Protein AF-A0A9P7NEP1-F1 (afdb_monomer_lite)

Radius of gyration: 42.49 Å; chains: 1; bounding box: 131×147×117 Å

Foldseek 3Di:
DDDDDDDDDDDDDPDDDPQQEPVNCVVDDLVRVLVQQVVQQDPVRDGDRSYDPPVVDDPVSVVVSVVSNVVSVVVNVVVPPDDPVVVVVVVPPPPPPDDDDPVVVVVVVVVVVVVPPPPPDDDDDDPPPPPPPPPDPDDLLLVQLLVLLVLCVVVLHDDLDDNVCLVVCLVPVPVVCVSLLLVDFPAPPPDPPVPRGDDSSCSSVSSSVLVVLLVLQVCLQQVNDCVVVCDPVVLVVVLVVQVVVCCSPPVPPPPVVSVVCSVVCPDVVHPVNVVVVVSVVCSVPVHDPPRPHDVSRQVSLCVLCVVVVNDDDDDDDSDNVPDDSLNSLSSVLSSLSSLLVVLVVVLVVLVVVLVVLVVVCVVVVLDDPPDDSVNCPDPVNVVVLVVVLVVLVVVLVVLVVVLVVLVVVCVPDVPPPPDDPVVSVVVNVVSVVVNVVSVVVSVVSVCSVVVSCVSNVVNVVSVSSNSSSVSNSVSSVVVSVVVVVVVVVVVVVVVVVVVVVVVVVVVVVPDPDDDDDDDDDDDDDDDDDDDDDDDDDDDDDDDDDDDDDDDDDDPDPPVVVVVVVVVVVVVVVVVVVVVVVVVVVVVVVVVVPPDDDDDDDDDDDDDDDDDDDDDDDDDDDDDDDDDDDDDDDDDDDDDDDDDDDDDDDDDDDDDDDDDDDDDDDDDDDDDDDDDDDDDDDDDDDDDDDDDD

Structure (mmCIF, N/CA/C/O backbone):
data_AF-A0A9P7NEP1-F1
#
_entry.id   AF-A0A9P7NEP1-F1
#
loop_
_atom_site.group_PDB
_atom_site.id
_atom_site.type_symbol
_atom_site.label_atom_id
_atom_site.label_alt_id
_atom_site.label_comp_id
_atom_site.label_asym_id
_atom_site.label_entity_id
_atom_site.label_seq_id
_atom_site.pdbx_PDB_ins_code
_atom_site.Cartn_x
_atom_site.Cartn_y
_atom_site.Cartn_z
_atom_site.occupancy
_atom_site.B_iso_or_equiv
_atom_site.auth_seq_id
_atom_site.auth_comp_id
_atom_site.auth_asym_id
_atom_site.auth_atom_id
_atom_site.pdbx_PDB_model_num
ATOM 1 N N . MET A 1 1 ? -4.111 89.332 -1.529 1.00 35.62 1 MET A N 1
ATOM 2 C CA . MET A 1 1 ? -3.044 88.317 -1.418 1.00 35.62 1 MET A CA 1
ATOM 3 C C . MET A 1 1 ? -3.540 87.228 -0.488 1.00 35.62 1 MET A C 1
ATOM 5 O O . MET A 1 1 ? -4.214 87.539 0.483 1.00 35.62 1 MET A O 1
ATOM 9 N N . SER A 1 2 ? -3.351 85.992 -0.923 1.00 34.00 2 SER A N 1
ATOM 10 C CA . SER A 1 2 ? -4.256 84.855 -0.761 1.00 34.00 2 SER A CA 1
ATOM 11 C C . SER A 1 2 ? -4.373 84.267 0.646 1.00 34.00 2 SER A C 1
ATOM 13 O O . SER A 1 2 ? -3.400 84.194 1.386 1.00 34.00 2 SER A O 1
ATOM 15 N N . GLN A 1 3 ? -5.588 83.801 0.953 1.00 33.31 3 GLN A N 1
ATOM 16 C CA . GLN A 1 3 ? -5.924 82.909 2.061 1.00 33.31 3 GLN A CA 1
ATOM 17 C C . GLN A 1 3 ? -5.356 81.508 1.790 1.00 33.31 3 GLN A C 1
ATOM 19 O O . GLN A 1 3 ? -5.555 80.963 0.704 1.00 33.31 3 GLN A O 1
ATOM 24 N N . THR A 1 4 ? -4.682 80.918 2.776 1.00 44.75 4 THR A N 1
ATOM 25 C CA . THR A 1 4 ? -4.254 79.514 2.772 1.00 44.75 4 THR A CA 1
ATOM 26 C C . THR A 1 4 ? -5.005 78.748 3.854 1.00 44.75 4 THR A C 1
ATOM 28 O O . THR A 1 4 ? -4.869 79.036 5.041 1.00 44.75 4 THR A O 1
ATOM 31 N N . ASN A 1 5 ? -5.793 77.771 3.403 1.00 42.12 5 ASN A N 1
ATOM 32 C CA . ASN A 1 5 ? -6.391 76.707 4.199 1.00 42.12 5 ASN A CA 1
ATOM 33 C C . ASN A 1 5 ? -5.301 75.745 4.694 1.00 42.12 5 ASN A C 1
ATOM 35 O O . ASN A 1 5 ? -4.547 75.221 3.875 1.00 42.12 5 ASN A O 1
ATOM 39 N N . HIS A 1 6 ? -5.288 75.434 5.991 1.00 40.69 6 HIS A N 1
ATOM 40 C CA . HIS A 1 6 ? -4.668 74.213 6.506 1.00 40.69 6 HIS A CA 1
ATOM 41 C C . HIS A 1 6 ? -5.676 73.433 7.353 1.00 40.69 6 HIS A C 1
ATOM 43 O O . HIS A 1 6 ? -6.251 73.946 8.310 1.00 40.69 6 HIS A O 1
ATOM 49 N N . SER A 1 7 ? -5.897 72.195 6.915 1.00 36.62 7 SER A N 1
ATOM 50 C CA . SER A 1 7 ? -6.691 71.145 7.550 1.00 36.62 7 SER A CA 1
ATOM 51 C C . SER A 1 7 ? -5.866 70.487 8.668 1.00 36.62 7 SER A C 1
ATOM 53 O O . SER A 1 7 ? -4.656 70.355 8.485 1.00 36.62 7 SER A O 1
ATOM 55 N N . PRO A 1 8 ? -6.461 70.062 9.798 1.00 51.44 8 PRO A N 1
ATOM 56 C CA . PRO A 1 8 ? -5.727 69.371 10.851 1.00 51.44 8 PRO A CA 1
ATOM 57 C C . PRO A 1 8 ? -5.618 67.863 10.574 1.00 51.44 8 PRO A C 1
ATOM 59 O O . PRO A 1 8 ? -6.599 67.210 10.215 1.00 51.44 8 PRO A O 1
ATOM 62 N N . ASP A 1 9 ? -4.410 67.338 10.773 1.00 44.22 9 ASP A N 1
ATOM 63 C CA . ASP A 1 9 ? -4.062 65.918 10.749 1.00 44.22 9 ASP A CA 1
ATOM 64 C C . ASP A 1 9 ? -4.784 65.123 11.849 1.00 44.22 9 ASP A C 1
ATOM 66 O O . ASP A 1 9 ? -4.856 65.538 13.008 1.00 44.22 9 ASP A O 1
ATOM 70 N N . SER A 1 10 ? -5.283 63.938 11.481 1.00 37.41 10 SER A N 1
ATOM 71 C CA . SER A 1 10 ? -5.735 62.902 12.416 1.00 37.41 10 SER A CA 1
ATOM 72 C C . SER A 1 10 ? -4.543 62.047 12.867 1.00 37.41 10 SER A C 1
ATOM 74 O O . SER A 1 10 ? -3.832 61.520 12.011 1.00 37.41 10 SER A O 1
ATOM 76 N N . PRO A 1 11 ? -4.319 61.843 14.177 1.00 47.12 11 PRO A N 1
ATOM 77 C CA . PRO A 1 11 ? -3.291 60.928 14.653 1.00 47.12 11 PRO A CA 1
ATOM 78 C C . PRO A 1 11 ? -3.758 59.476 14.480 1.00 47.12 11 PRO A C 1
ATOM 80 O O . PRO A 1 11 ? -4.768 59.058 15.047 1.00 47.12 11 PRO A O 1
ATOM 83 N N . GLY A 1 12 ? -3.008 58.702 13.694 1.00 41.34 12 GLY A N 1
ATOM 84 C CA . GLY A 1 12 ? -3.196 57.261 13.565 1.00 41.34 12 GLY A CA 1
ATOM 85 C C . GLY A 1 12 ? -2.944 56.551 14.897 1.00 41.34 12 GLY A C 1
ATOM 86 O O . GLY A 1 12 ? -1.846 56.615 15.448 1.00 41.34 12 GLY A O 1
ATOM 87 N N . GLN A 1 13 ? -3.963 55.858 15.406 1.00 38.50 13 GLN A N 1
ATOM 88 C CA . GLN A 1 13 ? -3.816 54.876 16.477 1.00 38.50 13 GLN A CA 1
ATOM 89 C C . GLN A 1 13 ? -2.998 53.688 15.955 1.00 38.50 13 GLN A C 1
ATOM 91 O O . GLN A 1 13 ? -3.503 52.852 15.209 1.00 38.50 13 GLN A O 1
ATOM 96 N N . ILE A 1 14 ? -1.734 53.599 16.369 1.00 41.50 14 ILE A N 1
ATOM 97 C CA . ILE A 1 14 ? -0.977 52.346 16.343 1.00 41.50 14 ILE A CA 1
ATOM 98 C C . ILE A 1 14 ? -1.533 51.504 17.492 1.00 41.50 14 ILE A C 1
ATOM 100 O O . ILE A 1 14 ? -1.242 51.768 18.657 1.00 41.50 14 ILE A O 1
ATOM 104 N N . VAL A 1 15 ? -2.387 50.532 17.175 1.00 45.09 15 VAL A N 1
ATOM 105 C CA . VAL A 1 15 ? -2.784 49.502 18.140 1.00 45.09 15 VAL A CA 1
ATOM 106 C C . VAL A 1 15 ? -1.572 48.581 18.323 1.00 45.09 15 VAL A C 1
ATOM 108 O O . VAL A 1 15 ? -1.117 48.009 17.330 1.00 45.09 15 VAL A O 1
ATOM 111 N N . PRO A 1 16 ? -1.004 48.451 19.535 1.00 47.78 16 PRO A N 1
ATOM 112 C CA . PRO A 1 16 ? 0.072 47.501 19.775 1.00 47.78 16 PRO A CA 1
ATOM 113 C C . PRO A 1 16 ? -0.471 46.088 19.546 1.00 47.78 16 PRO A C 1
ATOM 115 O O . PRO A 1 16 ? -1.433 45.671 20.188 1.00 47.78 16 PRO A O 1
ATOM 118 N N . SER A 1 17 ? 0.116 45.370 18.589 1.00 63.75 17 SER A N 1
ATOM 119 C CA . SER A 1 17 ? -0.083 43.929 18.464 1.00 63.75 17 SER A CA 1
ATOM 120 C C . SER A 1 17 ? 0.494 43.296 19.726 1.00 63.75 17 SER A C 1
ATOM 122 O O . SER A 1 17 ? 1.691 43.424 19.961 1.00 63.75 17 SER A O 1
ATOM 124 N N . GLU A 1 18 ? -0.343 42.676 20.559 1.00 77.75 18 GLU A N 1
ATOM 125 C CA . GLU A 1 18 ? 0.139 41.863 21.677 1.00 77.75 18 GLU A CA 1
ATOM 126 C C . GLU A 1 18 ? 0.998 40.728 21.106 1.00 77.75 18 GLU A C 1
ATOM 128 O O . GLU A 1 18 ? 0.512 39.891 20.340 1.00 77.75 18 GLU A O 1
ATOM 133 N N . ASP A 1 19 ? 2.292 40.753 21.420 1.00 88.06 19 ASP A N 1
ATOM 134 C CA . ASP A 1 19 ? 3.229 39.696 21.055 1.00 88.06 19 ASP A CA 1
ATOM 135 C C . ASP A 1 19 ? 2.861 38.424 21.828 1.00 88.06 19 ASP A C 1
ATOM 137 O O . ASP A 1 19 ? 2.804 38.427 23.058 1.00 88.06 19 ASP A O 1
ATOM 141 N N . VAL A 1 20 ? 2.598 37.334 21.105 1.00 93.94 20 VAL A N 1
ATOM 142 C CA . VAL A 1 20 ? 2.248 36.039 21.700 1.00 93.94 20 VAL A CA 1
ATOM 143 C C . VAL A 1 20 ? 3.538 35.298 22.022 1.00 93.94 20 VAL A C 1
ATOM 145 O O . VAL A 1 20 ? 4.363 35.077 21.135 1.00 93.94 20 VAL A O 1
ATOM 148 N N . THR A 1 21 ? 3.723 34.896 23.276 1.00 94.88 21 THR A N 1
ATOM 149 C CA . THR A 1 21 ? 4.917 34.148 23.688 1.00 94.88 21 THR A CA 1
ATOM 150 C C . THR A 1 21 ? 4.775 32.659 23.378 1.00 94.88 21 THR A C 1
ATOM 152 O O . THR A 1 21 ? 3.672 32.124 23.207 1.00 94.88 21 THR A O 1
ATOM 155 N N . VAL A 1 22 ? 5.890 31.933 23.346 1.00 93.69 22 VAL A N 1
ATOM 156 C CA . VAL A 1 22 ? 5.873 30.471 23.227 1.00 93.69 22 VAL A CA 1
ATOM 157 C C . VAL A 1 22 ? 5.093 29.835 24.384 1.00 93.69 22 VAL A C 1
ATOM 159 O O . VAL A 1 22 ? 4.341 28.882 24.167 1.00 93.69 22 VAL A O 1
ATOM 162 N N . ALA A 1 23 ? 5.227 30.368 25.603 1.00 92.62 23 ALA A N 1
ATOM 163 C CA . ALA A 1 23 ? 4.498 29.881 26.773 1.00 92.62 23 ALA A CA 1
ATOM 164 C C . ALA A 1 23 ? 2.975 29.987 26.582 1.00 92.62 23 ALA A C 1
ATOM 166 O O . ALA A 1 23 ? 2.247 29.049 26.924 1.00 92.62 23 ALA A O 1
ATOM 167 N N . ASP A 1 24 ? 2.505 31.066 25.950 1.00 94.94 24 ASP A N 1
ATOM 168 C CA . ASP A 1 24 ? 1.091 31.240 25.620 1.00 94.94 24 ASP A CA 1
ATOM 169 C C . ASP A 1 24 ? 0.621 30.135 24.672 1.00 94.94 24 ASP A C 1
ATOM 171 O O . ASP A 1 24 ? -0.389 29.487 24.942 1.00 94.94 24 ASP A O 1
ATOM 175 N N . ILE A 1 25 ? 1.394 29.824 23.628 1.00 95.12 25 ILE A N 1
ATOM 176 C CA . ILE A 1 25 ? 1.076 28.734 22.690 1.00 95.12 25 ILE A CA 1
ATOM 177 C C . ILE A 1 25 ? 1.042 27.371 23.387 1.00 95.12 25 ILE A C 1
ATOM 179 O O . ILE A 1 25 ? 0.168 26.551 23.101 1.00 95.12 25 ILE A O 1
ATOM 183 N N . PHE A 1 26 ? 1.957 27.108 24.321 1.00 92.38 26 PHE A N 1
ATOM 184 C CA . PHE A 1 26 ? 1.923 25.875 25.108 1.00 92.38 26 PHE A CA 1
ATOM 185 C C . PHE A 1 26 ? 0.689 25.792 26.006 1.00 92.38 26 PHE A C 1
ATOM 187 O O . PHE A 1 26 ? 0.118 24.708 26.152 1.00 92.38 26 PHE A O 1
ATOM 194 N N . SER A 1 27 ? 0.266 26.922 26.569 1.00 95.06 27 SER A N 1
ATOM 195 C CA . SER A 1 27 ? -0.904 27.010 27.443 1.00 95.06 27 SER A CA 1
ATOM 196 C C . SER A 1 27 ? -2.239 26.903 26.696 1.00 95.06 27 SER A C 1
ATOM 198 O O . SER A 1 27 ? -3.236 26.489 27.291 1.00 95.06 27 SER A O 1
ATOM 200 N N . MET A 1 28 ? -2.271 27.217 25.393 1.00 97.44 28 MET A N 1
ATOM 201 C CA . MET A 1 28 ? -3.465 27.053 24.563 1.00 97.44 28 MET A CA 1
ATOM 202 C C . MET A 1 28 ? -3.903 25.591 24.563 1.00 97.44 28 MET A C 1
ATOM 204 O O . MET A 1 28 ? -3.094 24.689 24.372 1.00 97.44 28 MET A O 1
ATOM 208 N N . SER A 1 29 ? -5.199 25.338 24.714 1.00 95.25 29 SER A N 1
ATOM 209 C CA . SER A 1 29 ? -5.792 24.050 24.345 1.00 95.25 29 SER A CA 1
ATOM 210 C C . SER A 1 29 ? -5.683 23.819 22.834 1.00 95.25 29 SER A C 1
ATOM 212 O O . SER A 1 29 ? -5.532 24.766 22.062 1.00 95.25 29 SER A O 1
ATOM 214 N N . ASP A 1 30 ? -5.818 22.573 22.377 1.00 91.75 30 ASP A N 1
ATOM 215 C CA . ASP A 1 30 ? -5.730 22.272 20.940 1.00 91.75 30 ASP A CA 1
ATOM 216 C C . ASP A 1 30 ? -6.799 23.024 20.124 1.00 91.75 30 ASP A C 1
ATOM 218 O O . ASP A 1 30 ? -6.529 23.461 19.009 1.00 91.75 30 ASP A O 1
ATOM 222 N N . GLY A 1 31 ? -7.983 23.266 20.701 1.00 90.44 31 GLY A N 1
ATOM 223 C CA . GLY A 1 31 ? -9.022 24.098 20.086 1.00 90.44 31 GLY A CA 1
ATOM 224 C C . GLY A 1 31 ? -8.628 25.575 19.964 1.00 90.44 31 GLY A C 1
ATOM 225 O O . GLY A 1 31 ? -8.865 26.190 18.928 1.00 90.44 31 GLY A O 1
ATOM 226 N N . GLN A 1 32 ? -7.975 26.139 20.983 1.00 95.25 32 GLN A N 1
ATOM 227 C CA . GLN A 1 32 ? -7.457 27.512 20.927 1.00 95.25 32 GLN A CA 1
ATOM 228 C C . GLN A 1 32 ? -6.305 27.636 19.926 1.00 95.25 32 GLN A C 1
ATOM 230 O O . GLN A 1 32 ? -6.256 28.607 19.177 1.00 95.25 32 GLN A O 1
ATOM 235 N N . LEU A 1 33 ? -5.430 26.631 19.857 1.00 95.12 33 LEU A N 1
ATOM 236 C CA . LEU A 1 33 ? -4.322 26.588 18.906 1.00 95.12 33 LEU A CA 1
ATOM 237 C C . LEU A 1 33 ? -4.815 26.463 17.454 1.00 95.12 33 LEU A C 1
ATOM 239 O O . LEU A 1 33 ? -4.262 27.103 16.565 1.00 95.12 33 LEU A O 1
ATOM 243 N N . ILE A 1 34 ? -5.893 25.706 17.214 1.00 91.44 34 ILE A N 1
ATOM 244 C CA . ILE A 1 34 ? -6.601 25.641 15.922 1.00 91.44 34 ILE A CA 1
ATOM 245 C C . ILE A 1 34 ? -7.075 27.034 15.491 1.00 91.44 34 ILE A C 1
ATOM 247 O O . ILE A 1 34 ? -6.766 27.474 14.384 1.00 91.44 34 ILE A O 1
ATOM 251 N N . GLU A 1 35 ? -7.811 27.742 16.350 1.00 94.62 35 GLU A N 1
ATOM 252 C CA . GLU A 1 35 ? -8.335 29.076 16.024 1.00 94.62 35 GLU A CA 1
ATOM 253 C C . GLU A 1 35 ? -7.212 30.107 15.859 1.00 94.62 35 GLU A C 1
ATOM 255 O O . GLU A 1 35 ? -7.249 30.933 14.944 1.00 94.62 35 GLU A O 1
ATOM 260 N N . PHE A 1 36 ? -6.160 30.002 16.673 1.00 95.06 36 PHE A N 1
ATOM 261 C CA . PHE A 1 36 ? -4.952 30.805 16.530 1.00 95.06 36 PHE A CA 1
ATOM 262 C C . PHE A 1 36 ? -4.282 30.577 15.167 1.00 95.06 36 PHE A C 1
ATOM 264 O O . PHE A 1 36 ? -4.030 31.529 14.430 1.00 95.06 36 PHE A O 1
ATOM 271 N N . MET A 1 37 ? -4.072 29.321 14.764 1.00 93.56 37 MET A N 1
ATOM 272 C CA . MET A 1 37 ? -3.471 28.991 13.468 1.00 93.56 37 MET A CA 1
ATOM 273 C C . MET A 1 37 ? -4.342 29.421 12.283 1.00 93.56 37 MET A C 1
ATOM 275 O O . MET A 1 37 ? -3.792 29.882 11.288 1.00 93.56 37 MET A O 1
ATOM 279 N N . LYS A 1 38 ? -5.678 29.345 12.387 1.00 91.50 38 LYS A N 1
ATOM 280 C CA . LYS A 1 38 ? -6.594 29.891 11.365 1.00 91.50 38 LYS A CA 1
ATOM 281 C C . LYS A 1 38 ? -6.433 31.400 11.208 1.00 91.50 38 LYS A C 1
ATOM 283 O O . LYS A 1 38 ? -6.358 31.887 10.086 1.00 91.50 38 LYS A O 1
ATOM 288 N N . LYS A 1 39 ? -6.363 32.136 12.322 1.00 94.50 39 LYS A N 1
ATOM 289 C CA . LYS A 1 39 ? -6.214 33.600 12.321 1.00 94.50 39 LYS A CA 1
ATOM 290 C C . LYS A 1 39 ? -4.899 34.051 11.678 1.00 94.50 39 LYS A C 1
ATOM 292 O O . LYS A 1 39 ? -4.853 35.109 11.060 1.00 94.50 39 LYS A O 1
ATOM 297 N N . HIS A 1 40 ? -3.849 33.244 11.815 1.00 92.62 40 HIS A N 1
ATOM 298 C CA . HIS A 1 40 ? -2.511 33.518 11.283 1.00 92.62 40 HIS A CA 1
ATOM 299 C C . HIS A 1 40 ? -2.209 32.805 9.955 1.00 92.62 40 HIS A C 1
ATOM 301 O O . HIS A 1 40 ? -1.059 32.800 9.499 1.00 92.62 40 HIS A O 1
ATOM 307 N N . TRP A 1 41 ? -3.235 32.225 9.328 1.00 90.00 41 TRP A N 1
ATOM 308 C CA . TRP A 1 41 ? -3.144 31.602 8.016 1.00 90.00 41 TRP A CA 1
ATOM 309 C C . TRP A 1 41 ? -3.151 32.673 6.924 1.00 90.00 41 TRP A C 1
ATOM 311 O O . TRP A 1 41 ? -4.063 33.498 6.848 1.00 90.00 41 TRP A O 1
ATOM 321 N N . LYS A 1 42 ? -2.130 32.674 6.068 1.00 89.00 42 LYS A N 1
ATOM 322 C CA . LYS A 1 42 ? -2.013 33.600 4.939 1.00 89.00 42 LYS A CA 1
ATOM 323 C C . LYS A 1 42 ? -2.631 32.999 3.676 1.00 89.00 42 LYS A C 1
ATOM 325 O O . LYS A 1 42 ? -2.780 31.786 3.542 1.00 89.00 42 LYS A O 1
ATOM 330 N N . SER A 1 43 ? -2.980 33.855 2.720 1.00 78.44 43 SER A N 1
ATOM 331 C CA . SER A 1 43 ? -3.574 33.452 1.436 1.00 78.44 43 SER A CA 1
ATOM 332 C C . SER A 1 43 ? -2.656 32.589 0.558 1.00 78.44 43 SER A C 1
ATOM 334 O O . SER A 1 43 ? -3.138 31.951 -0.372 1.00 78.44 43 SER A O 1
ATOM 336 N N . ASP A 1 44 ? -1.357 32.540 0.853 1.00 77.12 44 ASP A N 1
ATOM 337 C CA . ASP A 1 44 ? -0.352 31.706 0.183 1.00 77.12 44 ASP A CA 1
ATOM 338 C C . ASP A 1 44 ? -0.186 30.310 0.822 1.00 77.12 44 ASP A C 1
ATOM 340 O O . ASP A 1 44 ? 0.768 29.599 0.515 1.00 77.12 44 ASP A O 1
ATOM 344 N N . ASN A 1 45 ? -1.099 29.914 1.719 1.00 75.12 45 ASN A N 1
ATOM 345 C CA . ASN A 1 45 ? -1.035 28.694 2.532 1.00 75.12 45 ASN A CA 1
ATOM 346 C C . ASN A 1 45 ? 0.146 28.611 3.513 1.00 75.12 45 ASN A C 1
ATOM 348 O O . ASN A 1 45 ? 0.380 27.552 4.099 1.00 75.12 45 ASN A O 1
ATOM 352 N N . SER A 1 46 ? 0.867 29.707 3.750 1.00 77.69 46 SER A N 1
ATOM 353 C CA . SER A 1 46 ? 1.833 29.783 4.844 1.00 77.69 46 SER A CA 1
ATOM 354 C C . SER A 1 46 ? 1.158 30.212 6.152 1.00 77.69 46 SER A C 1
ATOM 356 O O . SER A 1 46 ? 0.147 30.916 6.163 1.00 77.69 46 SER A O 1
ATOM 358 N N . ILE A 1 47 ? 1.723 29.792 7.287 1.00 87.00 47 ILE A N 1
ATOM 359 C CA . ILE A 1 47 ? 1.282 30.225 8.620 1.00 87.00 47 ILE A CA 1
ATOM 360 C C . ILE A 1 47 ? 2.404 31.049 9.233 1.00 87.00 47 ILE A C 1
ATOM 362 O O . ILE A 1 47 ? 3.537 30.583 9.346 1.00 87.00 47 ILE A O 1
ATOM 366 N N . SER A 1 48 ? 2.089 32.277 9.635 1.00 88.62 48 SER A N 1
ATOM 367 C CA . SER A 1 48 ? 3.052 33.197 10.242 1.00 88.62 48 SER A CA 1
ATOM 368 C C . SER A 1 48 ? 2.657 33.452 11.684 1.00 88.62 48 SER A C 1
ATOM 370 O O . SER A 1 48 ? 1.819 34.309 11.955 1.00 88.62 48 SER A O 1
ATOM 372 N N . LEU A 1 49 ? 3.252 32.694 12.602 1.00 91.38 49 LEU A N 1
ATOM 373 C CA . LEU A 1 49 ? 2.996 32.843 14.031 1.00 91.38 49 LEU A CA 1
ATOM 374 C C . LEU A 1 49 ? 3.792 34.052 14.565 1.00 91.38 49 LEU A C 1
ATOM 376 O O . LEU A 1 49 ? 5.011 34.076 14.382 1.00 91.38 49 LEU A O 1
ATOM 380 N N . PRO A 1 50 ? 3.148 35.057 15.186 1.00 91.62 50 PRO A N 1
ATOM 381 C CA . PRO A 1 50 ? 3.817 36.236 15.740 1.00 91.62 50 PRO A CA 1
ATOM 382 C C . PRO A 1 50 ? 4.444 35.904 17.100 1.00 91.62 50 PRO A C 1
ATOM 384 O O . PRO A 1 50 ? 3.939 36.311 18.142 1.00 91.62 50 PRO A O 1
ATOM 387 N N . VAL A 1 51 ? 5.500 35.094 17.081 1.00 92.56 51 VAL A N 1
ATOM 388 C CA . VAL A 1 51 ? 6.145 34.563 18.287 1.00 92.56 51 VAL A CA 1
ATOM 389 C C . VAL A 1 51 ? 7.617 34.933 18.256 1.00 92.56 51 VAL A C 1
ATOM 391 O O . VAL A 1 51 ? 8.355 34.510 17.364 1.00 92.56 51 VAL A O 1
ATOM 394 N N . ASN A 1 52 ? 8.037 35.738 19.228 1.00 85.69 52 ASN A N 1
ATOM 395 C CA . ASN A 1 52 ? 9.354 36.378 19.222 1.00 85.69 52 ASN A CA 1
ATOM 396 C C . ASN A 1 52 ? 10.414 35.595 20.021 1.00 85.69 52 ASN A C 1
ATOM 398 O O . ASN A 1 52 ? 11.603 35.891 19.924 1.00 85.69 52 ASN A O 1
ATOM 402 N N . ASP A 1 53 ? 10.014 34.574 20.779 1.00 90.06 53 ASP A N 1
ATOM 403 C CA . ASP A 1 53 ? 10.834 33.874 21.772 1.00 90.06 53 ASP A CA 1
ATOM 404 C C . ASP A 1 53 ? 11.087 32.388 21.453 1.00 90.06 53 ASP A C 1
ATOM 406 O O . ASP A 1 53 ? 11.486 31.626 22.330 1.00 90.06 53 ASP A O 1
ATOM 410 N N . PHE A 1 54 ? 10.967 31.960 20.186 1.00 87.38 54 PHE A N 1
ATOM 411 C CA . PHE A 1 54 ? 11.314 30.582 19.780 1.00 87.38 54 PHE A CA 1
ATOM 412 C C . PHE A 1 54 ? 12.740 30.163 20.173 1.00 87.38 54 PHE A C 1
ATOM 414 O O . PHE A 1 54 ? 12.983 28.985 20.421 1.00 87.38 54 PHE A O 1
ATOM 421 N N . GLY A 1 55 ? 13.678 31.114 20.242 1.00 86.75 55 GLY A N 1
ATOM 422 C CA . GLY A 1 55 ? 15.066 30.854 20.633 1.00 86.75 55 GLY A CA 1
ATOM 423 C C . GLY A 1 55 ? 15.266 30.534 22.118 1.00 86.75 55 GLY A C 1
ATOM 424 O O . GLY A 1 55 ? 16.352 30.101 22.489 1.00 86.75 55 GLY A O 1
ATOM 425 N N . ALA A 1 56 ? 14.250 30.742 22.963 1.00 88.31 56 ALA A N 1
ATOM 426 C CA . ALA A 1 56 ? 14.301 30.407 24.386 1.00 88.31 56 ALA A CA 1
ATOM 427 C C . ALA A 1 56 ? 13.925 28.942 24.675 1.00 88.31 56 ALA A C 1
ATOM 429 O O . ALA A 1 56 ? 14.074 28.495 25.811 1.00 88.31 56 ALA A O 1
ATOM 430 N N . LEU A 1 57 ? 13.444 28.199 23.671 1.00 89.50 57 LEU A N 1
ATOM 431 C CA . LEU A 1 57 ? 13.051 26.804 23.831 1.00 89.50 57 LEU A CA 1
ATOM 432 C C . LEU A 1 57 ? 14.253 25.869 23.900 1.00 89.50 57 LEU A C 1
ATOM 434 O O . LEU A 1 57 ? 15.164 25.939 23.073 1.00 89.50 57 LEU A O 1
ATOM 438 N N . SER A 1 58 ? 14.196 24.916 24.827 1.00 92.62 58 SER A N 1
ATOM 439 C CA . SER A 1 58 ? 15.037 23.726 24.744 1.00 92.62 58 SER A CA 1
ATOM 440 C C . SER A 1 58 ? 14.654 22.864 23.534 1.00 92.62 58 SER A C 1
ATOM 442 O O . SER A 1 58 ? 13.541 22.939 23.007 1.00 92.62 58 SER A O 1
ATOM 444 N N . GLU A 1 59 ? 15.573 22.006 23.098 1.00 81.38 59 GLU A N 1
ATOM 445 C CA . GLU A 1 59 ? 15.353 21.097 21.967 1.00 81.38 59 GLU A CA 1
ATOM 446 C C . GLU A 1 59 ? 14.154 20.155 22.195 1.00 81.38 59 GLU A C 1
ATOM 448 O O . GLU A 1 59 ? 13.329 19.954 21.300 1.00 81.38 59 GLU A O 1
ATOM 453 N N . ASP A 1 60 ? 13.985 19.666 23.428 1.00 80.19 60 ASP A N 1
ATOM 454 C CA . ASP A 1 60 ? 12.850 18.829 23.827 1.00 80.19 60 ASP A CA 1
ATOM 455 C C . ASP A 1 60 ? 11.509 19.575 23.727 1.00 80.19 60 ASP A C 1
ATOM 457 O O . ASP A 1 60 ? 10.501 19.019 23.273 1.00 80.19 60 ASP A O 1
ATOM 461 N N . GLU A 1 61 ? 11.472 20.843 24.140 1.00 86.31 61 GLU A N 1
ATOM 462 C CA . GLU A 1 61 ? 10.275 21.681 24.049 1.00 86.31 61 GLU A CA 1
ATOM 463 C C . GLU A 1 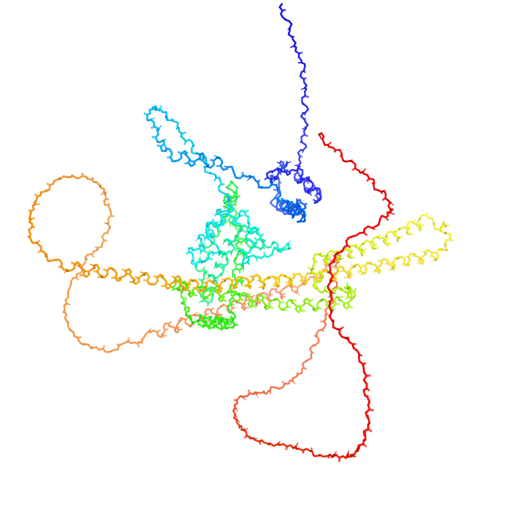61 ? 9.949 22.020 22.595 1.00 86.31 61 GLU A C 1
ATOM 465 O O . GLU A 1 61 ? 8.793 21.901 22.182 1.00 86.31 61 GLU A O 1
ATOM 470 N N . LEU A 1 62 ? 10.957 22.345 21.784 1.00 85.25 62 LEU A N 1
ATOM 471 C CA . LEU A 1 62 ? 10.784 22.584 20.354 1.00 85.25 62 LEU A CA 1
ATOM 472 C C . LEU A 1 62 ? 10.223 21.343 19.640 1.00 85.25 62 LEU A C 1
ATOM 474 O O . LEU A 1 62 ? 9.308 21.458 18.818 1.00 85.25 62 LEU A O 1
ATOM 478 N N . GLY A 1 63 ? 10.703 20.149 20.002 1.00 75.38 63 GLY A N 1
ATOM 479 C CA . GLY A 1 63 ? 10.188 18.876 19.501 1.00 75.38 63 GLY A CA 1
ATOM 480 C C . GLY A 1 63 ? 8.718 18.644 19.865 1.00 75.38 63 GLY A C 1
ATOM 481 O O . GLY A 1 63 ? 7.909 18.288 19.000 1.00 75.38 63 GLY A O 1
ATOM 482 N N . ARG A 1 64 ? 8.334 18.900 21.123 1.00 81.94 64 ARG A N 1
ATOM 483 C CA . ARG A 1 64 ? 6.934 18.802 21.580 1.00 81.94 64 ARG A CA 1
ATOM 484 C C . ARG A 1 64 ? 6.029 19.804 20.869 1.00 81.94 64 ARG A C 1
ATOM 486 O O . ARG A 1 64 ? 4.938 19.430 20.436 1.00 81.94 64 ARG A O 1
ATOM 493 N N . LEU A 1 65 ? 6.481 21.048 20.710 1.00 89.06 65 LEU A N 1
ATOM 494 C CA . LEU A 1 65 ? 5.730 22.091 20.017 1.00 89.06 65 LEU A CA 1
ATOM 495 C C . LEU A 1 65 ? 5.526 21.743 18.539 1.00 89.06 65 LEU A C 1
ATOM 497 O O . LEU A 1 65 ? 4.404 21.828 18.046 1.00 89.06 65 LEU A O 1
ATOM 501 N N . SER A 1 66 ? 6.573 21.270 17.854 1.00 81.06 66 SER A N 1
ATOM 502 C CA . SER A 1 66 ? 6.488 20.818 16.458 1.00 81.06 66 SER A CA 1
ATOM 503 C C . SER A 1 66 ? 5.465 19.702 16.265 1.00 81.06 66 SER A C 1
ATOM 505 O O . SER A 1 66 ? 4.637 19.782 15.359 1.00 81.06 66 SER A O 1
ATOM 507 N N . GLN A 1 67 ? 5.472 18.672 17.118 1.00 75.31 67 GLN A N 1
ATOM 508 C CA . GLN A 1 67 ? 4.498 17.576 17.021 1.00 75.31 67 GLN A CA 1
ATOM 509 C C . GLN A 1 67 ? 3.063 18.068 17.210 1.00 75.31 67 GLN A C 1
ATOM 511 O O . GLN A 1 67 ? 2.151 17.630 16.507 1.00 75.31 67 GLN A O 1
ATOM 516 N N . ARG A 1 68 ? 2.868 19.003 18.141 1.00 91.38 68 ARG A N 1
ATOM 517 C CA . ARG A 1 68 ? 1.556 19.557 18.459 1.00 91.38 68 ARG A CA 1
ATOM 518 C C . ARG A 1 68 ? 1.028 20.466 17.347 1.00 91.38 68 ARG A C 1
ATOM 520 O O . ARG A 1 68 ? -0.117 20.307 16.930 1.00 91.38 68 ARG A O 1
ATOM 527 N N . LEU A 1 69 ? 1.874 21.340 16.799 1.00 85.56 69 LEU A N 1
ATOM 528 C CA . LEU A 1 69 ? 1.550 22.161 15.627 1.00 85.56 69 LEU A CA 1
ATOM 529 C C . LEU A 1 69 ? 1.265 21.297 14.395 1.00 85.56 69 LEU A C 1
ATOM 531 O O . LEU A 1 69 ? 0.308 21.569 13.677 1.00 85.56 69 LEU A O 1
ATOM 535 N N . LEU A 1 70 ? 2.030 20.223 14.173 1.00 71.06 70 LEU A N 1
ATOM 536 C CA . LEU A 1 70 ? 1.783 19.276 13.083 1.00 71.06 70 LEU A CA 1
ATOM 537 C C . LEU A 1 70 ? 0.419 18.587 13.234 1.00 71.06 70 LEU A C 1
ATOM 539 O O . LEU A 1 70 ? -0.329 18.476 12.265 1.00 71.06 70 LEU A O 1
ATOM 543 N N . PHE A 1 71 ? 0.064 18.156 14.447 1.00 78.56 71 PHE A N 1
ATOM 544 C CA . PHE A 1 71 ? -1.240 17.554 14.730 1.00 78.56 71 PHE A CA 1
ATOM 545 C C . PHE A 1 71 ? -2.399 18.529 14.471 1.00 78.56 71 PHE A C 1
ATOM 547 O O . PHE A 1 71 ? -3.390 18.172 13.822 1.00 78.56 71 PHE A O 1
ATOM 554 N N . VAL A 1 72 ? -2.262 19.778 14.925 1.00 84.56 72 VAL A N 1
ATOM 555 C CA . VAL A 1 72 ? -3.252 20.835 14.684 1.00 84.56 72 VAL A CA 1
ATOM 556 C C . VAL A 1 72 ? -3.345 21.181 13.200 1.00 84.56 72 VAL A C 1
ATOM 558 O O . VAL A 1 72 ? -4.451 21.285 12.678 1.00 84.56 72 VAL A O 1
ATOM 561 N N . PHE A 1 73 ? -2.221 21.283 12.493 1.00 78.38 73 PHE A N 1
ATOM 562 C CA . PHE A 1 73 ? -2.176 21.536 11.053 1.00 78.38 73 PHE A CA 1
ATOM 563 C C . PHE A 1 73 ? -2.910 20.453 10.251 1.00 78.38 73 PHE A C 1
ATOM 565 O O . PHE A 1 73 ? -3.711 20.765 9.365 1.00 78.38 73 PHE A O 1
ATOM 572 N N . ILE A 1 74 ? -2.692 19.178 10.590 1.00 65.12 74 ILE A N 1
ATOM 573 C CA . ILE A 1 74 ? -3.415 18.047 9.989 1.00 65.12 74 ILE A CA 1
ATOM 574 C C . ILE A 1 74 ? -4.918 18.181 10.265 1.00 65.12 74 ILE A C 1
ATOM 576 O O . ILE A 1 74 ? -5.729 18.040 9.350 1.00 65.12 74 ILE A O 1
ATOM 580 N N . SER A 1 75 ? -5.294 18.514 11.500 1.00 72.25 75 SER A N 1
ATOM 581 C CA . SER A 1 75 ? -6.696 18.704 11.894 1.00 72.25 75 SER A CA 1
ATOM 582 C C . SER A 1 75 ? -7.360 19.876 11.152 1.00 72.25 75 SER A C 1
ATOM 584 O O . SER A 1 75 ? -8.492 19.746 10.684 1.00 72.25 75 SER A O 1
ATOM 586 N N . LEU A 1 76 ? -6.645 20.994 10.968 1.00 78.31 76 LEU A N 1
ATOM 587 C CA . LEU A 1 76 ? -7.092 22.155 10.190 1.00 78.31 76 LEU A CA 1
ATOM 588 C C . LEU A 1 76 ? -7.313 21.794 8.722 1.00 78.31 76 LEU A C 1
ATOM 590 O O . LEU A 1 76 ? -8.353 22.120 8.160 1.00 78.31 76 LEU A O 1
ATOM 594 N N . SER A 1 77 ? -6.352 21.092 8.120 1.00 67.44 77 SER A N 1
ATOM 595 C CA . SER A 1 77 ? -6.389 20.700 6.706 1.00 67.44 77 SER A CA 1
ATOM 596 C C . SER A 1 77 ? -7.583 19.791 6.399 1.00 67.44 77 SER A C 1
ATOM 598 O O . SER A 1 77 ? -8.217 19.907 5.347 1.00 67.44 77 SER A O 1
ATOM 600 N N . LEU A 1 78 ? -7.940 18.923 7.351 1.00 66.69 78 LEU A N 1
ATOM 601 C CA . LEU A 1 78 ? -9.125 18.068 7.274 1.00 66.69 78 LEU A CA 1
ATOM 602 C C . LEU A 1 78 ? -10.437 18.847 7.466 1.00 66.69 78 LEU A C 1
ATOM 604 O O . LEU A 1 78 ? -11.451 18.459 6.893 1.00 66.69 78 LEU A O 1
ATOM 608 N N . SER A 1 79 ? -10.427 19.933 8.248 1.00 67.75 79 SER A N 1
ATOM 609 C CA . SER A 1 79 ? -11.608 20.767 8.516 1.00 67.75 79 SER A CA 1
ATOM 610 C C . SER A 1 79 ? -11.861 21.853 7.464 1.00 67.75 79 SER A C 1
ATOM 612 O O . SER A 1 79 ? -13.006 22.276 7.318 1.00 67.75 79 SER A O 1
ATOM 614 N N . LEU A 1 80 ? -10.819 22.351 6.794 1.00 59.69 80 LEU A N 1
ATOM 615 C CA . LEU A 1 80 ? -10.895 23.440 5.810 1.00 59.69 80 LEU A CA 1
ATOM 616 C C . LEU A 1 80 ? -11.061 22.934 4.371 1.00 59.69 80 LEU A C 1
ATOM 618 O O . LEU A 1 80 ? -11.414 23.712 3.488 1.00 59.69 80 LEU A O 1
ATOM 622 N N . SER A 1 81 ? -10.860 21.636 4.127 1.00 47.41 81 SER A N 1
ATOM 623 C CA . SER A 1 81 ? -11.258 21.027 2.857 1.00 47.41 81 SER A CA 1
ATOM 624 C C . SER A 1 81 ? -12.789 21.013 2.748 1.00 47.41 81 SER A C 1
ATOM 626 O O . SER A 1 81 ? -13.449 20.482 3.647 1.00 47.41 81 SER A O 1
ATOM 628 N N . PRO A 1 82 ? -13.387 21.543 1.661 1.00 39.31 82 PRO A N 1
ATOM 629 C CA . PRO A 1 82 ? -14.820 21.413 1.435 1.00 39.31 82 PRO A CA 1
ATOM 630 C C . PRO A 1 82 ? -15.212 19.928 1.455 1.00 39.31 82 PRO A C 1
ATOM 632 O O . PRO A 1 82 ? -14.475 19.101 0.906 1.00 39.31 82 PRO A O 1
ATOM 635 N N . PRO A 1 83 ? -16.364 19.549 2.039 1.00 42.62 83 PRO A N 1
ATOM 636 C CA . PRO A 1 83 ? -16.849 18.182 1.921 1.00 42.62 83 PRO A CA 1
ATOM 637 C C . PRO A 1 83 ? -16.935 17.805 0.435 1.00 42.62 83 PRO A C 1
ATOM 639 O O . PRO A 1 83 ? -17.434 18.590 -0.366 1.00 42.62 83 PRO A O 1
ATOM 642 N N . LEU A 1 84 ? -16.454 16.608 0.072 1.00 42.16 84 LEU A N 1
ATOM 643 C CA . LEU A 1 84 ? -16.382 16.079 -1.308 1.00 42.16 84 LEU A CA 1
ATOM 644 C C . LEU A 1 84 ? -17.656 16.299 -2.153 1.00 42.16 84 LEU A C 1
ATOM 646 O O . LEU A 1 84 ? -17.579 16.389 -3.373 1.00 42.16 84 LEU A O 1
ATOM 650 N N . SER A 1 85 ? -18.824 16.420 -1.517 1.00 39.12 85 SER A N 1
ATOM 651 C CA . SER A 1 85 ? -20.099 16.736 -2.168 1.00 39.12 85 SER A CA 1
ATOM 652 C C . SER A 1 85 ? -20.171 18.148 -2.765 1.00 39.12 85 SER A C 1
ATOM 654 O O . SER A 1 85 ? -20.856 18.344 -3.760 1.00 39.12 85 SER A O 1
ATOM 656 N N . VAL A 1 86 ? -19.469 19.130 -2.191 1.00 40.94 86 VAL A N 1
ATOM 657 C CA . VAL A 1 86 ? -19.424 20.518 -2.685 1.00 40.94 86 VAL A CA 1
ATOM 658 C C . VAL A 1 86 ? -18.451 20.644 -3.857 1.00 40.94 86 VAL A C 1
ATOM 660 O O . VAL A 1 86 ? -18.756 21.335 -4.820 1.00 40.94 86 VAL A O 1
ATOM 663 N N . GLN A 1 87 ? -17.331 19.913 -3.834 1.00 42.00 87 GLN A N 1
ATOM 664 C CA . GLN A 1 87 ? -16.407 19.864 -4.976 1.00 42.00 87 GLN A CA 1
ATOM 665 C C . GLN A 1 87 ? -17.051 19.200 -6.200 1.00 42.00 87 GLN A C 1
ATOM 667 O O . GLN A 1 87 ? -16.886 19.691 -7.311 1.00 42.00 87 GLN A O 1
ATOM 672 N N . HIS A 1 88 ? -17.855 18.150 -5.999 1.00 42.22 88 HIS A N 1
ATOM 673 C CA . HIS A 1 88 ? -18.644 17.551 -7.079 1.00 42.22 88 HIS A CA 1
ATOM 674 C C . HIS A 1 88 ? -19.730 18.497 -7.617 1.00 42.22 88 HIS A C 1
ATOM 676 O O . HIS A 1 88 ? -19.870 18.622 -8.827 1.00 42.22 88 HIS A O 1
ATOM 682 N N . ALA A 1 89 ? -20.448 19.218 -6.747 1.00 42.03 89 ALA A N 1
ATOM 683 C CA . ALA A 1 89 ? -21.498 20.149 -7.172 1.00 42.03 89 ALA A CA 1
ATOM 684 C C . ALA A 1 89 ? -20.967 21.374 -7.944 1.00 42.03 89 ALA A C 1
ATOM 686 O O . ALA A 1 89 ? -21.688 21.935 -8.762 1.00 42.03 89 ALA A O 1
ATOM 687 N N . MET A 1 90 ? -19.711 21.782 -7.721 1.00 38.94 90 MET A N 1
ATOM 688 C CA . MET A 1 90 ? -19.070 22.868 -8.480 1.00 38.94 90 MET A CA 1
ATOM 689 C C . MET A 1 90 ? -18.523 22.423 -9.848 1.00 38.94 90 MET A C 1
ATOM 691 O O . MET A 1 90 ? -18.246 23.272 -10.689 1.00 38.94 90 MET A O 1
ATOM 695 N N . LEU A 1 91 ? -18.378 21.114 -10.084 1.00 48.66 91 LEU A N 1
ATOM 696 C CA . LEU A 1 91 ? -17.914 20.540 -11.355 1.00 48.66 91 LEU A CA 1
ATOM 697 C C . LEU A 1 91 ? -19.062 20.150 -12.307 1.00 48.66 91 LEU A C 1
ATOM 699 O O . LEU A 1 91 ? -18.802 19.846 -13.467 1.00 48.66 91 LEU A O 1
ATOM 703 N N . GLU A 1 92 ? -20.319 20.190 -11.851 1.00 40.94 92 GLU A N 1
ATOM 704 C CA . GLU A 1 92 ? -21.505 19.832 -12.648 1.00 40.94 92 GLU A CA 1
ATOM 705 C C . GLU A 1 92 ? -22.228 21.032 -13.300 1.00 40.94 92 GLU A C 1
ATOM 707 O O . GLU A 1 92 ? -23.343 20.866 -13.791 1.00 40.94 92 GLU A O 1
ATOM 712 N N . ASP A 1 93 ? -21.612 22.222 -13.379 1.00 43.66 93 ASP A N 1
ATOM 713 C CA . ASP A 1 93 ? -22.102 23.315 -14.240 1.00 43.66 93 ASP A CA 1
ATOM 714 C C . ASP A 1 93 ? -21.332 23.353 -15.580 1.00 43.66 93 ASP A C 1
ATOM 716 O O . ASP A 1 93 ? -20.303 24.028 -15.701 1.00 43.66 93 ASP A O 1
ATOM 720 N N . PRO A 1 94 ? -21.796 22.636 -16.623 1.00 45.53 94 PRO A N 1
ATOM 721 C CA . PRO A 1 94 ? -21.155 22.625 -17.936 1.00 45.53 94 PRO A CA 1
ATOM 722 C C . PRO A 1 94 ? -21.285 23.952 -18.706 1.00 45.53 94 PRO A C 1
ATOM 724 O O . PRO A 1 94 ? -20.775 24.042 -19.823 1.00 45.53 94 PRO A O 1
ATOM 727 N N . SER A 1 95 ? -21.943 24.988 -18.163 1.00 44.34 95 SER A N 1
ATOM 728 C CA . SER A 1 95 ? -22.201 26.241 -18.889 1.00 44.34 95 SER A CA 1
ATOM 729 C C . SER A 1 95 ? -21.129 27.329 -18.724 1.00 44.34 95 SER A C 1
ATOM 731 O O . SER A 1 95 ? -21.112 28.284 -19.501 1.00 44.34 95 SER A O 1
ATOM 733 N N . ALA A 1 96 ? -20.192 27.191 -17.778 1.00 44.16 96 ALA A N 1
ATOM 734 C CA . ALA A 1 96 ? -19.287 28.290 -17.416 1.00 44.16 96 ALA A CA 1
ATOM 735 C C . ALA A 1 96 ? -17.925 28.327 -18.148 1.00 44.16 96 ALA A C 1
ATOM 737 O O . ALA A 1 96 ? -17.242 29.347 -18.077 1.00 44.16 96 ALA A O 1
ATOM 738 N N . ASN A 1 97 ? -17.514 27.273 -18.873 1.00 40.34 97 ASN A N 1
ATOM 739 C CA . ASN A 1 97 ? -16.129 27.156 -19.380 1.00 40.34 97 ASN A CA 1
ATOM 740 C C . ASN A 1 97 ? -15.941 27.085 -20.906 1.00 40.34 97 ASN A C 1
ATOM 742 O O . ASN A 1 97 ? -14.810 26.953 -21.372 1.00 40.34 97 ASN A O 1
ATOM 746 N N . SER A 1 98 ? -16.981 27.250 -21.722 1.00 36.09 98 SER A N 1
ATOM 747 C CA . SER A 1 98 ? -16.797 27.372 -23.174 1.00 36.09 98 SER A CA 1
ATOM 748 C C . SER A 1 98 ? -16.659 28.840 -23.588 1.00 36.09 98 SER A C 1
ATOM 750 O O . SER A 1 98 ? -17.636 29.478 -23.978 1.00 36.09 98 SER A O 1
ATOM 752 N N . ARG A 1 99 ? -15.436 29.391 -23.539 1.00 47.09 99 ARG A N 1
ATOM 753 C CA . ARG A 1 99 ? -15.117 30.581 -24.348 1.00 47.09 99 ARG A CA 1
ATOM 754 C C . ARG A 1 99 ? -15.090 30.154 -25.822 1.00 47.09 99 ARG A C 1
ATOM 756 O O . ARG A 1 99 ? -14.320 29.250 -26.149 1.00 47.09 99 ARG A O 1
ATOM 763 N N . PRO A 1 100 ? -15.898 30.762 -26.709 1.00 46.09 100 PRO A N 1
ATOM 764 C CA . PRO A 1 100 ? -15.886 30.420 -28.125 1.00 46.09 100 PRO A CA 1
ATOM 765 C C . PRO A 1 100 ? -14.505 30.712 -28.707 1.00 46.09 100 PRO A C 1
ATOM 767 O O . PRO A 1 100 ? -13.933 31.774 -28.454 1.00 46.09 100 PRO A O 1
ATOM 770 N N . LEU A 1 101 ? -13.969 29.761 -29.467 1.00 53.28 101 LEU A N 1
ATOM 771 C CA . LEU A 1 101 ? -12.720 29.934 -30.195 1.00 53.28 101 LEU A CA 1
ATOM 772 C C . LEU A 1 101 ? -12.893 31.114 -31.167 1.00 53.28 101 LEU A C 1
ATOM 774 O O . LEU A 1 101 ? -13.741 31.062 -32.057 1.00 53.28 101 LEU A O 1
ATOM 778 N N . ASP A 1 102 ? -12.132 32.191 -30.971 1.00 69.44 102 ASP A N 1
ATOM 779 C CA . ASP A 1 102 ? -12.202 33.379 -31.822 1.00 69.44 102 ASP A CA 1
ATOM 780 C C . ASP A 1 102 ? -11.489 33.106 -33.151 1.00 69.44 102 ASP A C 1
ATOM 782 O O . ASP A 1 102 ? -10.284 33.324 -33.314 1.00 69.44 102 ASP A O 1
ATOM 786 N N . LEU A 1 103 ? -12.263 32.577 -34.097 1.00 75.56 103 LEU A N 1
ATOM 787 C CA . LEU A 1 103 ? -11.800 32.206 -35.430 1.00 75.56 103 LEU A CA 1
ATOM 788 C C . LEU A 1 103 ? -11.268 33.413 -36.210 1.00 75.56 103 LEU A C 1
ATOM 790 O O . LEU A 1 103 ? -10.380 33.233 -37.033 1.00 75.56 103 LEU A O 1
ATOM 794 N N . SER A 1 104 ? -11.707 34.638 -35.902 1.00 71.44 104 SER A N 1
ATOM 795 C CA . SER A 1 104 ? -11.203 35.847 -36.566 1.00 71.44 104 SER A CA 1
ATOM 796 C C . SER A 1 104 ? -9.752 36.160 -36.188 1.00 71.44 104 SER A C 1
ATOM 798 O O . SER A 1 104 ? -8.959 36.624 -37.013 1.00 71.44 104 SER A O 1
ATOM 800 N N . LYS A 1 105 ? -9.362 35.821 -34.954 1.00 71.69 105 LYS A N 1
ATOM 801 C CA . LYS A 1 105 ? -7.992 35.975 -34.460 1.00 71.69 105 LYS A CA 1
ATOM 802 C C . LYS A 1 105 ? -7.051 34.921 -35.040 1.00 71.69 105 LYS A C 1
ATOM 804 O O . LYS A 1 105 ? -5.892 35.228 -35.319 1.00 71.69 105 LYS A O 1
ATOM 809 N N . LEU A 1 106 ? -7.549 33.702 -35.245 1.00 74.44 106 LEU A N 1
ATOM 810 C CA . LEU A 1 106 ? -6.794 32.637 -35.906 1.00 74.44 106 LEU A CA 1
ATOM 811 C C . LEU A 1 106 ? -6.574 32.952 -37.392 1.00 74.44 106 LEU A C 1
ATOM 813 O O . LEU A 1 106 ? -5.458 32.806 -37.887 1.00 74.44 106 LEU A O 1
ATOM 817 N N . ASP A 1 107 ? -7.603 33.463 -38.068 1.00 76.50 107 ASP A N 1
ATOM 818 C CA . ASP A 1 107 ? -7.535 33.846 -39.482 1.00 76.50 107 ASP A CA 1
ATOM 819 C C . ASP A 1 107 ? -6.580 35.032 -39.705 1.00 76.50 107 ASP A C 1
ATOM 821 O O . ASP A 1 107 ? -5.775 35.039 -40.637 1.00 76.50 107 ASP A O 1
ATOM 825 N N . SER A 1 108 ? -6.565 35.991 -38.773 1.00 75.00 108 SER A N 1
ATOM 826 C CA . SER A 1 108 ? -5.621 37.119 -38.791 1.00 75.00 108 SER A CA 1
ATOM 827 C C . SER A 1 108 ? -4.160 36.671 -38.638 1.00 75.00 108 SER A C 1
ATOM 829 O O . SER A 1 108 ? -3.270 37.224 -39.283 1.00 75.00 108 SER A O 1
ATOM 831 N N . LEU A 1 109 ? -3.897 35.652 -37.810 1.00 72.00 109 LEU A N 1
ATOM 832 C CA . LEU A 1 109 ? -2.550 35.101 -37.620 1.00 72.00 109 LEU A CA 1
ATOM 833 C C . LEU A 1 109 ? -2.087 34.280 -38.828 1.00 72.00 109 LEU A C 1
ATOM 835 O O . LEU A 1 109 ? -0.928 34.378 -39.225 1.00 72.00 109 LEU A O 1
ATOM 839 N N . LEU A 1 110 ? -2.989 33.518 -39.447 1.00 78.00 110 LEU A N 1
ATOM 840 C CA . LEU A 1 110 ? -2.695 32.777 -40.674 1.00 78.00 110 LEU A CA 1
ATOM 841 C C . LEU A 1 110 ? -2.416 33.715 -41.851 1.00 78.00 110 LEU A C 1
ATOM 843 O O . LEU A 1 110 ? -1.467 33.482 -42.602 1.00 78.00 110 LEU A O 1
ATOM 847 N N . HIS A 1 111 ? -3.163 34.814 -41.970 1.00 77.12 111 HIS A N 1
ATOM 848 C CA . HIS A 1 111 ? -2.895 35.823 -42.991 1.00 77.12 111 HIS A CA 1
ATOM 849 C C . HIS A 1 111 ? -1.576 36.568 -42.767 1.00 77.12 111 HIS A C 1
ATOM 851 O O . HIS A 1 111 ? -0.870 36.812 -43.742 1.00 77.12 111 HIS A O 1
ATOM 857 N N . ALA A 1 112 ? -1.198 36.852 -41.517 1.00 67.38 112 ALA A N 1
ATOM 858 C CA . ALA A 1 112 ? 0.080 37.492 -41.195 1.00 67.38 112 ALA A CA 1
ATOM 859 C C . ALA A 1 112 ? 1.298 36.612 -41.538 1.00 67.38 112 ALA A C 1
ATOM 861 O O . ALA A 1 112 ? 2.333 37.124 -41.963 1.00 67.38 112 ALA A O 1
ATOM 862 N N . VAL A 1 113 ? 1.170 35.288 -41.397 1.00 69.75 113 VAL A N 1
ATOM 863 C CA . VAL A 1 113 ? 2.223 34.328 -41.774 1.00 69.75 113 VAL A CA 1
ATOM 864 C C . VAL A 1 113 ? 2.274 34.128 -43.292 1.00 69.75 113 VAL A C 1
ATOM 866 O O . VAL A 1 113 ? 3.355 34.015 -43.865 1.00 69.75 113 VAL A O 1
ATOM 869 N N . ALA A 1 114 ? 1.122 34.133 -43.966 1.00 73.56 114 ALA A N 1
ATOM 870 C CA . ALA A 1 114 ? 1.044 33.969 -45.416 1.00 73.56 114 ALA A CA 1
ATOM 871 C C . ALA A 1 114 ? 1.474 35.221 -46.204 1.00 73.56 114 ALA A C 1
ATOM 873 O O . ALA A 1 114 ? 1.915 35.097 -47.345 1.00 73.56 114 ALA A O 1
ATOM 874 N N . SER A 1 115 ? 1.371 36.423 -45.624 1.00 64.12 115 SER A N 1
ATOM 875 C CA . SER A 1 115 ? 1.698 37.676 -46.318 1.00 64.12 115 SER A CA 1
ATOM 876 C C . SER A 1 115 ? 3.195 37.971 -46.450 1.00 64.12 115 SER A C 1
ATOM 878 O O . SER A 1 115 ? 3.539 38.976 -47.067 1.00 64.12 115 SER A O 1
ATOM 880 N N . GLY A 1 116 ? 4.084 37.130 -45.905 1.00 50.97 116 GLY A N 1
ATOM 881 C CA . GLY A 1 116 ? 5.524 37.172 -46.197 1.00 50.97 116 GLY A CA 1
ATOM 882 C C . GLY A 1 116 ? 6.188 38.542 -46.012 1.00 50.97 116 GLY A C 1
ATOM 883 O O . GLY A 1 116 ? 7.131 38.866 -46.732 1.00 50.97 116 GLY A O 1
ATOM 884 N N . GLN A 1 117 ? 5.692 39.373 -45.088 1.00 48.91 117 GLN A N 1
ATOM 885 C CA . GLN A 1 117 ? 6.299 40.667 -44.777 1.00 48.91 117 GLN A CA 1
ATOM 886 C C . GLN A 1 117 ? 7.485 40.479 -43.824 1.00 48.91 117 GLN A C 1
ATOM 888 O O . GLN A 1 117 ? 7.462 40.904 -42.672 1.00 48.91 117 GLN A O 1
ATOM 893 N N . ASP A 1 118 ? 8.555 39.884 -44.348 1.00 50.44 118 ASP A N 1
ATOM 894 C CA . ASP A 1 118 ? 9.909 40.048 -43.820 1.00 50.44 118 ASP A CA 1
ATOM 895 C C . ASP A 1 118 ? 10.444 41.418 -44.258 1.00 50.44 118 ASP A C 1
ATOM 897 O O . ASP A 1 118 ? 11.275 41.548 -45.155 1.00 50.44 118 ASP A O 1
ATOM 901 N N . SER A 1 119 ? 9.939 42.470 -43.617 1.00 51.34 119 SER A N 1
ATOM 902 C CA . SER A 1 119 ? 10.440 43.836 -43.789 1.00 51.34 119 SER A CA 1
ATOM 903 C C . SER A 1 119 ? 10.918 44.395 -42.456 1.00 51.34 119 SER A C 1
ATOM 905 O O . SER A 1 119 ? 10.435 45.425 -41.994 1.00 51.34 119 SER A O 1
ATOM 907 N N . PHE A 1 120 ? 11.906 43.743 -41.840 1.00 47.50 120 PHE A N 1
ATOM 908 C CA . PHE A 1 120 ? 12.771 44.425 -40.879 1.00 47.50 120 PHE A CA 1
ATOM 909 C C . PHE A 1 120 ? 13.941 45.045 -41.634 1.00 47.50 120 PHE A C 1
ATOM 911 O O . PHE A 1 120 ? 15.000 44.445 -41.821 1.00 47.50 120 PHE A O 1
ATOM 918 N N . ALA A 1 121 ? 13.713 46.278 -42.086 1.00 45.56 121 ALA A N 1
ATOM 919 C CA . ALA A 1 121 ? 14.782 47.172 -42.474 1.00 45.56 121 ALA A CA 1
ATOM 920 C C . ALA A 1 121 ? 15.731 47.348 -41.280 1.00 45.56 121 ALA A C 1
ATOM 922 O O . ALA A 1 121 ? 15.358 47.816 -40.206 1.00 45.56 121 ALA A O 1
ATOM 923 N N . ARG A 1 122 ? 16.967 46.916 -41.507 1.00 55.59 122 ARG A N 1
ATOM 924 C CA . ARG A 1 122 ? 18.158 47.211 -40.721 1.00 55.59 122 ARG A CA 1
ATOM 925 C C . ARG A 1 122 ? 18.360 48.728 -40.718 1.00 55.59 122 ARG A C 1
ATOM 927 O O . ARG A 1 122 ? 18.811 49.258 -41.726 1.00 55.59 122 ARG A O 1
ATOM 934 N N . ASP A 1 123 ? 18.067 49.402 -39.613 1.00 45.06 123 ASP A N 1
ATOM 935 C CA . ASP A 1 123 ? 18.831 50.586 -39.218 1.00 45.06 123 ASP A CA 1
ATOM 936 C C . ASP A 1 123 ? 18.610 50.933 -37.741 1.00 45.06 123 ASP A C 1
ATOM 938 O O . ASP A 1 123 ? 17.507 50.787 -37.220 1.00 45.06 123 ASP A O 1
ATOM 942 N N . GLY A 1 124 ? 19.662 51.412 -37.078 1.00 40.84 124 GLY A N 1
ATOM 943 C CA . GLY A 1 124 ? 19.572 52.001 -35.739 1.00 40.84 124 GLY A CA 1
ATOM 944 C C . GLY A 1 124 ? 20.059 51.120 -34.588 1.00 40.84 124 GLY A C 1
ATOM 945 O O . GLY A 1 124 ? 19.293 50.433 -33.921 1.00 40.84 124 GLY A O 1
ATOM 946 N N . SER A 1 125 ? 21.357 51.229 -34.308 1.00 53.53 125 SER A N 1
ATOM 947 C CA . SER A 1 125 ? 22.012 50.840 -33.057 1.00 53.53 125 SER A CA 1
ATOM 948 C C . SER A 1 125 ? 21.218 51.271 -31.813 1.00 53.53 125 SER A C 1
ATOM 950 O O . SER A 1 125 ? 21.216 52.445 -31.447 1.00 53.53 125 SER A O 1
ATOM 952 N N . CYS A 1 126 ? 20.643 50.305 -31.101 1.00 39.31 126 CYS A N 1
ATOM 953 C CA . CYS A 1 126 ? 20.376 50.419 -29.674 1.00 39.31 126 CYS A CA 1
ATOM 954 C C . CYS A 1 126 ? 20.618 49.048 -29.041 1.00 39.31 126 CYS A C 1
ATOM 956 O O . CYS A 1 126 ? 19.847 48.109 -29.235 1.00 39.31 126 CYS A O 1
ATOM 958 N N . THR A 1 127 ? 21.726 48.916 -28.316 1.00 48.88 127 THR A N 1
ATOM 959 C CA . THR A 1 127 ? 21.981 47.825 -27.373 1.00 48.88 127 THR A CA 1
ATOM 960 C C . THR A 1 127 ? 20.986 47.940 -26.219 1.00 48.88 127 THR A C 1
ATOM 962 O O . THR A 1 127 ? 21.325 48.393 -25.132 1.00 48.88 127 THR A O 1
ATOM 965 N N . SER A 1 128 ? 19.730 47.588 -26.485 1.00 48.78 128 SER A N 1
ATOM 966 C CA . SER A 1 128 ? 18.776 47.214 -25.454 1.00 48.78 128 SER A CA 1
ATOM 967 C C . SER A 1 128 ? 19.021 45.738 -25.186 1.00 48.78 128 SER A C 1
ATOM 969 O O . SER A 1 128 ? 18.765 44.879 -26.031 1.00 48.78 128 SER A O 1
ATOM 971 N N . GLU A 1 129 ? 19.631 45.477 -24.036 1.00 53.25 129 GLU A N 1
ATOM 972 C CA . GLU A 1 129 ? 19.706 44.166 -23.409 1.00 53.25 129 GLU A CA 1
ATOM 973 C C . GLU A 1 129 ? 18.286 43.590 -23.407 1.00 53.25 129 GLU A C 1
ATOM 975 O O . GLU A 1 129 ? 17.402 44.057 -22.691 1.00 53.25 129 GLU A O 1
ATOM 980 N N . ARG A 1 130 ? 18.025 42.653 -24.322 1.00 51.94 130 ARG A N 1
ATOM 981 C CA . ARG A 1 130 ? 16.748 41.956 -24.407 1.00 51.94 130 ARG A CA 1
ATOM 982 C C . ARG A 1 130 ? 16.670 41.092 -23.159 1.00 51.94 130 ARG A C 1
ATOM 984 O O . ARG A 1 130 ? 17.185 39.975 -23.166 1.00 51.94 130 ARG A O 1
ATOM 991 N N . GLU A 1 131 ? 16.085 41.638 -22.095 1.00 53.62 131 GLU A N 1
ATOM 992 C CA . GLU A 1 131 ? 15.709 40.891 -20.901 1.00 53.62 131 GLU A CA 1
ATOM 993 C C . GLU A 1 131 ? 14.906 39.684 -21.377 1.00 53.62 131 GLU A C 1
ATOM 995 O O . GLU A 1 131 ? 13.764 39.786 -21.832 1.00 53.62 131 GLU A O 1
ATOM 1000 N N . THR A 1 132 ? 15.569 38.530 -21.396 1.00 66.31 132 THR A N 1
ATOM 1001 C CA . THR A 1 132 ? 14.909 37.264 -21.676 1.00 66.31 132 THR A CA 1
ATOM 1002 C C . THR A 1 132 ? 13.939 37.090 -20.517 1.00 66.31 132 THR A C 1
ATOM 1004 O O . THR A 1 132 ? 14.411 37.105 -19.377 1.00 66.31 132 THR A O 1
ATOM 1007 N N . PRO A 1 133 ? 12.615 36.996 -20.764 1.00 69.12 133 PRO A N 1
ATOM 1008 C CA . PRO A 1 133 ? 11.657 36.791 -19.693 1.00 69.12 133 PRO A CA 1
ATOM 1009 C C . PRO A 1 133 ? 12.175 35.640 -18.831 1.00 69.12 133 PRO A C 1
ATOM 1011 O O . PRO A 1 133 ? 12.547 34.608 -19.409 1.00 69.12 133 PRO A O 1
ATOM 1014 N N . PRO A 1 134 ? 12.293 35.818 -17.502 1.00 74.25 134 PRO A N 1
ATOM 1015 C CA . PRO A 1 134 ? 12.821 34.776 -16.642 1.00 74.25 134 PRO A CA 1
ATOM 1016 C C . PRO A 1 134 ? 12.075 33.475 -16.958 1.00 74.25 134 PRO A C 1
ATOM 1018 O O . PRO A 1 134 ? 10.845 33.520 -17.087 1.00 74.25 134 PRO A O 1
ATOM 1021 N N . PRO A 1 135 ? 12.791 32.350 -17.167 1.00 76.50 135 PRO A N 1
ATOM 1022 C CA . PRO A 1 135 ? 12.167 31.078 -17.495 1.00 76.50 135 PRO A CA 1
ATOM 1023 C C . PRO A 1 135 ? 11.012 30.846 -16.533 1.00 76.50 135 PRO A C 1
ATOM 1025 O O . PRO A 1 135 ? 11.213 30.913 -15.318 1.00 76.50 135 PRO A O 1
ATOM 1028 N N . LEU A 1 136 ? 9.803 30.650 -17.072 1.00 80.12 136 LEU A N 1
ATOM 1029 C CA . LEU A 1 136 ? 8.634 30.369 -16.247 1.00 80.12 136 LEU A CA 1
ATOM 1030 C C . LEU A 1 136 ? 9.010 29.239 -15.291 1.00 80.12 136 LEU A C 1
ATOM 1032 O O . LEU A 1 136 ? 9.493 28.195 -15.736 1.00 80.12 136 LEU A O 1
ATOM 1036 N N . ALA A 1 137 ? 8.858 29.490 -13.991 1.00 84.31 137 ALA A N 1
ATOM 1037 C CA . ALA A 1 137 ? 9.210 28.525 -12.966 1.00 84.31 137 ALA A CA 1
ATOM 1038 C C . ALA A 1 137 ? 8.425 27.236 -13.236 1.00 84.31 137 ALA A C 1
ATOM 1040 O O . ALA A 1 137 ? 7.200 27.207 -13.115 1.00 84.31 137 ALA A O 1
ATOM 1041 N N . VAL A 1 138 ? 9.131 26.194 -13.679 1.00 84.81 138 VAL A N 1
ATOM 1042 C CA . VAL A 1 138 ? 8.535 24.880 -13.917 1.00 84.81 138 VAL A CA 1
ATOM 1043 C C . VAL A 1 138 ? 8.040 24.355 -12.578 1.00 84.81 138 VAL A C 1
ATOM 1045 O O . VAL A 1 138 ? 8.772 24.405 -11.587 1.00 84.81 138 VAL A O 1
ATOM 1048 N N . ASP A 1 139 ? 6.807 23.852 -12.560 1.00 87.94 139 ASP A N 1
ATOM 1049 C CA . ASP A 1 139 ? 6.207 23.249 -11.373 1.00 87.94 139 ASP A CA 1
ATOM 1050 C C . ASP A 1 139 ? 7.165 22.185 -10.780 1.00 87.94 139 ASP A C 1
ATOM 1052 O O . ASP A 1 139 ? 7.595 21.268 -11.499 1.00 87.94 139 ASP A O 1
ATOM 1056 N N . PRO A 1 140 ? 7.542 22.289 -9.490 1.00 85.25 140 PRO A N 1
ATOM 1057 C CA . PRO A 1 140 ? 8.478 21.361 -8.859 1.00 85.25 140 PRO A CA 1
ATOM 1058 C C . PRO A 1 140 ? 8.006 19.898 -8.901 1.00 85.25 140 PRO A C 1
ATOM 1060 O O . PRO A 1 140 ? 8.851 18.995 -8.960 1.00 85.25 140 PRO A O 1
ATOM 1063 N N . ASN A 1 141 ? 6.693 19.647 -8.939 1.00 85.56 141 ASN A N 1
ATOM 1064 C CA . ASN A 1 141 ? 6.135 18.302 -9.078 1.00 85.56 141 ASN A CA 1
ATOM 1065 C C . ASN A 1 141 ? 6.415 17.737 -10.474 1.00 85.56 141 ASN A C 1
ATOM 1067 O O . ASN A 1 141 ? 6.914 16.619 -10.594 1.00 85.56 141 ASN A O 1
ATOM 1071 N N . VAL A 1 142 ? 6.202 18.536 -11.527 1.00 91.19 142 VAL A N 1
ATOM 1072 C CA . VAL A 1 142 ? 6.489 18.140 -12.920 1.00 91.19 142 VAL A CA 1
ATOM 1073 C C . VAL A 1 142 ? 7.970 17.811 -13.091 1.00 91.19 142 VAL A C 1
ATOM 1075 O O . VAL A 1 142 ? 8.316 16.814 -13.729 1.00 91.19 142 VAL A O 1
ATOM 1078 N N . ARG A 1 143 ? 8.864 18.596 -12.478 1.00 89.62 143 ARG A N 1
ATOM 1079 C CA . ARG A 1 143 ? 10.309 18.324 -12.503 1.00 89.62 143 ARG A CA 1
ATOM 1080 C C . ARG A 1 143 ? 10.652 16.988 -11.835 1.00 89.62 143 ARG A C 1
ATOM 1082 O O . ARG A 1 143 ? 11.417 16.209 -12.403 1.00 89.62 143 ARG A O 1
ATOM 1089 N N . SER A 1 144 ? 10.090 16.722 -10.657 1.00 87.44 144 SER A N 1
ATOM 1090 C CA . SER A 1 144 ? 10.352 15.494 -9.887 1.00 87.44 144 SER A CA 1
ATOM 1091 C C . SER A 1 144 ? 9.822 14.248 -10.602 1.00 87.44 144 SER A C 1
ATOM 1093 O O . SER A 1 144 ? 10.526 13.243 -10.723 1.00 87.44 144 SER A O 1
ATOM 1095 N N . GLU A 1 145 ? 8.620 14.337 -11.168 1.00 93.06 145 GLU A N 1
ATOM 1096 C CA . GLU A 1 145 ? 8.030 13.290 -12.001 1.00 93.06 145 GLU A CA 1
ATOM 1097 C C . GLU A 1 145 ? 8.841 13.036 -13.274 1.00 93.06 145 GLU A C 1
ATOM 1099 O O . GLU A 1 145 ? 9.110 11.884 -13.611 1.00 93.06 145 GLU A O 1
ATOM 1104 N N . THR A 1 146 ? 9.300 14.092 -13.951 1.00 94.88 146 THR A N 1
ATOM 1105 C CA . THR A 1 146 ? 10.148 13.976 -15.150 1.00 94.88 146 THR A CA 1
ATOM 1106 C C . THR A 1 146 ? 11.472 13.283 -14.828 1.00 94.88 146 THR A C 1
ATOM 1108 O O . THR A 1 146 ? 11.923 12.413 -15.576 1.00 94.88 146 THR A O 1
ATOM 1111 N N . ALA A 1 147 ? 12.095 13.613 -13.694 1.00 91.94 147 ALA A N 1
ATOM 1112 C CA . ALA A 1 147 ? 13.307 12.937 -13.242 1.00 91.94 147 ALA A CA 1
ATOM 1113 C C . ALA A 1 147 ? 13.048 11.445 -12.981 1.00 91.94 147 ALA A C 1
ATOM 1115 O O . ALA A 1 147 ? 13.774 10.594 -13.497 1.00 91.94 147 ALA A O 1
ATOM 1116 N N . ALA A 1 148 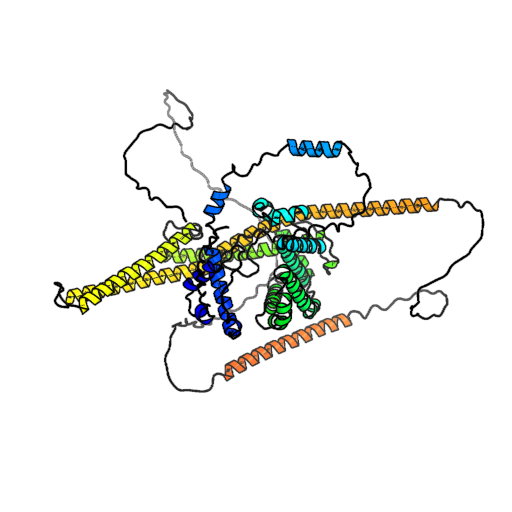? 11.981 11.108 -12.251 1.00 92.88 148 ALA A N 1
ATOM 1117 C CA . ALA A 1 148 ? 11.609 9.721 -11.982 1.00 92.88 148 ALA A CA 1
ATOM 1118 C C . ALA A 1 148 ? 11.288 8.933 -13.262 1.00 92.88 148 ALA A C 1
ATOM 1120 O O . ALA A 1 148 ? 11.717 7.786 -13.396 1.00 92.88 148 ALA A O 1
ATOM 1121 N N . TYR A 1 149 ? 10.598 9.556 -14.219 1.00 97.06 149 TYR A N 1
ATOM 1122 C CA . TYR A 1 149 ? 10.343 8.999 -15.544 1.00 97.06 149 TYR A CA 1
ATOM 1123 C C . TYR A 1 149 ? 11.654 8.644 -16.250 1.00 97.06 149 TYR A C 1
ATOM 1125 O O . TYR A 1 149 ? 11.843 7.507 -16.686 1.00 97.06 149 TYR A O 1
ATOM 1133 N N . ASN A 1 150 ? 12.590 9.592 -16.313 1.00 97.00 150 ASN A N 1
ATOM 1134 C CA . ASN A 1 150 ? 13.879 9.389 -16.969 1.00 97.00 150 ASN A CA 1
ATOM 1135 C C . ASN A 1 150 ? 14.701 8.302 -16.268 1.00 97.00 150 ASN A C 1
ATOM 1137 O O . ASN A 1 150 ? 15.275 7.447 -16.936 1.00 97.00 150 ASN A O 1
ATOM 1141 N N . HIS A 1 151 ? 14.716 8.271 -14.933 1.00 94.69 151 HIS A N 1
ATOM 1142 C CA . HIS A 1 151 ? 15.371 7.202 -14.177 1.00 94.69 151 HIS A CA 1
ATOM 1143 C C . HIS A 1 151 ? 14.763 5.827 -14.465 1.00 94.69 151 HIS A C 1
ATOM 1145 O O . HIS A 1 151 ? 15.505 4.866 -14.668 1.00 94.69 151 HIS A O 1
ATOM 1151 N N . LEU A 1 152 ? 13.432 5.736 -14.537 1.00 97.00 152 LEU A N 1
ATOM 1152 C CA . LEU A 1 152 ? 12.736 4.500 -14.874 1.00 97.00 152 LEU A CA 1
ATOM 1153 C C . LEU A 1 152 ? 13.117 4.006 -16.274 1.00 97.00 152 LEU A C 1
ATOM 1155 O O . LEU A 1 152 ? 13.458 2.834 -16.419 1.00 97.00 152 LEU A O 1
ATOM 1159 N N . VAL A 1 153 ? 13.091 4.882 -17.282 1.00 97.25 153 VAL A N 1
ATOM 1160 C CA . VAL A 1 153 ? 13.470 4.540 -18.665 1.00 97.25 153 VAL A CA 1
ATOM 1161 C C . VAL A 1 153 ? 14.936 4.116 -18.745 1.00 97.25 153 VAL A C 1
ATOM 1163 O O . VAL A 1 153 ? 15.246 3.081 -19.334 1.00 97.25 153 VAL A O 1
ATOM 1166 N N . ASN A 1 154 ? 15.832 4.874 -18.111 1.00 96.44 154 ASN A N 1
ATOM 1167 C CA . ASN A 1 154 ? 17.271 4.612 -18.137 1.00 96.44 154 ASN A CA 1
ATOM 1168 C C . ASN A 1 154 ? 17.644 3.277 -17.474 1.00 96.44 154 ASN A C 1
ATOM 1170 O O . ASN A 1 154 ? 18.603 2.638 -17.899 1.00 96.44 154 ASN A O 1
ATOM 1174 N N . ASP A 1 155 ? 16.882 2.817 -16.476 1.00 95.56 155 ASP A N 1
ATOM 1175 C CA . ASP A 1 155 ? 17.075 1.499 -15.850 1.00 95.56 155 ASP A CA 1
ATOM 1176 C C . ASP A 1 155 ? 16.311 0.358 -16.561 1.00 95.56 155 ASP A C 1
ATOM 1178 O O . ASP A 1 155 ? 16.159 -0.742 -16.021 1.00 95.56 155 ASP A O 1
ATOM 1182 N N . GLY A 1 156 ? 15.810 0.596 -17.778 1.00 95.75 156 GLY A N 1
ATOM 1183 C CA . GLY A 1 156 ? 15.123 -0.405 -18.603 1.00 95.75 156 GLY A CA 1
ATOM 1184 C C . GLY A 1 156 ? 13.657 -0.656 -18.226 1.00 95.75 156 GLY A C 1
ATOM 1185 O O . GLY A 1 156 ? 13.033 -1.594 -18.740 1.00 95.75 156 GLY A O 1
ATOM 1186 N N . GLY A 1 157 ? 13.099 0.173 -17.345 1.00 96.75 157 GLY A N 1
ATOM 1187 C CA . GLY A 1 157 ? 11.674 0.221 -17.057 1.00 96.75 157 GLY A CA 1
ATOM 1188 C C . GLY A 1 157 ? 10.874 0.863 -18.195 1.00 96.75 157 GLY A C 1
ATOM 1189 O O . GLY A 1 157 ? 11.411 1.459 -19.127 1.00 96.75 157 GLY A O 1
ATOM 1190 N N . ARG A 1 158 ? 9.550 0.725 -18.127 1.00 97.12 158 ARG A N 1
ATOM 1191 C CA . ARG A 1 158 ? 8.598 1.205 -19.134 1.00 97.12 158 ARG A CA 1
ATOM 1192 C C . ARG A 1 158 ? 7.561 2.047 -18.400 1.00 97.12 158 ARG A C 1
ATOM 1194 O O . ARG A 1 158 ? 6.806 1.491 -17.598 1.00 97.12 158 ARG A O 1
ATOM 1201 N N . PRO A 1 159 ? 7.551 3.366 -18.616 1.00 97.31 159 PRO A N 1
ATOM 1202 C CA . PRO A 1 159 ? 6.549 4.248 -18.040 1.00 97.31 159 PRO A CA 1
ATOM 1203 C C . PRO A 1 159 ? 5.133 3.878 -18.487 1.00 97.31 159 PRO A C 1
ATOM 1205 O O . PRO A 1 159 ? 4.928 3.234 -19.518 1.00 97.31 159 PRO A O 1
ATOM 1208 N N . LEU A 1 160 ? 4.143 4.268 -17.686 1.00 97.00 160 LEU A N 1
ATOM 1209 C CA . LEU A 1 160 ? 2.727 4.002 -17.952 1.00 97.00 160 LEU A CA 1
ATOM 1210 C C . LEU A 1 160 ? 2.206 4.758 -19.187 1.00 97.00 160 LEU A C 1
ATOM 1212 O O . LEU A 1 160 ? 1.316 4.261 -19.877 1.00 97.00 160 LEU A O 1
ATOM 1216 N N . TYR A 1 161 ? 2.772 5.932 -19.462 1.00 97.00 161 TYR A N 1
ATOM 1217 C CA . TYR A 1 161 ? 2.415 6.855 -20.542 1.00 97.00 161 TYR A CA 1
ATOM 1218 C C . TYR A 1 161 ? 3.667 7.539 -21.116 1.00 97.00 161 TYR A C 1
ATOM 1220 O O . TYR A 1 161 ? 4.736 7.409 -20.530 1.00 97.00 161 TYR A O 1
ATOM 1228 N N . SER A 1 162 ? 3.555 8.229 -22.262 1.00 97.19 162 SER A N 1
ATOM 1229 C CA . SER A 1 162 ? 4.667 9.004 -22.856 1.00 97.19 162 SER A CA 1
ATOM 1230 C C . SER A 1 162 ? 5.021 10.221 -21.999 1.00 97.19 162 SER A C 1
ATOM 1232 O O . SER A 1 162 ? 4.144 10.787 -21.347 1.00 97.19 162 SER A O 1
ATOM 1234 N N . ILE A 1 163 ? 6.274 10.675 -22.072 1.00 97.31 163 ILE A N 1
ATOM 1235 C CA . ILE A 1 163 ? 6.743 11.892 -21.395 1.00 97.31 163 ILE A CA 1
ATOM 1236 C C . ILE A 1 163 ? 5.918 13.132 -21.776 1.00 97.31 163 ILE A C 1
ATOM 1238 O O . ILE A 1 163 ? 5.696 13.992 -20.933 1.00 97.31 163 ILE A O 1
ATOM 1242 N N . ASP A 1 164 ? 5.371 13.180 -22.994 1.00 97.44 164 ASP A N 1
ATOM 1243 C CA . ASP A 1 164 ? 4.561 14.309 -23.483 1.00 97.44 164 ASP A CA 1
ATOM 1244 C C . ASP A 1 164 ? 3.237 14.475 -22.718 1.00 97.44 164 ASP A C 1
ATOM 1246 O O . ASP A 1 164 ? 2.664 15.559 -22.674 1.00 97.44 164 ASP A O 1
ATOM 1250 N N . VAL A 1 165 ? 2.744 13.393 -22.108 1.00 97.12 165 VAL A N 1
ATOM 1251 C CA . VAL A 1 165 ? 1.486 13.359 -21.342 1.00 97.12 165 VAL A CA 1
ATOM 1252 C C . VAL A 1 165 ? 1.750 13.553 -19.842 1.00 97.12 165 VAL A C 1
ATOM 1254 O O . VAL A 1 165 ? 0.821 13.716 -19.054 1.00 97.12 165 VAL A O 1
ATOM 1257 N N . LEU A 1 166 ? 3.019 13.548 -19.419 1.00 96.25 166 LEU A N 1
ATOM 1258 C CA . LEU A 1 166 ? 3.397 13.635 -18.010 1.00 96.25 166 LEU A CA 1
ATOM 1259 C C . LEU A 1 166 ? 2.926 14.944 -17.388 1.00 96.25 166 LEU A C 1
ATOM 1261 O O . LEU A 1 166 ? 2.276 14.916 -16.351 1.00 96.25 166 LEU A O 1
ATOM 1265 N N . GLU A 1 167 ? 3.175 16.075 -18.045 1.00 95.69 167 GLU A N 1
ATOM 1266 C CA . GLU A 1 167 ? 2.792 17.381 -17.508 1.00 95.69 167 GLU A CA 1
ATOM 1267 C C . GLU A 1 167 ? 1.268 17.517 -17.346 1.00 95.69 167 GLU A C 1
ATOM 1269 O O . GLU A 1 167 ? 0.799 18.034 -16.332 1.00 95.69 167 GLU A O 1
ATOM 1274 N N . THR A 1 168 ? 0.478 17.015 -18.302 1.00 96.12 168 THR A N 1
ATOM 1275 C CA . THR A 1 168 ? -0.992 17.071 -18.230 1.00 96.12 168 THR A CA 1
ATOM 1276 C C . THR A 1 168 ? -1.546 16.144 -17.154 1.00 96.12 168 THR A C 1
ATOM 1278 O O . THR A 1 168 ? -2.484 16.518 -16.454 1.00 96.12 168 THR A O 1
ATOM 1281 N N . VAL A 1 169 ? -0.952 14.959 -16.984 1.00 94.94 169 VAL A N 1
ATOM 1282 C CA . VAL A 1 169 ? -1.318 14.002 -15.929 1.00 94.94 169 VAL A CA 1
ATOM 1283 C C . VAL A 1 169 ? -0.952 14.534 -14.547 1.00 94.94 169 VAL A C 1
ATOM 1285 O O . VAL A 1 169 ? -1.748 14.397 -13.626 1.00 94.94 169 VAL A O 1
ATOM 1288 N N . THR A 1 170 ? 0.215 15.162 -14.388 1.00 92.75 170 THR A N 1
ATOM 1289 C CA . THR A 1 170 ? 0.632 15.760 -13.111 1.00 92.75 170 THR A CA 1
ATOM 1290 C C . THR A 1 170 ? -0.259 16.945 -12.732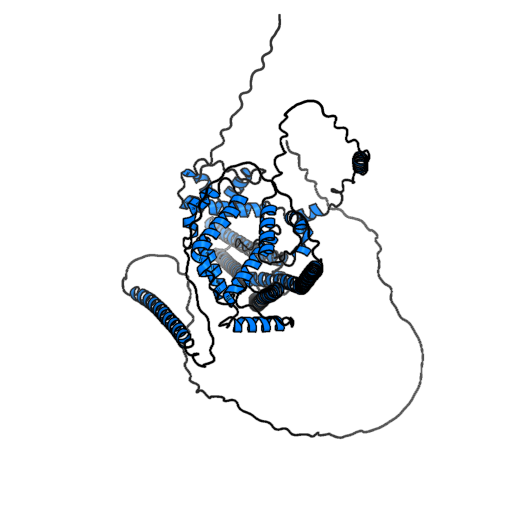 1.00 92.75 170 THR A C 1
ATOM 1292 O O . THR A 1 170 ? -0.588 17.096 -11.558 1.00 92.75 170 THR A O 1
ATOM 1295 N N . LYS A 1 171 ? -0.692 17.756 -13.710 1.00 92.75 171 LYS A N 1
ATOM 1296 C CA . LYS A 1 171 ? -1.594 18.901 -13.486 1.00 92.75 171 LYS A CA 1
ATOM 1297 C C . LYS A 1 171 ? -3.027 18.487 -13.148 1.00 92.75 171 LYS A C 1
ATOM 1299 O O . LYS A 1 171 ? -3.630 19.086 -12.263 1.00 92.75 171 LYS A O 1
ATOM 1304 N N . ASP A 1 172 ? -3.571 17.492 -13.847 1.00 93.56 172 ASP A N 1
ATOM 1305 C CA . ASP A 1 172 ? -4.917 16.967 -13.597 1.00 93.56 172 ASP A CA 1
ATOM 1306 C C . ASP A 1 172 ? -4.933 15.431 -13.646 1.00 93.56 172 ASP A C 1
ATOM 1308 O O . ASP A 1 172 ? -5.320 14.816 -14.650 1.00 93.56 172 ASP A O 1
ATOM 1312 N N . PRO A 1 173 ? -4.535 14.768 -12.552 1.00 92.12 173 PRO A N 1
ATOM 1313 C CA . PRO A 1 173 ? -4.545 13.315 -12.510 1.00 92.12 173 PRO A CA 1
ATOM 1314 C C . PRO A 1 173 ? -5.960 12.724 -12.532 1.00 92.12 173 PRO A C 1
ATOM 1316 O O . PRO A 1 173 ? -6.141 11.567 -12.925 1.00 92.12 173 PRO A O 1
ATOM 1319 N N . TYR A 1 174 ? -6.976 13.491 -12.120 1.00 90.25 174 TYR A N 1
ATOM 1320 C CA . TYR A 1 174 ? -8.351 13.008 -12.047 1.00 90.25 174 TYR A CA 1
ATOM 1321 C C . TYR A 1 174 ? -8.969 12.848 -13.437 1.00 90.25 174 TYR A C 1
ATOM 1323 O O . TYR A 1 174 ? -9.692 11.871 -13.650 1.00 90.25 174 TYR A O 1
ATOM 1331 N N . ALA A 1 175 ? -8.625 13.713 -14.395 1.00 95.06 175 ALA A N 1
ATOM 1332 C CA . ALA A 1 175 ? -8.988 13.532 -15.803 1.00 95.06 175 ALA A CA 1
ATOM 1333 C C . ALA A 1 175 ? -8.364 12.271 -16.433 1.00 95.06 175 ALA A C 1
ATOM 1335 O O . ALA A 1 175 ? -8.872 11.753 -17.427 1.00 95.06 175 ALA A O 1
ATOM 1336 N N . HIS A 1 176 ? -7.296 11.733 -15.836 1.00 95.06 176 HIS A N 1
ATOM 1337 C CA . HIS A 1 176 ? -6.531 10.602 -16.364 1.00 95.06 176 HIS A CA 1
ATOM 1338 C C . HIS A 1 176 ? -6.684 9.316 -15.526 1.00 95.06 176 HIS A C 1
ATOM 1340 O O . HIS A 1 176 ? -5.880 8.393 -15.653 1.00 95.06 176 HIS A O 1
ATOM 1346 N N . GLN A 1 177 ? -7.720 9.193 -14.688 1.00 92.81 177 GLN A N 1
ATOM 1347 C CA . GLN A 1 177 ? -7.888 8.061 -13.755 1.00 92.81 177 GLN A CA 1
ATOM 1348 C C . GLN A 1 177 ? -7.796 6.672 -14.402 1.00 92.81 177 GLN A C 1
ATOM 1350 O O . GLN A 1 177 ? -7.154 5.779 -13.847 1.00 92.81 177 GLN A O 1
ATOM 1355 N N . GLU A 1 178 ? -8.407 6.471 -15.574 1.00 93.81 178 GLU A N 1
ATOM 1356 C CA . GLU A 1 178 ? -8.357 5.168 -16.255 1.00 93.81 178 GLU A CA 1
ATOM 1357 C C . GLU A 1 178 ? -6.943 4.819 -16.734 1.00 93.81 178 GLU A C 1
ATOM 1359 O O . GLU A 1 178 ? -6.538 3.658 -16.645 1.00 93.81 178 GLU A O 1
ATOM 1364 N N . LEU A 1 179 ? -6.165 5.818 -17.165 1.00 95.75 179 LEU A N 1
ATOM 1365 C CA . LEU A 1 179 ? -4.752 5.645 -17.501 1.00 95.75 179 LEU A CA 1
ATOM 1366 C C . LEU A 1 179 ? -3.945 5.267 -16.253 1.00 95.75 179 LEU A C 1
ATOM 1368 O O . LEU A 1 179 ? -3.129 4.352 -16.311 1.00 95.75 179 LEU A O 1
ATOM 1372 N N . LEU A 1 180 ? -4.215 5.922 -15.118 1.00 94.81 180 LEU A N 1
ATOM 1373 C CA . LEU A 1 180 ? -3.494 5.742 -13.852 1.00 94.81 180 LEU A CA 1
ATOM 1374 C C . LEU A 1 180 ? -3.874 4.472 -13.081 1.00 94.81 180 LEU A C 1
ATOM 1376 O O . LEU A 1 180 ? -3.161 4.059 -12.165 1.00 94.81 180 LEU A O 1
ATOM 1380 N N . LYS A 1 181 ? -4.969 3.813 -13.460 1.00 93.56 181 LYS A N 1
ATOM 1381 C CA . LYS A 1 181 ? -5.555 2.643 -12.790 1.00 93.56 181 LYS A CA 1
ATOM 1382 C C . LYS A 1 181 ? -4.583 1.514 -12.406 1.00 93.56 181 LYS A C 1
ATOM 1384 O O . LYS A 1 181 ? -4.797 0.923 -11.344 1.00 93.56 181 LYS A O 1
ATOM 1389 N N . PRO A 1 182 ? -3.529 1.183 -13.185 1.00 95.25 182 PRO A N 1
ATOM 1390 C CA . PRO A 1 182 ? -2.551 0.168 -12.782 1.00 95.25 182 PRO A CA 1
ATOM 1391 C C . PRO A 1 182 ? -1.759 0.532 -11.520 1.00 95.25 182 PRO A C 1
ATOM 1393 O O . PRO A 1 182 ? -1.361 -0.358 -10.775 1.00 95.25 182 PRO A O 1
ATOM 1396 N N . TYR A 1 183 ? -1.555 1.825 -11.259 1.00 91.56 183 TYR A N 1
ATOM 1397 C CA . TYR A 1 183 ? -0.811 2.332 -10.101 1.00 91.56 183 TYR A CA 1
ATOM 1398 C C . TYR A 1 183 ? -1.689 3.085 -9.096 1.00 91.56 183 TYR A C 1
ATOM 1400 O O . TYR A 1 183 ? -1.250 3.340 -7.974 1.00 91.56 183 TYR A O 1
ATOM 1408 N N . ALA A 1 184 ? -2.950 3.352 -9.443 1.00 85.50 184 ALA A N 1
ATOM 1409 C CA . ALA A 1 184 ? -3.947 3.907 -8.546 1.00 85.50 184 ALA A CA 1
ATOM 1410 C C . ALA A 1 184 ? -4.155 2.979 -7.339 1.00 85.50 184 ALA A C 1
ATOM 1412 O O . ALA A 1 184 ? -4.756 1.902 -7.440 1.00 85.50 184 ALA A O 1
ATOM 1413 N N . ARG A 1 185 ? -3.683 3.404 -6.163 1.00 79.69 185 ARG A N 1
ATOM 1414 C CA . ARG A 1 185 ? -4.166 2.857 -4.892 1.00 79.69 185 ARG A CA 1
ATOM 1415 C C . ARG A 1 185 ? -5.178 3.837 -4.307 1.00 79.69 185 ARG A C 1
ATOM 1417 O O . ARG A 1 185 ? -4.903 5.023 -4.236 1.00 79.69 185 ARG A O 1
ATOM 1424 N N . PRO A 1 186 ? -6.361 3.390 -3.879 1.00 65.56 186 PRO A N 1
ATOM 1425 C CA . PRO A 1 186 ? -7.271 4.274 -3.172 1.00 65.56 186 PRO A CA 1
ATOM 1426 C C . PRO A 1 186 ? -6.609 4.792 -1.893 1.00 65.56 186 PRO A C 1
ATOM 1428 O O . PRO A 1 186 ? -6.017 4.003 -1.149 1.00 65.56 186 PRO A O 1
ATOM 1431 N N . PHE A 1 187 ? -6.746 6.094 -1.635 1.00 61.41 187 PHE A N 1
ATOM 1432 C CA . PHE A 1 187 ? -6.285 6.731 -0.406 1.00 61.41 187 PHE A CA 1
ATOM 1433 C C . PHE A 1 187 ? -6.833 5.984 0.818 1.00 61.41 187 PHE A C 1
ATOM 1435 O O . PHE A 1 187 ? -8.041 5.776 0.962 1.00 61.41 187 PHE A O 1
ATOM 1442 N N . LEU A 1 188 ? -5.937 5.554 1.705 1.00 54.97 188 LEU A N 1
ATOM 1443 C CA . LEU A 1 188 ? -6.311 5.032 3.013 1.00 54.97 188 LEU A CA 1
ATOM 1444 C C . LEU A 1 188 ? -6.071 6.149 4.015 1.00 54.97 188 LEU A C 1
ATOM 1446 O O . LEU A 1 188 ? -4.973 6.286 4.544 1.00 54.97 188 LEU A O 1
ATOM 1450 N N . SER A 1 189 ? -7.122 6.920 4.277 1.00 48.56 189 SER A N 1
ATOM 1451 C CA . SER A 1 189 ? -7.118 8.123 5.117 1.00 48.56 189 SER A CA 1
ATOM 1452 C C . SER A 1 189 ? -6.638 7.944 6.556 1.00 48.56 189 SER A C 1
ATOM 1454 O O . SER A 1 189 ? -6.595 8.916 7.297 1.00 48.56 189 SER A O 1
ATOM 1456 N N . TYR A 1 190 ? -6.285 6.728 6.974 1.00 42.31 190 TYR A N 1
ATOM 1457 C CA . TYR A 1 190 ? -6.066 6.412 8.380 1.00 42.31 190 TYR A CA 1
ATOM 1458 C C . TYR A 1 190 ? -4.649 5.952 8.733 1.00 42.31 190 TYR A C 1
ATOM 1460 O O . TYR A 1 190 ? -4.317 5.856 9.907 1.00 42.31 190 TYR A O 1
ATOM 1468 N N . VAL A 1 191 ? -3.780 5.671 7.756 1.00 43.16 191 VAL A N 1
ATOM 1469 C CA . VAL A 1 191 ? -2.385 5.318 8.062 1.00 43.16 191 VAL A CA 1
ATOM 1470 C C . VAL A 1 191 ? -1.466 6.034 7.089 1.00 43.16 191 VAL A C 1
ATOM 1472 O O . VAL A 1 191 ? -1.019 5.466 6.095 1.00 43.16 191 VAL A O 1
ATOM 1475 N N . SER A 1 192 ? -1.179 7.291 7.424 1.00 39.19 192 SER A N 1
ATOM 1476 C CA . SER A 1 192 ? -0.046 8.050 6.898 1.00 39.19 192 SER A CA 1
ATOM 1477 C C . SER A 1 192 ? 1.263 7.405 7.375 1.00 39.19 192 SER A C 1
ATOM 1479 O O . SER A 1 192 ? 1.995 7.930 8.209 1.00 39.19 192 SER A O 1
ATOM 1481 N N . SER A 1 193 ? 1.578 6.203 6.888 1.00 46.66 193 SER A N 1
ATOM 1482 C CA . SER A 1 193 ? 2.990 5.927 6.662 1.00 46.66 193 SER A CA 1
ATOM 1483 C C . SER A 1 193 ? 3.357 6.797 5.472 1.00 46.66 193 SER A C 1
ATOM 1485 O O . SER A 1 193 ? 2.735 6.624 4.427 1.00 46.66 193 SER A O 1
ATOM 1487 N N . TYR A 1 194 ? 4.313 7.707 5.661 1.00 43.97 194 TYR A N 1
ATOM 1488 C CA . TYR A 1 194 ? 4.862 8.733 4.750 1.00 43.97 194 TYR A CA 1
ATOM 1489 C C . TYR A 1 194 ? 5.105 8.337 3.269 1.00 43.97 194 TYR A C 1
ATOM 1491 O O . TYR A 1 194 ? 5.601 9.139 2.493 1.00 43.97 194 TYR A O 1
ATOM 1499 N N . VAL A 1 195 ? 4.782 7.108 2.864 1.00 44.72 195 VAL A N 1
ATOM 1500 C CA . VAL A 1 195 ? 5.003 6.520 1.538 1.00 44.72 195 VAL A CA 1
ATOM 1501 C C . VAL A 1 195 ? 3.702 6.004 0.885 1.00 44.72 195 VAL A C 1
ATOM 1503 O O . VAL A 1 195 ? 3.717 5.627 -0.280 1.00 44.72 195 VAL A O 1
ATOM 1506 N N . ASP A 1 196 ? 2.578 5.957 1.614 1.00 44.16 196 ASP A N 1
ATOM 1507 C CA . ASP A 1 196 ? 1.315 5.341 1.153 1.00 44.16 196 ASP A CA 1
ATOM 1508 C C . ASP A 1 196 ? 0.167 6.361 0.945 1.00 44.16 196 ASP A C 1
ATOM 1510 O O . ASP A 1 196 ? -0.933 5.973 0.539 1.00 44.16 196 ASP A O 1
ATOM 1514 N N . GLY A 1 197 ? 0.398 7.652 1.214 1.00 47.50 197 GLY A N 1
ATOM 1515 C CA . GLY A 1 197 ? -0.527 8.723 0.841 1.00 47.50 197 GLY A CA 1
ATOM 1516 C C . GLY A 1 197 ? -0.485 8.926 -0.671 1.00 47.50 197 GLY A C 1
ATOM 1517 O O . GLY A 1 197 ? 0.567 9.230 -1.221 1.00 47.50 197 GLY A O 1
ATOM 1518 N N . ILE A 1 198 ? -1.610 8.698 -1.346 1.00 55.56 198 ILE A N 1
ATOM 1519 C CA . ILE A 1 198 ? -1.709 8.871 -2.796 1.00 55.56 198 ILE A CA 1
ATOM 1520 C C . ILE A 1 198 ? -1.861 10.349 -3.079 1.00 55.56 198 ILE A C 1
ATOM 1522 O O . ILE A 1 198 ? -2.927 10.919 -2.859 1.00 55.56 198 ILE A O 1
ATOM 1526 N N . ASP A 1 199 ? -0.792 10.926 -3.594 1.00 66.69 199 ASP A N 1
ATOM 1527 C CA . ASP A 1 199 ? -0.906 12.043 -4.499 1.00 66.69 199 ASP A CA 1
ATOM 1528 C C . ASP A 1 199 ? -0.771 11.469 -5.912 1.00 66.69 199 ASP A C 1
ATOM 1530 O O . ASP A 1 199 ? 0.286 10.953 -6.287 1.00 66.69 199 ASP A O 1
ATOM 1534 N N . TYR A 1 200 ? -1.871 11.471 -6.672 1.00 70.69 200 TYR A N 1
ATOM 1535 C CA . TYR A 1 200 ? -1.854 11.018 -8.064 1.00 70.69 200 TYR A CA 1
ATOM 1536 C C . TYR A 1 200 ? -0.928 11.880 -8.941 1.00 70.69 200 TYR A C 1
ATOM 1538 O O . TYR A 1 200 ? -0.660 11.499 -10.077 1.00 70.69 200 TYR A O 1
ATOM 1546 N N . SER A 1 201 ? -0.413 12.999 -8.425 1.00 75.19 201 SER A N 1
ATOM 1547 C CA . SER A 1 201 ? 0.648 13.768 -9.066 1.00 75.19 201 SER A CA 1
ATOM 1548 C C . SER A 1 201 ? 1.986 13.014 -9.146 1.00 75.19 201 SER A C 1
ATOM 1550 O O . SER A 1 201 ? 2.822 13.401 -9.951 1.00 75.19 201 SER A O 1
ATOM 1552 N N . ASN A 1 202 ? 2.185 11.928 -8.376 1.00 87.62 202 ASN A N 1
ATOM 1553 C CA . ASN A 1 202 ? 3.487 11.263 -8.200 1.00 87.62 202 ASN A CA 1
ATOM 1554 C C . ASN A 1 202 ? 3.595 9.864 -8.858 1.00 87.62 202 ASN A C 1
ATOM 1556 O O . ASN A 1 202 ? 4.194 8.932 -8.302 1.00 87.62 202 ASN A O 1
ATOM 1560 N N . ILE A 1 203 ? 2.955 9.651 -10.011 1.00 91.44 203 ILE A N 1
ATOM 1561 C CA . ILE A 1 203 ? 2.832 8.315 -10.619 1.00 91.44 203 ILE A CA 1
ATOM 1562 C C . ILE A 1 203 ? 4.174 7.789 -11.131 1.00 91.44 203 ILE A C 1
ATOM 1564 O O . ILE A 1 203 ? 4.519 6.644 -10.830 1.00 91.44 203 ILE A O 1
ATOM 1568 N N . ALA A 1 204 ? 4.956 8.585 -11.858 1.00 93.75 204 ALA A N 1
ATOM 1569 C CA . ALA A 1 204 ? 6.274 8.190 -12.346 1.00 93.75 204 ALA A CA 1
ATOM 1570 C C . ALA A 1 204 ? 7.218 7.869 -11.179 1.00 93.75 204 ALA A C 1
ATOM 1572 O O . ALA A 1 204 ? 7.927 6.860 -11.228 1.00 93.75 204 ALA A O 1
ATOM 1573 N N . GLN A 1 205 ? 7.167 8.635 -10.085 1.00 91.00 205 GLN A N 1
ATOM 1574 C CA . GLN A 1 205 ? 7.890 8.317 -8.848 1.00 91.00 205 GLN A CA 1
ATOM 1575 C C . GLN A 1 205 ? 7.456 6.978 -8.245 1.00 91.00 205 GLN A C 1
ATOM 1577 O O . GLN A 1 205 ? 8.306 6.165 -7.867 1.00 91.00 205 GLN A O 1
ATOM 1582 N N . MET A 1 206 ? 6.151 6.689 -8.197 1.00 91.19 206 MET A N 1
ATOM 1583 C CA . MET A 1 206 ? 5.649 5.390 -7.740 1.00 91.19 206 MET A CA 1
ATOM 1584 C C . MET A 1 206 ? 6.131 4.239 -8.633 1.00 91.19 206 MET A C 1
ATOM 1586 O O . MET A 1 206 ? 6.543 3.196 -8.110 1.00 91.19 206 MET A O 1
ATOM 1590 N N . GLN A 1 207 ? 6.107 4.410 -9.961 1.00 94.62 207 GLN A N 1
ATOM 1591 C CA . GLN A 1 207 ? 6.605 3.412 -10.911 1.00 94.62 207 GLN A CA 1
ATOM 1592 C C . GLN A 1 207 ? 8.104 3.171 -10.724 1.00 94.62 207 GLN A C 1
ATOM 1594 O O . GLN A 1 207 ? 8.526 2.020 -10.598 1.00 94.62 207 GLN A O 1
ATOM 1599 N N . TRP A 1 208 ? 8.892 4.244 -10.633 1.00 94.88 208 TRP A N 1
ATOM 1600 C CA . TRP A 1 208 ? 10.328 4.179 -10.388 1.00 94.88 208 TRP A CA 1
ATOM 1601 C C . TRP A 1 208 ? 10.639 3.459 -9.076 1.00 94.88 208 TRP A C 1
ATOM 1603 O O . TRP A 1 208 ? 11.397 2.490 -9.054 1.00 94.88 208 TRP A O 1
ATOM 1613 N N . HIS A 1 209 ? 9.977 3.836 -7.984 1.00 89.06 209 HIS A N 1
ATOM 1614 C CA . HIS A 1 209 ? 10.169 3.193 -6.689 1.00 89.06 209 HIS A CA 1
ATOM 1615 C C . HIS A 1 209 ? 9.782 1.705 -6.705 1.00 89.06 209 HIS A C 1
ATOM 1617 O O . HIS A 1 209 ? 10.435 0.863 -6.074 1.00 89.06 209 HIS A O 1
ATOM 1623 N N . ARG A 1 210 ? 8.719 1.344 -7.435 1.00 94.12 210 ARG A N 1
ATOM 1624 C CA . ARG A 1 210 ? 8.318 -0.055 -7.625 1.00 94.12 210 ARG A CA 1
ATOM 1625 C C . ARG A 1 210 ? 9.372 -0.834 -8.411 1.00 94.12 210 ARG A C 1
ATOM 1627 O O . ARG A 1 210 ? 9.722 -1.939 -7.996 1.00 94.12 210 ARG A O 1
ATOM 1634 N N . TRP A 1 211 ? 9.918 -0.244 -9.468 1.00 96.69 211 TRP A N 1
ATOM 1635 C CA . TRP A 1 211 ? 10.992 -0.829 -10.267 1.00 96.69 211 TRP A CA 1
ATOM 1636 C C . TRP A 1 211 ? 12.278 -1.020 -9.452 1.00 96.69 211 TRP A C 1
ATOM 1638 O O . TRP A 1 211 ? 12.858 -2.102 -9.449 1.00 96.69 211 TRP A O 1
ATOM 1648 N N . GLN A 1 212 ? 12.662 -0.046 -8.624 1.00 93.19 212 GLN A N 1
ATOM 1649 C CA . GLN A 1 212 ? 13.784 -0.190 -7.689 1.00 93.19 212 GLN A CA 1
ATOM 1650 C C . GLN A 1 212 ? 13.584 -1.347 -6.697 1.00 93.19 212 GLN A C 1
ATOM 1652 O O . GLN A 1 212 ? 14.533 -2.068 -6.375 1.00 93.19 212 GLN A O 1
ATOM 1657 N N . LYS A 1 213 ? 12.356 -1.546 -6.193 1.00 91.94 213 LYS A N 1
ATOM 1658 C CA . LYS A 1 213 ? 12.026 -2.707 -5.345 1.00 91.94 213 LYS A CA 1
ATOM 1659 C C . LYS A 1 213 ? 12.207 -4.018 -6.106 1.00 91.94 213 LYS A C 1
ATOM 1661 O O . LYS A 1 213 ? 12.747 -4.961 -5.533 1.00 91.94 213 LYS A O 1
ATOM 1666 N N . PHE A 1 214 ? 11.811 -4.062 -7.375 1.00 96.25 214 PHE A N 1
ATOM 1667 C CA . PHE A 1 214 ? 12.067 -5.204 -8.246 1.00 96.25 214 PHE A CA 1
ATOM 1668 C C . PHE A 1 214 ? 13.569 -5.459 -8.434 1.00 96.25 214 PHE A C 1
ATOM 1670 O O . PHE A 1 214 ? 14.012 -6.581 -8.211 1.00 96.25 214 PHE A O 1
ATOM 1677 N N . ARG A 1 215 ? 14.381 -4.440 -8.734 1.00 95.56 215 ARG A N 1
ATOM 1678 C CA . ARG A 1 215 ? 15.839 -4.601 -8.879 1.00 95.56 215 ARG A CA 1
ATOM 1679 C C . ARG A 1 215 ? 16.494 -5.170 -7.622 1.00 95.56 215 ARG A C 1
ATOM 1681 O O . ARG A 1 215 ? 17.275 -6.115 -7.692 1.00 95.56 215 ARG A O 1
ATOM 1688 N N . LYS A 1 216 ? 16.119 -4.657 -6.447 1.00 92.25 216 LYS A N 1
ATOM 1689 C CA . LYS A 1 216 ? 16.574 -5.193 -5.150 1.00 92.25 216 LYS A CA 1
ATOM 1690 C C . LYS A 1 216 ? 16.148 -6.648 -4.960 1.00 92.25 216 LYS A C 1
ATOM 1692 O O . LYS A 1 216 ? 16.933 -7.466 -4.487 1.00 92.25 216 LYS A O 1
ATOM 1697 N N . TRP A 1 217 ? 14.925 -6.977 -5.363 1.00 94.50 217 TRP A N 1
ATOM 1698 C CA . TRP A 1 217 ? 14.405 -8.337 -5.328 1.00 94.50 217 TRP A CA 1
ATOM 1699 C C . TRP A 1 217 ? 15.160 -9.282 -6.284 1.00 94.50 217 TRP A C 1
ATOM 1701 O O . TRP A 1 217 ? 15.479 -10.401 -5.885 1.00 94.50 217 TRP A O 1
ATOM 1711 N N . GLN A 1 218 ? 15.538 -8.840 -7.490 1.00 95.62 218 GLN A N 1
ATOM 1712 C CA . GLN A 1 218 ? 16.378 -9.620 -8.415 1.00 95.62 218 GLN A CA 1
ATOM 1713 C C . GLN A 1 218 ? 17.723 -10.002 -7.778 1.00 95.62 218 GLN A C 1
ATOM 1715 O O . GLN A 1 218 ? 18.144 -11.158 -7.875 1.00 95.62 218 GLN A O 1
ATOM 1720 N N . LEU A 1 219 ? 18.382 -9.043 -7.116 1.00 94.00 219 LEU A N 1
ATOM 1721 C CA . LEU A 1 219 ? 19.663 -9.255 -6.429 1.00 94.00 219 LEU A CA 1
ATOM 1722 C C . LEU A 1 219 ? 19.511 -10.212 -5.240 1.00 94.00 219 LEU A C 1
ATOM 1724 O O . LEU A 1 219 ? 20.281 -11.163 -5.094 1.00 94.00 219 LEU A O 1
ATOM 1728 N N . ASP A 1 220 ? 18.464 -10.012 -4.435 1.00 92.69 220 ASP A N 1
ATOM 1729 C CA . ASP A 1 220 ? 18.180 -10.829 -3.257 1.00 92.69 220 ASP A CA 1
ATOM 1730 C C . ASP A 1 220 ? 17.996 -12.311 -3.581 1.00 92.69 220 ASP A C 1
ATOM 1732 O O . ASP A 1 220 ? 18.528 -13.163 -2.864 1.00 92.69 220 ASP A O 1
ATOM 1736 N N . ASN A 1 221 ? 17.252 -12.625 -4.644 1.00 94.50 221 ASN A N 1
ATOM 1737 C CA . ASN A 1 221 ? 16.986 -14.010 -5.032 1.00 94.50 221 ASN A CA 1
ATOM 1738 C C . ASN A 1 221 ? 18.183 -14.684 -5.724 1.00 94.50 221 ASN A C 1
ATOM 1740 O O . ASN A 1 221 ? 18.288 -15.909 -5.714 1.00 94.50 221 ASN A O 1
ATOM 1744 N N . ARG A 1 222 ? 19.129 -13.900 -6.255 1.00 93.62 222 ARG A N 1
ATOM 1745 C CA . ARG A 1 222 ? 20.429 -14.392 -6.744 1.00 93.62 222 ARG A CA 1
ATOM 1746 C C . ARG A 1 222 ? 21.463 -14.561 -5.629 1.00 93.62 222 ARG A C 1
ATOM 1748 O O . ARG A 1 222 ? 22.531 -15.117 -5.861 1.00 93.62 222 ARG A O 1
ATOM 1755 N N . GLY A 1 223 ? 21.165 -14.091 -4.416 1.00 91.69 223 GLY A N 1
ATOM 1756 C CA . GLY A 1 223 ? 22.132 -14.064 -3.319 1.00 91.69 223 GLY A CA 1
ATOM 1757 C C . GLY A 1 223 ? 23.304 -13.114 -3.579 1.00 91.69 223 GLY A C 1
ATOM 1758 O O . GLY A 1 223 ? 24.359 -13.279 -2.968 1.00 91.69 223 GLY A O 1
ATOM 1759 N N . ILE A 1 224 ? 23.122 -12.142 -4.478 1.00 91.06 224 ILE A N 1
ATOM 1760 C CA . ILE A 1 224 ? 24.090 -11.076 -4.719 1.00 91.06 224 ILE A CA 1
ATOM 1761 C C . ILE A 1 224 ? 23.912 -10.075 -3.586 1.00 91.06 224 ILE A C 1
ATOM 1763 O O . ILE A 1 224 ? 22.842 -9.486 -3.423 1.00 91.06 224 ILE A O 1
ATOM 1767 N N . ASP A 1 225 ? 24.948 -9.945 -2.764 1.00 82.12 225 ASP A N 1
ATOM 1768 C CA . ASP A 1 225 ? 24.922 -9.030 -1.638 1.00 82.12 225 ASP A CA 1
ATOM 1769 C C . ASP A 1 225 ? 25.044 -7.594 -2.143 1.00 82.12 225 ASP A C 1
ATOM 1771 O O . ASP A 1 225 ? 26.111 -7.152 -2.568 1.00 82.12 225 ASP A O 1
ATOM 1775 N N . ASP A 1 226 ? 23.935 -6.862 -2.089 1.00 77.12 226 ASP A N 1
ATOM 1776 C CA . ASP A 1 226 ? 23.930 -5.439 -2.383 1.00 77.12 226 ASP A CA 1
ATOM 1777 C C . ASP A 1 226 ? 24.678 -4.644 -1.296 1.00 77.12 226 ASP A C 1
ATOM 1779 O O . ASP A 1 226 ? 25.092 -3.527 -1.575 1.00 77.12 226 ASP A O 1
ATOM 1783 N N . GLN A 1 227 ? 24.949 -5.205 -0.101 1.00 67.62 227 GLN A N 1
ATOM 1784 C CA . GLN A 1 227 ? 25.605 -4.499 1.015 1.00 67.62 227 GLN A CA 1
ATOM 1785 C C . GLN A 1 227 ? 27.009 -3.989 0.715 1.00 67.62 227 GLN A C 1
ATOM 1787 O O . GLN A 1 227 ? 27.349 -2.920 1.216 1.00 67.62 227 GLN A O 1
ATOM 1792 N N . ALA A 1 228 ? 27.804 -4.689 -0.099 1.00 62.59 228 ALA A N 1
ATOM 1793 C CA . ALA A 1 228 ? 29.127 -4.193 -0.489 1.00 62.59 228 ALA A CA 1
ATOM 1794 C C . ALA A 1 228 ? 29.031 -2.869 -1.269 1.00 62.59 228 ALA A C 1
ATOM 1796 O O . ALA A 1 228 ? 29.930 -2.042 -1.196 1.00 62.59 228 ALA A O 1
ATOM 1797 N N . GLN A 1 229 ? 27.904 -2.654 -1.950 1.00 58.62 229 GLN A N 1
ATOM 1798 C CA . GLN A 1 229 ? 27.557 -1.418 -2.645 1.00 58.62 229 GLN A CA 1
ATOM 1799 C C . GLN A 1 229 ? 26.692 -0.478 -1.773 1.00 58.62 229 GLN A C 1
ATOM 1801 O O . GLN A 1 229 ? 26.442 0.663 -2.149 1.00 58.62 229 GLN A O 1
ATOM 1806 N N . PHE A 1 230 ? 26.225 -0.948 -0.605 1.00 60.81 230 PHE A N 1
ATOM 1807 C CA . PHE A 1 230 ? 25.200 -0.313 0.234 1.00 60.81 230 PHE A CA 1
ATOM 1808 C C . PHE A 1 230 ? 25.650 0.125 1.643 1.00 60.81 230 PHE A C 1
ATOM 1810 O O . PHE A 1 230 ? 24.795 0.451 2.463 1.00 60.81 230 PHE A O 1
ATOM 1817 N N . GLN A 1 231 ? 26.933 0.149 2.002 1.00 64.12 231 GLN A N 1
ATOM 1818 C CA . GLN A 1 231 ? 27.311 0.636 3.346 1.00 64.12 231 GLN A CA 1
ATOM 1819 C C . GLN A 1 231 ? 27.744 2.103 3.357 1.00 64.12 231 GLN A C 1
ATOM 1821 O O . GLN A 1 231 ? 27.047 2.913 3.965 1.00 64.12 231 GLN A O 1
ATOM 1826 N N . GLU A 1 232 ? 28.812 2.472 2.653 1.00 60.97 232 GLU A N 1
ATOM 1827 C CA . GLU A 1 232 ? 29.288 3.866 2.635 1.00 60.97 232 GLU A CA 1
ATOM 1828 C C . GLU A 1 232 ? 28.619 4.657 1.499 1.00 60.97 232 GLU A C 1
ATOM 1830 O O . GLU A 1 232 ? 27.870 5.606 1.744 1.00 60.97 232 GLU A O 1
ATOM 1835 N N . ASP A 1 233 ? 28.774 4.170 0.263 1.00 66.38 233 ASP A N 1
ATOM 1836 C CA . ASP A 1 233 ? 28.282 4.835 -0.948 1.00 66.38 233 ASP A CA 1
ATOM 1837 C C . ASP A 1 233 ? 26.765 5.030 -0.939 1.00 66.38 233 ASP A C 1
ATOM 1839 O O . ASP A 1 233 ? 26.263 6.021 -1.459 1.00 66.38 233 ASP A O 1
ATOM 1843 N N . SER A 1 234 ? 26.011 4.125 -0.306 1.00 75.88 234 SER A N 1
ATOM 1844 C CA . SER A 1 234 ? 24.553 4.272 -0.261 1.00 75.88 234 SER A CA 1
ATOM 1845 C C . SER A 1 234 ? 24.029 5.141 0.870 1.00 75.88 234 SER A C 1
ATOM 1847 O O . SER A 1 234 ? 22.911 5.632 0.738 1.00 75.88 234 SER A O 1
ATOM 1849 N N . PHE A 1 235 ? 24.789 5.348 1.955 1.00 83.50 235 PHE A N 1
ATOM 1850 C CA . PHE A 1 235 ? 24.406 6.378 2.918 1.00 83.50 235 PHE A CA 1
ATOM 1851 C C . PHE A 1 235 ? 24.644 7.749 2.298 1.00 83.50 235 PHE A C 1
ATOM 1853 O O . PHE A 1 235 ? 23.751 8.587 2.347 1.00 83.50 235 PHE A O 1
ATOM 1860 N N . GLN A 1 236 ? 25.795 7.947 1.644 1.00 84.88 236 GLN A N 1
ATOM 1861 C CA . GLN A 1 236 ? 26.053 9.195 0.934 1.00 84.88 236 GLN A CA 1
ATOM 1862 C C . GLN A 1 236 ? 25.032 9.405 -0.186 1.00 84.88 236 GLN A C 1
ATOM 1864 O O . GLN A 1 236 ? 24.404 10.451 -0.221 1.00 84.88 236 GLN A O 1
ATOM 1869 N N . ALA A 1 237 ? 24.765 8.404 -1.030 1.00 81.81 237 ALA A N 1
ATOM 1870 C CA . ALA A 1 237 ? 23.735 8.514 -2.066 1.00 81.81 237 ALA A CA 1
ATOM 1871 C C . ALA A 1 237 ? 22.326 8.736 -1.489 1.00 81.81 237 ALA A C 1
ATOM 1873 O O . ALA A 1 237 ? 21.504 9.394 -2.119 1.00 81.81 237 ALA A O 1
ATOM 1874 N N . PHE A 1 238 ? 22.032 8.211 -0.295 1.00 83.50 238 PHE A N 1
ATOM 1875 C CA . PHE A 1 238 ? 20.795 8.525 0.417 1.00 83.50 238 PHE A CA 1
ATOM 1876 C C . PHE A 1 238 ? 20.756 9.988 0.863 1.00 83.50 238 PHE A C 1
ATOM 1878 O O . PHE A 1 238 ? 19.736 10.637 0.660 1.00 83.50 238 PHE A O 1
ATOM 1885 N N . VAL A 1 239 ? 21.845 10.506 1.434 1.00 84.50 239 VAL A N 1
ATOM 1886 C CA . VAL A 1 239 ? 21.953 11.913 1.836 1.00 84.50 239 VAL A CA 1
ATOM 1887 C C . VAL A 1 239 ? 21.856 12.826 0.621 1.00 84.50 239 VAL A C 1
ATOM 1889 O O . VAL A 1 239 ? 21.066 13.758 0.661 1.00 84.50 239 VAL A O 1
ATOM 1892 N N . GLU A 1 240 ? 22.577 12.547 -0.466 1.00 84.69 240 GLU A N 1
ATOM 1893 C CA . GLU A 1 240 ? 22.488 13.332 -1.705 1.00 84.69 240 GLU A CA 1
ATOM 1894 C C . GLU A 1 240 ? 21.083 13.257 -2.310 1.00 84.69 240 GLU A C 1
ATOM 1896 O O . GLU A 1 240 ? 20.502 14.283 -2.635 1.00 84.69 240 GLU A O 1
ATOM 1901 N N . GLY A 1 241 ? 20.462 12.074 -2.352 1.00 79.94 241 GLY A N 1
ATOM 1902 C CA . GLY A 1 241 ? 19.077 11.945 -2.811 1.00 79.94 241 GLY A CA 1
ATOM 1903 C C . GLY A 1 241 ? 18.077 12.699 -1.926 1.00 79.94 241 GLY A C 1
ATOM 1904 O O . GLY A 1 241 ? 17.089 13.237 -2.425 1.00 79.94 241 GLY A O 1
ATOM 1905 N N . LEU A 1 242 ? 18.328 12.770 -0.615 1.00 81.19 242 LEU A N 1
ATOM 1906 C CA . LEU A 1 242 ? 17.534 13.577 0.309 1.00 81.19 242 LEU A CA 1
ATOM 1907 C C . LEU A 1 242 ? 17.769 15.075 0.073 1.00 81.19 242 LEU A C 1
ATOM 1909 O O . LEU A 1 242 ? 16.799 15.829 0.044 1.00 81.19 242 LEU A O 1
ATOM 1913 N N . LYS A 1 243 ? 19.025 15.493 -0.136 1.00 82.50 243 LYS A N 1
ATOM 1914 C CA . LYS A 1 243 ? 19.389 16.869 -0.493 1.00 82.50 243 LYS A CA 1
ATOM 1915 C C . LYS A 1 243 ? 18.693 17.285 -1.777 1.00 82.50 243 LYS A C 1
ATOM 1917 O O . LYS A 1 243 ? 18.032 18.312 -1.764 1.00 82.50 243 LYS A O 1
ATOM 1922 N N . ASP A 1 244 ? 18.746 16.478 -2.830 1.00 76.38 244 ASP A N 1
ATOM 1923 C CA . ASP A 1 244 ? 18.088 16.765 -4.107 1.00 76.38 244 ASP A CA 1
ATOM 1924 C C . ASP A 1 244 ? 16.569 16.898 -3.944 1.00 76.38 244 ASP A C 1
ATOM 1926 O O . ASP A 1 244 ? 15.964 17.865 -4.415 1.00 76.38 244 ASP A O 1
ATOM 1930 N N . ALA A 1 245 ? 15.947 15.964 -3.217 1.00 71.88 245 ALA A N 1
ATOM 1931 C CA . ALA A 1 245 ? 14.511 15.998 -2.956 1.00 71.88 245 ALA A CA 1
ATOM 1932 C C . ALA A 1 245 ? 14.095 17.243 -2.153 1.00 71.88 245 ALA A C 1
ATOM 1934 O O . ALA A 1 245 ? 13.068 17.857 -2.437 1.00 71.88 245 ALA A O 1
ATOM 1935 N N . TRP A 1 246 ? 14.889 17.637 -1.156 1.00 77.94 246 TRP A N 1
ATOM 1936 C CA . TRP A 1 246 ? 14.561 18.761 -0.282 1.00 77.94 246 TRP A CA 1
ATOM 1937 C C . TRP A 1 246 ? 14.950 20.113 -0.875 1.00 77.94 246 TRP A C 1
ATOM 1939 O O . TRP A 1 246 ? 14.185 21.056 -0.720 1.00 77.94 246 TRP A O 1
ATOM 1949 N N . LEU A 1 247 ? 16.068 20.220 -1.595 1.00 75.12 247 LEU A N 1
ATOM 1950 C CA . LEU A 1 247 ? 16.417 21.398 -2.398 1.00 75.12 247 LEU A CA 1
ATOM 1951 C C . LEU A 1 247 ? 15.330 21.688 -3.430 1.00 75.12 247 LEU A C 1
ATOM 1953 O O . LEU A 1 247 ? 15.055 22.846 -3.735 1.00 75.12 247 LEU A O 1
ATOM 1957 N N . GLY A 1 248 ? 14.677 20.640 -3.938 1.00 68.00 248 GLY A N 1
ATOM 1958 C CA . GLY A 1 248 ? 13.555 20.785 -4.847 1.00 68.00 248 GLY A CA 1
ATOM 1959 C C . GLY A 1 248 ? 12.315 21.431 -4.224 1.00 68.00 248 GLY A C 1
ATOM 1960 O O . GLY A 1 248 ? 11.584 22.107 -4.946 1.00 68.00 248 GLY A O 1
ATOM 1961 N N . ALA A 1 249 ? 12.101 21.248 -2.919 1.00 67.75 249 ALA A N 1
ATOM 1962 C CA . ALA A 1 249 ? 10.908 21.698 -2.201 1.00 67.75 249 ALA A CA 1
ATOM 1963 C C . ALA A 1 249 ? 11.149 22.919 -1.287 1.00 67.75 249 ALA A C 1
ATOM 1965 O O . ALA A 1 249 ? 10.222 23.687 -1.048 1.00 67.75 249 ALA A O 1
ATOM 1966 N N . TRP A 1 250 ? 12.376 23.114 -0.785 1.00 74.44 250 TRP A N 1
ATOM 1967 C CA . TRP A 1 250 ? 12.737 24.118 0.229 1.00 74.44 250 TRP A CA 1
ATOM 1968 C C . TRP A 1 250 ? 14.184 24.633 0.055 1.00 74.44 250 TRP A C 1
ATOM 1970 O O . TRP A 1 250 ? 15.036 24.371 0.912 1.00 74.44 250 TRP A O 1
ATOM 1980 N N . PRO A 1 251 ? 14.489 25.383 -1.021 1.00 71.81 251 PRO A N 1
ATOM 1981 C CA . PRO A 1 251 ? 15.866 25.713 -1.412 1.00 71.81 251 PRO A CA 1
ATOM 1982 C C . PRO A 1 251 ? 16.700 26.395 -0.312 1.00 71.81 251 PRO A C 1
ATOM 1984 O O . PRO A 1 251 ? 17.854 26.027 -0.101 1.00 71.81 251 PRO A O 1
ATOM 1987 N N . ASP A 1 252 ? 16.108 27.330 0.438 1.00 73.00 252 ASP A N 1
ATOM 1988 C CA . ASP A 1 252 ? 16.873 28.269 1.276 1.00 73.00 252 ASP A CA 1
ATOM 1989 C C . ASP A 1 252 ? 17.177 27.766 2.698 1.00 73.00 252 ASP A C 1
ATOM 1991 O O . ASP A 1 252 ? 18.072 28.282 3.365 1.00 73.00 252 ASP A O 1
ATOM 1995 N N . LYS A 1 253 ? 16.442 26.760 3.192 1.00 65.62 253 LYS A N 1
ATOM 1996 C CA . LYS A 1 253 ? 16.593 26.232 4.567 1.00 65.62 253 LYS A CA 1
ATOM 1997 C C . LYS A 1 253 ? 16.999 24.760 4.622 1.00 65.62 253 LYS A C 1
ATOM 1999 O O . LYS A 1 253 ? 17.514 24.313 5.645 1.00 65.62 253 LYS A O 1
ATOM 2004 N N . ALA A 1 254 ? 16.795 24.005 3.542 1.00 65.81 254 ALA A N 1
ATOM 2005 C CA . ALA A 1 254 ? 17.002 22.562 3.554 1.00 65.81 254 ALA A CA 1
ATOM 2006 C C . ALA A 1 254 ? 18.474 22.147 3.559 1.00 65.81 254 ALA A C 1
ATOM 2008 O O . ALA A 1 254 ? 18.831 21.227 4.287 1.00 65.81 254 ALA A O 1
ATOM 2009 N N . ALA A 1 255 ? 19.330 22.803 2.770 1.00 71.00 255 ALA A N 1
ATOM 2010 C CA . ALA A 1 255 ? 20.705 22.339 2.584 1.00 71.00 255 ALA A CA 1
ATOM 2011 C C . ALA A 1 255 ? 21.511 22.380 3.891 1.00 71.00 255 ALA A C 1
ATOM 2013 O O . ALA A 1 255 ? 22.075 21.368 4.301 1.00 71.00 255 ALA A O 1
ATOM 2014 N N . ALA A 1 256 ? 21.485 23.520 4.588 1.00 76.00 256 ALA A N 1
ATOM 2015 C CA . ALA A 1 256 ? 22.195 23.686 5.854 1.00 76.00 256 ALA A CA 1
ATOM 2016 C C . ALA A 1 256 ? 21.622 22.789 6.966 1.00 76.00 256 ALA A C 1
ATOM 2018 O O . ALA A 1 256 ? 22.382 22.217 7.742 1.00 76.00 256 ALA A O 1
ATOM 2019 N N . GLY A 1 257 ? 20.293 22.619 7.019 1.00 78.44 257 GLY A N 1
ATOM 2020 C CA . GLY A 1 257 ? 19.645 21.737 7.994 1.00 78.44 257 GLY A CA 1
ATOM 2021 C C . GLY A 1 257 ? 19.966 20.258 7.768 1.00 78.44 257 GLY A C 1
ATOM 2022 O O . GLY A 1 257 ? 20.230 19.534 8.723 1.00 78.44 257 GLY A O 1
ATOM 2023 N N . ILE A 1 258 ? 20.011 19.813 6.508 1.00 78.50 258 ILE A N 1
ATOM 2024 C CA . ILE A 1 258 ? 20.399 18.442 6.160 1.00 78.50 258 ILE A CA 1
ATOM 2025 C C . ILE A 1 258 ? 21.862 18.201 6.498 1.00 78.50 258 ILE A C 1
ATOM 2027 O O . ILE A 1 258 ? 22.158 17.162 7.072 1.00 78.50 258 ILE A O 1
ATOM 2031 N N . GLU A 1 259 ? 22.759 19.133 6.165 1.00 79.12 259 GLU A N 1
ATOM 2032 C CA . GLU A 1 259 ? 24.191 18.997 6.451 1.00 79.12 259 GLU A CA 1
ATOM 2033 C C . GLU A 1 259 ? 24.499 19.010 7.950 1.00 79.12 259 GLU A C 1
ATOM 2035 O O . GLU A 1 259 ? 25.336 18.228 8.402 1.00 79.12 259 GLU A O 1
ATOM 2040 N N . ALA A 1 260 ? 23.779 19.820 8.729 1.00 78.69 260 ALA A N 1
ATOM 2041 C CA . ALA A 1 260 ? 23.881 19.820 10.184 1.00 78.69 260 ALA A CA 1
ATOM 2042 C C . ALA A 1 260 ? 23.286 18.545 10.819 1.00 78.69 260 ALA A C 1
ATOM 2044 O O . ALA A 1 260 ? 23.859 18.024 11.771 1.00 78.69 260 ALA A O 1
ATOM 2045 N N . GLY A 1 261 ? 22.188 18.009 10.267 1.00 80.12 261 GLY A N 1
ATOM 2046 C CA . GLY A 1 261 ? 21.453 16.843 10.784 1.00 80.12 261 GLY A CA 1
ATOM 2047 C C . GLY A 1 261 ? 21.844 15.482 10.187 1.00 80.12 261 GLY A C 1
ATOM 2048 O O . GLY A 1 261 ? 21.133 14.495 10.382 1.00 80.12 261 GLY A O 1
ATOM 2049 N N . ILE A 1 262 ? 22.955 15.378 9.438 1.00 83.00 262 ILE A N 1
ATOM 2050 C CA . ILE A 1 262 ? 23.390 14.100 8.827 1.00 83.00 262 ILE A CA 1
ATOM 2051 C C . ILE A 1 262 ? 23.594 13.016 9.894 1.00 83.00 262 ILE A C 1
ATOM 2053 O O . ILE A 1 262 ? 23.305 11.838 9.649 1.00 83.00 262 ILE A O 1
ATOM 2057 N N . VAL A 1 263 ? 24.111 13.403 11.063 1.00 81.69 263 VAL A N 1
ATOM 2058 C CA . VAL A 1 263 ? 24.382 12.482 12.175 1.00 81.69 263 VAL A CA 1
ATOM 2059 C C . VAL A 1 263 ? 23.074 11.865 12.679 1.00 81.69 263 VAL A C 1
ATOM 2061 O O . VAL A 1 263 ? 22.983 10.636 12.750 1.00 81.69 263 VAL A O 1
ATOM 2064 N N . ASP A 1 264 ? 22.035 12.680 12.863 1.00 84.25 264 ASP A N 1
ATOM 2065 C CA . ASP A 1 264 ? 20.707 12.277 13.350 1.00 84.25 264 ASP A CA 1
ATOM 2066 C C . ASP A 1 264 ? 20.045 11.233 12.443 1.00 84.25 264 ASP A C 1
ATOM 2068 O O . ASP A 1 264 ? 19.311 10.348 12.894 1.00 84.25 264 ASP A O 1
ATOM 2072 N N . PHE A 1 265 ? 20.329 11.262 11.135 1.00 84.56 265 PHE A N 1
ATOM 2073 C CA . PHE A 1 265 ? 19.794 10.250 10.227 1.00 84.56 265 PHE A CA 1
ATOM 2074 C C . PHE A 1 265 ? 20.324 8.851 10.531 1.00 84.56 265 PHE A C 1
ATOM 2076 O O . PHE A 1 265 ? 19.557 7.895 10.370 1.00 84.56 265 PHE A O 1
ATOM 2083 N N . LYS A 1 266 ? 21.591 8.720 10.957 1.00 87.00 266 LYS A N 1
ATOM 2084 C CA . LYS A 1 266 ? 22.222 7.432 11.297 1.00 87.00 266 LYS A CA 1
ATOM 2085 C C . LYS A 1 266 ? 21.826 6.920 12.679 1.00 87.00 266 LYS A C 1
ATOM 2087 O O . LYS A 1 266 ? 21.987 5.721 12.921 1.00 87.00 266 LYS A O 1
ATOM 2092 N N . GLU A 1 267 ? 21.325 7.778 13.559 1.00 88.69 267 GLU A N 1
ATOM 2093 C CA . GLU A 1 267 ? 20.974 7.382 14.917 1.00 88.69 267 GLU A CA 1
ATOM 2094 C C . GLU A 1 267 ? 19.861 6.317 14.953 1.00 88.69 267 GLU A C 1
ATOM 2096 O O . GLU A 1 267 ? 19.016 6.233 14.047 1.00 88.69 267 GLU A O 1
ATOM 2101 N N . PRO A 1 268 ? 19.830 5.456 15.989 1.00 89.44 268 PRO A N 1
ATOM 2102 C CA . PRO A 1 268 ? 18.757 4.489 16.171 1.00 89.44 268 PRO A CA 1
ATOM 2103 C C . PRO A 1 268 ? 17.377 5.160 16.165 1.00 89.44 268 PRO A C 1
ATOM 2105 O O . PRO A 1 268 ? 17.013 5.898 17.069 1.00 89.44 268 PRO A O 1
ATOM 2108 N N . GLY A 1 269 ? 16.577 4.859 15.141 1.00 84.62 269 GLY A N 1
ATOM 2109 C CA . GLY A 1 269 ? 15.244 5.451 14.961 1.00 84.62 269 GLY A CA 1
ATOM 2110 C C . GLY A 1 269 ? 15.172 6.547 13.895 1.00 84.62 269 GLY A C 1
ATOM 2111 O O . GLY A 1 269 ? 14.065 6.805 13.398 1.00 84.62 269 GLY A O 1
ATOM 2112 N N . GLY A 1 270 ? 16.326 7.076 13.473 1.00 86.12 270 GLY A N 1
ATOM 2113 C CA . GLY A 1 270 ? 16.486 7.980 12.338 1.00 86.12 270 GLY A CA 1
ATOM 2114 C C . GLY A 1 270 ? 16.041 7.362 11.008 1.00 86.12 270 GLY A C 1
ATOM 2115 O O . GLY A 1 270 ? 15.814 6.148 10.885 1.00 86.12 270 GLY A O 1
ATOM 2116 N N . ILE A 1 271 ? 15.876 8.210 9.989 1.00 83.44 271 ILE A N 1
ATOM 2117 C CA . ILE A 1 271 ? 15.320 7.818 8.681 1.00 83.44 271 ILE A CA 1
ATOM 2118 C C . ILE A 1 271 ? 16.172 6.719 8.030 1.00 83.44 271 ILE A C 1
ATOM 2120 O O . ILE A 1 271 ? 15.621 5.735 7.530 1.00 83.44 271 ILE A O 1
ATOM 2124 N N . TRP A 1 272 ? 17.502 6.817 8.111 1.00 85.88 272 TRP A N 1
ATOM 2125 C CA . TRP A 1 272 ? 18.399 5.801 7.561 1.00 85.88 272 TRP A CA 1
ATOM 2126 C C . TRP A 1 272 ? 18.216 4.446 8.241 1.00 85.88 272 TRP A C 1
ATOM 2128 O O . TRP A 1 272 ? 18.075 3.423 7.567 1.00 85.88 272 TRP A O 1
ATOM 2138 N N . HIS A 1 273 ? 18.142 4.423 9.576 1.00 86.94 273 HIS A N 1
ATOM 2139 C CA . HIS A 1 273 ? 17.907 3.190 10.323 1.00 86.94 273 HIS A CA 1
ATOM 2140 C C . HIS A 1 273 ? 16.564 2.545 9.940 1.00 86.94 273 HIS A C 1
ATOM 2142 O O . HIS A 1 273 ? 16.478 1.323 9.801 1.00 86.94 273 HIS A O 1
ATOM 2148 N N . ARG A 1 274 ? 15.514 3.344 9.701 1.00 84.75 274 ARG A N 1
ATOM 2149 C CA . ARG A 1 274 ? 14.223 2.836 9.200 1.00 84.75 274 ARG A CA 1
ATOM 2150 C C . ARG A 1 274 ? 14.356 2.231 7.803 1.00 84.75 274 ARG A C 1
ATOM 2152 O O . ARG A 1 274 ? 13.873 1.121 7.603 1.00 84.75 274 ARG A O 1
ATOM 2159 N N . ILE A 1 275 ? 15.063 2.889 6.883 1.00 83.44 275 ILE A N 1
ATOM 2160 C CA . ILE A 1 275 ? 15.322 2.375 5.526 1.00 83.44 275 ILE A CA 1
ATOM 2161 C C . ILE A 1 275 ? 16.108 1.061 5.577 1.00 83.44 275 ILE A C 1
ATOM 2163 O O . ILE A 1 275 ? 15.745 0.097 4.902 1.00 83.44 275 ILE A O 1
ATOM 2167 N N . GLN A 1 276 ? 17.147 0.985 6.408 1.00 86.25 276 GLN A N 1
ATOM 2168 C CA . GLN A 1 276 ? 17.939 -0.231 6.602 1.00 86.25 276 GLN A CA 1
ATOM 2169 C C . GLN A 1 276 ? 17.107 -1.357 7.217 1.00 86.25 276 GLN A C 1
ATOM 2171 O O . GLN A 1 276 ? 17.164 -2.502 6.763 1.00 86.25 276 GLN A O 1
ATOM 2176 N N . ARG A 1 277 ? 16.276 -1.046 8.217 1.00 88.44 277 ARG A N 1
ATOM 2177 C CA . ARG A 1 277 ? 15.337 -2.001 8.813 1.00 88.44 277 ARG A CA 1
ATOM 2178 C C . ARG A 1 277 ? 14.342 -2.520 7.779 1.00 88.44 277 ARG A C 1
ATOM 2180 O O . ARG A 1 277 ? 14.130 -3.730 7.712 1.00 88.44 277 ARG A O 1
ATOM 2187 N N . ASP A 1 278 ? 13.784 -1.642 6.955 1.00 83.88 278 ASP A N 1
ATOM 2188 C CA . ASP A 1 278 ? 12.850 -2.008 5.894 1.00 83.88 278 ASP A CA 1
ATOM 2189 C C . ASP A 1 278 ? 13.540 -2.851 4.820 1.00 83.88 278 ASP A C 1
ATOM 2191 O O . ASP A 1 278 ? 12.989 -3.867 4.398 1.00 83.88 278 ASP A O 1
ATOM 2195 N N . ARG A 1 279 ? 14.776 -2.517 4.432 1.00 86.56 279 ARG A N 1
ATOM 2196 C CA . ARG A 1 279 ? 15.580 -3.332 3.512 1.00 86.56 279 ARG A CA 1
ATOM 2197 C C . ARG A 1 279 ? 15.845 -4.718 4.095 1.00 86.56 279 ARG A C 1
ATOM 2199 O O . ARG A 1 279 ? 15.593 -5.712 3.423 1.00 86.56 279 ARG A O 1
ATOM 2206 N N . ASN A 1 280 ? 16.276 -4.811 5.351 1.00 88.56 280 ASN A N 1
ATOM 2207 C CA . ASN A 1 280 ? 16.488 -6.089 6.036 1.00 88.56 280 ASN A CA 1
ATOM 2208 C C . ASN A 1 280 ? 15.193 -6.906 6.139 1.00 88.56 280 ASN A C 1
ATOM 2210 O O . ASN A 1 280 ? 15.204 -8.125 5.949 1.00 88.56 280 ASN A O 1
ATOM 2214 N N . TRP A 1 281 ? 14.063 -6.243 6.386 1.00 90.00 281 TRP A N 1
ATOM 2215 C CA . TRP A 1 281 ? 12.749 -6.871 6.358 1.00 90.00 281 TRP A CA 1
ATOM 2216 C C . TRP A 1 281 ? 12.407 -7.398 4.956 1.00 90.00 281 TRP A C 1
ATOM 2218 O O . TRP A 1 281 ? 11.962 -8.538 4.831 1.00 90.00 281 TRP A O 1
ATOM 2228 N N . GLN A 1 282 ? 12.685 -6.638 3.892 1.00 87.56 282 GLN A N 1
ATOM 2229 C CA . GLN A 1 282 ? 12.520 -7.099 2.509 1.00 87.56 282 GLN A CA 1
ATOM 2230 C C . GLN A 1 282 ? 13.377 -8.339 2.231 1.00 87.56 282 GLN A C 1
ATOM 2232 O O . GLN A 1 282 ? 12.838 -9.355 1.800 1.00 87.56 282 GLN A O 1
ATOM 2237 N N . ARG A 1 283 ? 14.670 -8.327 2.582 1.00 87.81 283 ARG A N 1
ATOM 2238 C CA . ARG A 1 283 ? 15.548 -9.497 2.394 1.00 87.81 283 ARG A CA 1
ATOM 2239 C C . ARG A 1 283 ? 15.018 -10.735 3.112 1.00 87.81 283 ARG A C 1
ATOM 2241 O O . ARG A 1 283 ? 15.107 -11.842 2.595 1.00 87.81 283 ARG A O 1
ATOM 2248 N N . ARG A 1 284 ? 14.467 -10.561 4.313 1.00 87.69 284 ARG A N 1
ATOM 2249 C CA . ARG A 1 284 ? 13.994 -11.679 5.134 1.00 87.69 284 ARG A CA 1
ATOM 2250 C C . ARG A 1 284 ? 12.632 -12.216 4.705 1.00 87.69 284 ARG A C 1
ATOM 2252 O O . ARG A 1 284 ? 12.399 -13.414 4.825 1.00 87.69 284 ARG A O 1
ATOM 2259 N N . TYR A 1 285 ? 11.726 -11.347 4.263 1.00 86.94 285 TYR A N 1
ATOM 2260 C CA . TYR A 1 285 ? 10.310 -11.692 4.100 1.00 86.94 285 TYR A CA 1
ATOM 2261 C C . TYR A 1 285 ? 9.763 -11.500 2.683 1.00 86.94 285 TYR A C 1
ATOM 2263 O O . TYR A 1 285 ? 8.601 -11.849 2.453 1.00 86.94 285 TYR A O 1
ATOM 2271 N N . GLN A 1 286 ? 10.548 -10.935 1.762 1.00 87.38 286 GLN A N 1
ATOM 2272 C CA . GLN A 1 286 ? 10.182 -10.742 0.353 1.00 87.38 286 GLN A CA 1
ATOM 2273 C C . GLN A 1 286 ? 11.006 -11.574 -0.630 1.00 87.38 286 GLN A C 1
ATOM 2275 O O . GLN A 1 286 ? 10.820 -11.444 -1.835 1.00 87.38 286 GLN A O 1
ATOM 2280 N N . ARG A 1 287 ? 11.880 -12.453 -0.139 1.00 88.38 287 ARG A N 1
ATOM 2281 C CA . ARG A 1 287 ? 12.491 -13.485 -0.977 1.00 88.38 287 ARG A CA 1
ATOM 2282 C C . ARG A 1 287 ? 11.493 -14.575 -1.301 1.00 88.38 287 ARG A C 1
ATOM 2284 O O . ARG A 1 287 ? 10.498 -14.757 -0.589 1.00 88.38 287 ARG A O 1
ATOM 2291 N N . GLU A 1 288 ? 11.797 -15.308 -2.358 1.00 87.50 288 GLU A N 1
ATOM 2292 C CA . GLU A 1 288 ? 11.075 -16.528 -2.625 1.00 87.50 288 GLU A CA 1
ATOM 2293 C C . GLU A 1 288 ? 11.222 -17.500 -1.448 1.00 87.50 288 GLU A C 1
ATOM 2295 O O . GLU A 1 288 ? 12.352 -17.782 -1.028 1.00 87.50 288 GLU A O 1
ATOM 2300 N N . PRO A 1 289 ? 10.108 -17.973 -0.857 1.00 86.75 289 PRO A N 1
ATOM 2301 C CA . PRO A 1 289 ? 10.179 -18.946 0.219 1.00 86.75 289 PRO A CA 1
ATOM 2302 C C . PRO A 1 289 ? 10.939 -20.187 -0.248 1.00 86.75 289 PRO A C 1
ATOM 2304 O O . PRO A 1 289 ? 10.731 -20.657 -1.360 1.00 86.75 289 PRO A O 1
ATOM 2307 N N . GLU A 1 290 ? 11.797 -20.725 0.618 1.00 86.88 290 GLU A N 1
ATOM 2308 C CA . GLU A 1 290 ? 12.483 -22.012 0.406 1.00 86.88 290 GLU A CA 1
ATOM 2309 C C . GLU A 1 290 ? 13.525 -22.043 -0.730 1.00 86.88 290 GLU A C 1
ATOM 2311 O O . GLU A 1 290 ? 14.157 -23.078 -0.938 1.00 86.88 290 GLU A O 1
ATOM 2316 N N . CYS A 1 291 ? 13.797 -20.924 -1.407 1.00 91.62 291 CYS A N 1
ATOM 2317 C CA . CYS A 1 291 ? 14.888 -20.854 -2.378 1.00 91.62 291 CYS A CA 1
ATOM 2318 C C . CYS A 1 291 ? 16.247 -20.722 -1.678 1.00 91.62 291 CYS A C 1
ATOM 2320 O O . CYS A 1 291 ? 16.497 -19.763 -0.943 1.00 91.62 291 CYS A O 1
ATOM 2322 N N . MET A 1 292 ? 17.151 -21.674 -1.930 1.00 91.06 292 MET A N 1
ATOM 2323 C CA . MET A 1 292 ? 18.502 -21.697 -1.353 1.00 91.06 292 MET A CA 1
ATOM 2324 C C . MET A 1 292 ? 19.565 -21.127 -2.303 1.00 91.06 292 MET A C 1
ATOM 2326 O O . MET A 1 292 ? 20.719 -20.962 -1.901 1.00 91.06 292 MET A O 1
ATOM 2330 N N . GLY A 1 293 ? 19.191 -20.797 -3.540 1.00 92.25 293 GLY A N 1
ATOM 2331 C CA . GLY A 1 293 ? 20.062 -20.182 -4.536 1.00 92.25 293 GLY A CA 1
ATOM 2332 C C . GLY A 1 293 ? 19.333 -19.845 -5.837 1.00 92.25 293 GLY A C 1
ATOM 2333 O O . GLY A 1 293 ? 18.117 -19.995 -5.944 1.00 92.25 293 GLY A O 1
ATOM 2334 N N . PHE A 1 294 ? 20.104 -19.415 -6.837 1.00 95.56 294 PHE A N 1
ATOM 2335 C CA . PHE A 1 294 ? 19.582 -18.922 -8.114 1.00 95.56 294 PHE A CA 1
ATOM 2336 C C . PHE A 1 294 ? 18.760 -19.959 -8.902 1.00 95.56 294 PHE A C 1
ATOM 2338 O O . PHE A 1 294 ? 17.685 -19.632 -9.393 1.00 95.56 294 PHE A O 1
ATOM 2345 N N . LEU A 1 295 ? 19.205 -21.220 -8.964 1.00 95.94 295 LEU A N 1
ATOM 2346 C CA . LEU A 1 295 ? 18.470 -22.281 -9.673 1.00 95.94 295 LEU A CA 1
ATOM 2347 C C . LEU A 1 295 ? 17.106 -22.582 -9.033 1.00 95.94 295 LEU A C 1
ATOM 2349 O O . LEU A 1 295 ? 16.122 -22.809 -9.738 1.00 95.94 295 LEU A O 1
ATOM 2353 N N . ASP A 1 296 ? 17.029 -22.562 -7.697 1.00 96.00 296 ASP A N 1
ATOM 2354 C CA . ASP A 1 296 ? 15.755 -22.734 -6.990 1.00 96.00 296 ASP A CA 1
ATOM 2355 C C . ASP A 1 296 ? 14.817 -21.568 -7.289 1.00 96.00 296 ASP A C 1
ATOM 2357 O O . ASP A 1 296 ? 13.616 -21.764 -7.469 1.00 96.00 296 ASP A O 1
ATOM 2361 N N . TYR A 1 297 ? 15.376 -20.360 -7.356 1.00 96.75 297 TYR A N 1
ATOM 2362 C CA . TYR A 1 297 ? 14.641 -19.153 -7.686 1.00 96.75 297 TYR A CA 1
ATOM 2363 C C . TYR A 1 297 ? 14.082 -19.182 -9.117 1.00 96.75 297 TYR A C 1
ATOM 2365 O O . TYR A 1 297 ? 12.883 -18.975 -9.294 1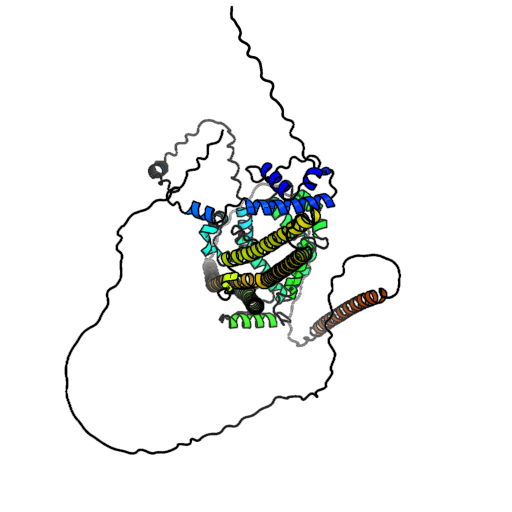.00 96.75 297 TYR A O 1
ATOM 2373 N N . GLU A 1 298 ? 14.895 -19.507 -10.127 1.00 97.44 298 GLU A N 1
ATOM 2374 C CA . GLU A 1 298 ? 14.440 -19.638 -11.521 1.00 97.44 298 GLU A CA 1
ATOM 2375 C C . GLU A 1 298 ? 13.316 -20.681 -11.646 1.00 97.44 298 GLU A C 1
ATOM 2377 O O . GLU A 1 298 ? 12.284 -20.445 -12.287 1.00 97.44 298 GLU A O 1
ATOM 2382 N N . LYS A 1 299 ? 13.460 -21.818 -10.954 1.00 96.94 299 LYS A N 1
ATOM 2383 C CA . LYS A 1 299 ? 12.429 -22.859 -10.895 1.00 96.94 299 LYS A CA 1
ATOM 2384 C C . LYS A 1 299 ? 11.142 -22.360 -10.234 1.00 96.94 299 LYS A C 1
ATOM 2386 O O . LYS A 1 299 ? 10.055 -22.598 -10.761 1.00 96.94 299 LYS A O 1
ATOM 2391 N N . ALA A 1 300 ? 11.239 -21.677 -9.096 1.00 96.88 300 ALA A N 1
ATOM 2392 C CA . ALA A 1 300 ? 10.079 -21.146 -8.385 1.00 96.88 300 ALA A CA 1
ATOM 2393 C C . ALA A 1 300 ? 9.353 -20.060 -9.194 1.00 96.88 300 ALA A C 1
ATOM 2395 O O . ALA A 1 300 ? 8.121 -20.061 -9.266 1.00 96.88 300 ALA A O 1
ATOM 2396 N N . LEU A 1 301 ? 10.106 -19.189 -9.868 1.00 97.38 301 LEU A N 1
ATOM 2397 C CA . LEU A 1 301 ? 9.582 -18.195 -10.798 1.00 97.38 301 LEU A CA 1
ATOM 2398 C C . LEU A 1 301 ? 8.809 -18.859 -11.942 1.00 97.38 301 LEU A C 1
ATOM 2400 O O . LEU A 1 301 ? 7.671 -18.478 -12.210 1.00 97.38 301 LEU A O 1
ATOM 2404 N N . THR A 1 302 ? 9.387 -19.894 -12.558 1.00 97.62 302 THR A N 1
ATOM 2405 C CA . THR A 1 302 ? 8.748 -20.673 -13.630 1.00 97.62 302 THR A CA 1
ATOM 2406 C C . THR A 1 302 ? 7.434 -21.299 -13.157 1.00 97.62 302 THR A C 1
ATOM 2408 O O . THR A 1 302 ? 6.407 -21.167 -13.821 1.00 97.62 302 THR A O 1
ATOM 2411 N N . ILE A 1 303 ? 7.426 -21.926 -11.974 1.00 97.19 303 ILE A N 1
ATOM 2412 C CA . ILE A 1 303 ? 6.215 -22.519 -11.380 1.00 97.19 303 ILE A CA 1
ATOM 2413 C C . ILE A 1 303 ? 5.149 -21.449 -11.114 1.00 97.19 303 ILE A C 1
ATOM 2415 O O . ILE A 1 303 ? 3.963 -21.686 -11.353 1.00 97.19 303 ILE A O 1
ATOM 2419 N N . ARG A 1 304 ? 5.540 -20.269 -10.617 1.00 97.62 304 ARG A N 1
ATOM 2420 C CA . ARG A 1 304 ? 4.599 -19.165 -10.386 1.00 97.62 304 ARG A CA 1
ATOM 2421 C C . ARG A 1 304 ? 3.998 -18.666 -11.689 1.00 97.62 304 ARG A C 1
ATOM 2423 O O . ARG A 1 304 ? 2.780 -18.552 -11.764 1.00 97.62 304 ARG A O 1
ATOM 2430 N N . LEU A 1 305 ? 4.826 -18.379 -12.686 1.00 98.12 305 LEU A N 1
ATOM 2431 C CA . LEU A 1 305 ? 4.368 -17.906 -13.989 1.00 98.12 305 LEU A CA 1
ATOM 2432 C C . LEU A 1 305 ? 3.399 -18.913 -14.624 1.00 98.12 305 LEU A C 1
ATOM 2434 O O . LEU A 1 305 ? 2.295 -18.529 -15.007 1.00 98.12 305 LEU A O 1
ATOM 2438 N N . ALA A 1 306 ? 3.730 -20.208 -14.594 1.00 98.00 306 ALA A N 1
ATOM 2439 C CA . ALA A 1 306 ? 2.853 -21.269 -15.088 1.00 98.00 306 ALA A CA 1
ATOM 2440 C C . ALA A 1 306 ? 1.505 -21.333 -14.345 1.00 98.00 306 ALA A C 1
ATOM 2442 O O . ALA A 1 306 ? 0.458 -21.487 -14.971 1.00 98.00 306 ALA A O 1
ATOM 2443 N N . ARG A 1 307 ? 1.501 -21.161 -13.015 1.00 97.94 307 ARG A N 1
ATOM 2444 C CA . ARG A 1 307 ? 0.275 -21.117 -12.193 1.00 97.94 307 ARG A CA 1
ATOM 2445 C C . ARG A 1 307 ? -0.642 -19.940 -12.538 1.00 97.94 307 ARG A C 1
ATOM 2447 O O . ARG A 1 307 ? -1.846 -20.046 -12.332 1.00 97.94 307 ARG A O 1
ATOM 2454 N N . HIS A 1 308 ? -0.088 -18.863 -13.089 1.00 98.12 308 HIS A N 1
ATOM 2455 C CA . HIS A 1 308 ? -0.836 -17.711 -13.602 1.00 98.12 308 HIS A CA 1
ATOM 2456 C C . HIS A 1 308 ? -1.059 -17.758 -15.124 1.00 98.12 308 HIS A C 1
ATOM 2458 O O . HIS A 1 308 ? -1.461 -16.762 -15.720 1.00 98.12 308 HIS A O 1
ATOM 2464 N N . GLY A 1 309 ? -0.831 -18.912 -15.761 1.00 97.88 309 GLY A N 1
ATOM 2465 C CA . GLY A 1 309 ? -1.115 -19.139 -17.182 1.00 97.88 309 GLY A CA 1
ATOM 2466 C C . GLY A 1 309 ? -0.045 -18.629 -18.150 1.00 97.88 309 GLY A C 1
ATOM 2467 O O . GLY A 1 309 ? -0.258 -18.665 -19.358 1.00 97.88 309 GLY A O 1
ATOM 2468 N N . PHE A 1 310 ? 1.108 -18.175 -17.658 1.00 97.88 310 PHE A N 1
ATOM 2469 C CA . PHE A 1 310 ? 2.222 -17.760 -18.505 1.00 97.88 310 PHE A CA 1
ATOM 2470 C C . PHE A 1 310 ? 3.089 -18.972 -18.874 1.00 97.88 310 PHE A C 1
ATOM 2472 O O . PHE A 1 310 ? 3.739 -19.565 -18.013 1.00 97.88 310 PHE A O 1
ATOM 2479 N N . THR A 1 311 ? 3.091 -19.351 -20.156 1.00 96.88 311 THR A N 1
ATOM 2480 C CA . THR A 1 311 ? 3.741 -20.580 -20.659 1.00 96.88 311 THR A CA 1
ATOM 2481 C C . THR A 1 311 ? 4.958 -20.334 -21.552 1.00 96.88 311 THR A C 1
ATOM 2483 O O . THR A 1 311 ? 5.562 -21.293 -22.030 1.00 96.88 311 THR A O 1
ATOM 2486 N N . GLN A 1 312 ? 5.311 -19.076 -21.825 1.00 96.81 312 GLN A N 1
ATOM 2487 C CA . GLN A 1 312 ? 6.466 -18.745 -22.659 1.00 96.81 312 GLN A CA 1
ATOM 2488 C C . GLN A 1 312 ? 7.759 -19.174 -21.958 1.00 96.81 312 GLN A C 1
ATOM 2490 O O . GLN A 1 312 ? 7.937 -18.943 -20.762 1.00 96.81 312 GLN A O 1
ATOM 2495 N N . LEU A 1 313 ? 8.652 -19.821 -22.708 1.00 96.88 313 LEU A N 1
ATOM 2496 C CA . LEU A 1 313 ? 9.949 -20.255 -22.200 1.00 96.88 313 LEU A CA 1
ATOM 2497 C C . LEU A 1 313 ? 10.886 -19.053 -22.083 1.00 96.88 313 LEU A C 1
ATOM 2499 O O . LEU A 1 313 ? 10.952 -18.217 -22.981 1.00 96.88 313 LEU A O 1
ATOM 2503 N N . PHE A 1 314 ? 11.636 -19.000 -20.990 1.00 97.25 314 PHE A N 1
ATOM 2504 C CA . PHE A 1 314 ? 12.661 -17.997 -20.733 1.00 97.25 314 PHE A CA 1
ATOM 2505 C C . PHE A 1 314 ? 13.784 -18.638 -19.913 1.00 97.25 314 PHE A C 1
ATOM 2507 O O . PHE A 1 314 ? 13.614 -19.728 -19.360 1.00 97.25 314 PHE A O 1
ATOM 2514 N N . ARG A 1 315 ? 14.935 -17.970 -19.845 1.00 98.06 315 ARG A N 1
ATOM 2515 C CA . ARG A 1 315 ? 16.056 -18.373 -18.995 1.00 98.06 315 ARG A CA 1
ATOM 2516 C C . ARG A 1 315 ? 16.646 -17.137 -18.346 1.00 98.06 315 ARG A C 1
ATOM 2518 O O . ARG A 1 315 ? 16.989 -16.195 -19.052 1.00 98.06 315 ARG A O 1
ATOM 2525 N N . LEU A 1 316 ? 16.752 -17.139 -17.025 1.00 98.25 316 LEU A N 1
ATOM 2526 C CA . LEU A 1 316 ? 17.320 -16.006 -16.307 1.00 98.25 316 LEU A CA 1
ATOM 2527 C C . LEU A 1 316 ? 18.845 -15.984 -16.452 1.00 98.25 316 LEU A C 1
ATOM 2529 O O . LEU A 1 316 ? 19.496 -17.030 -16.492 1.00 98.25 316 LEU A O 1
ATOM 2533 N N . ALA A 1 317 ? 19.419 -14.782 -16.473 1.00 98.06 317 ALA A N 1
ATOM 2534 C CA . ALA A 1 317 ? 20.861 -14.607 -16.350 1.00 98.06 317 ALA A CA 1
ATOM 2535 C C . ALA A 1 317 ? 21.268 -14.552 -14.866 1.00 98.06 317 ALA A C 1
ATOM 2537 O O . ALA A 1 317 ? 20.590 -13.911 -14.048 1.00 98.06 317 ALA A O 1
ATOM 2538 N N . ASP A 1 318 ? 22.396 -15.192 -14.533 1.00 95.94 318 ASP A N 1
ATOM 2539 C CA . ASP A 1 318 ? 23.002 -15.154 -13.193 1.00 95.94 318 ASP A CA 1
ATOM 2540 C C . ASP A 1 318 ? 23.270 -13.706 -12.751 1.00 95.94 318 ASP A C 1
ATOM 2542 O O . ASP A 1 318 ? 23.013 -13.349 -11.605 1.00 95.94 318 ASP A O 1
ATOM 2546 N N . ASP A 1 319 ? 23.748 -12.861 -13.669 1.00 95.44 319 ASP A N 1
ATOM 2547 C CA . ASP A 1 319 ? 23.916 -11.421 -13.474 1.00 95.44 319 ASP A CA 1
ATOM 2548 C C . ASP A 1 319 ? 22.742 -10.663 -14.126 1.00 95.44 319 ASP A C 1
ATOM 2550 O O . ASP A 1 319 ? 22.611 -10.698 -15.355 1.00 95.44 319 ASP A O 1
ATOM 2554 N N . PRO A 1 320 ? 21.907 -9.934 -13.354 1.00 95.75 320 PRO A N 1
ATOM 2555 C CA . PRO A 1 320 ? 20.786 -9.169 -13.901 1.00 95.75 320 PRO A CA 1
ATOM 2556 C C . PRO A 1 320 ? 21.190 -8.147 -14.967 1.00 95.75 320 PRO A C 1
ATOM 2558 O O . PRO A 1 320 ? 20.357 -7.773 -15.787 1.00 95.75 320 PRO A O 1
ATOM 2561 N N . LYS A 1 321 ? 22.444 -7.673 -14.964 1.00 94.25 321 LYS A N 1
ATOM 2562 C CA . LYS A 1 321 ? 22.938 -6.695 -15.947 1.00 94.25 321 LYS A CA 1
ATOM 2563 C C . LYS A 1 321 ? 23.142 -7.291 -17.339 1.00 94.25 321 LYS A C 1
ATOM 2565 O O . LYS A 1 321 ? 23.192 -6.545 -18.308 1.00 94.25 321 LYS A O 1
ATOM 2570 N N . GLN A 1 322 ? 23.275 -8.612 -17.431 1.00 97.00 322 GLN A N 1
ATOM 2571 C CA . GLN A 1 322 ? 23.453 -9.339 -18.692 1.00 97.00 322 GLN A CA 1
ATOM 2572 C C . GLN A 1 322 ? 22.126 -9.852 -19.257 1.00 97.00 322 GLN A C 1
ATOM 2574 O O . GLN A 1 322 ? 22.096 -10.443 -20.335 1.00 97.00 322 GLN A O 1
ATOM 2579 N N . GLN A 1 323 ? 21.032 -9.667 -18.518 1.00 97.69 323 GLN A N 1
ATOM 2580 C CA . GLN A 1 323 ? 19.719 -10.141 -18.912 1.00 97.69 323 GLN A CA 1
ATOM 2581 C C . GLN A 1 323 ? 19.120 -9.225 -19.979 1.00 97.69 323 GLN A C 1
ATOM 2583 O O . GLN A 1 323 ? 19.148 -8.001 -19.849 1.00 97.69 323 GLN A O 1
ATOM 2588 N N . ASP A 1 324 ? 18.550 -9.811 -21.030 1.00 97.12 324 ASP A N 1
ATOM 2589 C CA . ASP A 1 324 ? 17.889 -9.037 -22.074 1.00 97.12 324 ASP A CA 1
ATOM 2590 C C . ASP A 1 324 ? 16.601 -8.364 -21.559 1.00 97.12 324 ASP A C 1
ATOM 2592 O O . ASP A 1 324 ? 16.070 -8.682 -20.483 1.00 97.12 324 ASP A O 1
ATOM 2596 N N . LYS A 1 325 ? 16.103 -7.394 -22.334 1.00 97.25 325 LYS A N 1
ATOM 2597 C CA . LYS A 1 325 ? 14.942 -6.577 -21.961 1.00 97.25 325 LYS A CA 1
ATOM 2598 C C . LYS A 1 325 ? 13.697 -7.443 -21.749 1.00 97.25 325 LYS A C 1
ATOM 2600 O O . LYS A 1 325 ? 13.037 -7.288 -20.722 1.00 97.25 325 LYS A O 1
ATOM 2605 N N . LEU A 1 326 ? 13.391 -8.364 -22.666 1.00 97.88 326 LEU A N 1
ATOM 2606 C CA . LEU A 1 326 ? 12.224 -9.240 -22.555 1.00 97.88 326 LEU A CA 1
ATOM 2607 C C . LEU A 1 326 ? 12.316 -10.141 -21.321 1.00 97.88 326 LEU A C 1
ATOM 2609 O O . LEU A 1 326 ? 11.381 -10.165 -20.521 1.00 97.88 326 LEU A O 1
ATOM 2613 N N . THR A 1 327 ? 13.445 -10.817 -21.104 1.00 98.38 327 THR A N 1
ATOM 2614 C CA . THR A 1 327 ? 13.621 -11.683 -19.926 1.00 98.38 327 THR A CA 1
ATOM 2615 C C . THR A 1 327 ? 13.525 -10.891 -18.615 1.00 98.38 327 THR A C 1
ATOM 2617 O O . THR A 1 327 ? 12.900 -11.350 -17.660 1.00 98.38 327 THR A O 1
ATOM 2620 N N . THR A 1 328 ? 14.056 -9.663 -18.563 1.00 98.38 328 THR A N 1
ATOM 2621 C CA . THR A 1 328 ? 13.893 -8.747 -17.413 1.00 98.38 328 THR A CA 1
ATOM 2622 C C . THR A 1 328 ? 12.431 -8.425 -17.130 1.00 98.38 328 THR A C 1
ATOM 2624 O O . THR A 1 328 ? 12.013 -8.432 -15.973 1.00 98.38 328 THR A O 1
ATOM 2627 N N . TRP A 1 329 ? 11.627 -8.215 -18.167 1.00 98.38 329 TRP A N 1
ATOM 2628 C CA . TRP A 1 329 ? 10.197 -7.961 -18.019 1.00 98.38 329 TRP A CA 1
ATOM 2629 C C . TRP A 1 329 ? 9.382 -9.195 -17.640 1.00 98.38 329 TRP A C 1
ATOM 2631 O O . TRP A 1 329 ? 8.440 -9.078 -16.857 1.00 98.38 329 TRP A O 1
ATOM 2641 N N . ILE A 1 330 ? 9.759 -10.381 -18.119 1.00 98.56 330 ILE A N 1
ATOM 2642 C CA . ILE A 1 330 ? 9.168 -11.649 -17.668 1.00 98.56 330 ILE A CA 1
ATOM 2643 C C . ILE A 1 330 ? 9.473 -11.875 -16.179 1.00 98.56 330 ILE A C 1
ATOM 2645 O O . ILE A 1 330 ? 8.589 -12.252 -15.405 1.00 98.56 330 ILE A O 1
ATOM 2649 N N . GLU A 1 331 ? 10.699 -11.578 -15.742 1.00 98.38 331 GLU A N 1
ATOM 2650 C CA . GLU A 1 331 ? 11.068 -11.634 -14.328 1.00 98.38 331 GLU A CA 1
ATOM 2651 C C . GLU A 1 331 ? 10.283 -10.606 -13.493 1.00 98.38 331 GLU A C 1
ATOM 2653 O O . GLU A 1 331 ? 9.778 -10.945 -12.419 1.00 98.38 331 GLU A O 1
ATOM 2658 N N . TYR A 1 332 ? 10.100 -9.380 -14.001 1.00 98.56 332 TYR A N 1
ATOM 2659 C CA . TYR A 1 332 ? 9.262 -8.357 -13.366 1.00 98.56 332 TYR A CA 1
ATOM 2660 C C . TYR A 1 332 ? 7.797 -8.795 -13.256 1.00 98.56 332 TYR A C 1
ATOM 2662 O O . TYR A 1 332 ? 7.184 -8.646 -12.200 1.00 98.56 332 TYR A O 1
ATOM 2670 N N . LEU A 1 333 ? 7.237 -9.422 -14.293 1.00 98.56 333 LEU A N 1
ATOM 2671 C CA . LEU A 1 333 ? 5.897 -10.004 -14.237 1.00 98.56 333 LEU A CA 1
ATOM 2672 C C . LEU A 1 333 ? 5.792 -11.051 -13.119 1.00 98.56 333 LEU A C 1
ATOM 2674 O O . LEU A 1 333 ? 4.839 -11.043 -12.339 1.00 98.56 333 LEU A O 1
ATOM 2678 N N . GLY A 1 334 ? 6.790 -11.922 -12.981 1.00 98.19 334 GLY A N 1
ATOM 2679 C CA . GLY A 1 334 ? 6.816 -12.896 -11.896 1.00 98.19 334 GLY A CA 1
ATOM 2680 C C . GLY A 1 334 ? 6.996 -12.277 -10.503 1.00 98.19 334 GLY A C 1
ATOM 2681 O O . GLY A 1 334 ? 6.445 -12.807 -9.532 1.00 98.19 334 GLY A O 1
ATOM 2682 N N . PHE A 1 335 ? 7.692 -11.142 -10.383 1.00 97.81 335 PHE A N 1
ATOM 2683 C CA . PHE A 1 335 ? 7.714 -10.320 -9.166 1.00 97.81 335 PHE A CA 1
ATOM 2684 C C . PHE A 1 335 ? 6.325 -9.753 -8.838 1.00 97.81 335 PHE A C 1
ATOM 2686 O O . PHE A 1 335 ? 5.875 -9.817 -7.692 1.00 97.81 335 PHE A O 1
ATOM 2693 N N . GLU A 1 336 ? 5.596 -9.249 -9.830 1.00 98.06 336 GLU A N 1
ATOM 2694 C CA . GLU A 1 336 ? 4.249 -8.716 -9.623 1.00 98.06 336 GLU A CA 1
ATOM 2695 C C . GLU A 1 336 ? 3.234 -9.820 -9.272 1.00 98.06 336 GLU A C 1
ATOM 2697 O O . GLU A 1 336 ? 2.401 -9.634 -8.378 1.00 98.06 336 GLU A O 1
ATOM 2702 N N . TYR A 1 337 ? 3.352 -11.015 -9.861 1.00 98.25 337 TYR A N 1
ATOM 2703 C CA . TYR A 1 337 ? 2.572 -12.183 -9.435 1.00 98.25 337 TYR A CA 1
ATOM 2704 C C . TYR A 1 337 ? 2.897 -12.626 -8.007 1.00 98.25 337 TYR A C 1
ATOM 2706 O O . TYR A 1 337 ? 2.002 -13.054 -7.282 1.00 98.25 337 TYR A O 1
ATOM 2714 N N . TRP A 1 338 ? 4.152 -12.504 -7.563 1.00 97.31 338 TRP A N 1
ATOM 2715 C CA . TRP A 1 338 ? 4.517 -12.808 -6.177 1.00 97.31 338 TRP A CA 1
ATOM 2716 C C . TRP A 1 338 ? 3.766 -11.902 -5.195 1.00 97.31 338 TRP A C 1
ATOM 2718 O O . TRP A 1 338 ? 3.225 -12.360 -4.184 1.00 97.31 338 TRP A O 1
ATOM 2728 N N . TRP A 1 339 ? 3.674 -10.607 -5.515 1.00 96.19 339 TRP A N 1
ATOM 2729 C CA . TRP A 1 339 ? 2.886 -9.662 -4.729 1.00 96.19 339 TRP A CA 1
ATOM 2730 C C . TRP A 1 339 ? 1.393 -9.971 -4.772 1.00 96.19 339 TRP A C 1
ATOM 2732 O O . TRP A 1 339 ? 0.738 -9.885 -3.731 1.00 96.19 339 TRP A O 1
ATOM 2742 N N . LEU A 1 340 ? 0.866 -10.370 -5.932 1.00 97.00 340 LEU A N 1
ATOM 2743 C CA . LEU A 1 340 ? -0.532 -10.774 -6.076 1.00 97.00 340 LEU A CA 1
ATOM 2744 C C . LEU A 1 340 ? -0.860 -11.991 -5.204 1.00 97.00 340 LEU A C 1
ATOM 2746 O O . LEU A 1 340 ? -1.809 -11.936 -4.420 1.00 97.00 340 LEU A O 1
ATOM 2750 N N . ASP A 1 341 ? -0.044 -13.045 -5.262 1.00 97.06 341 ASP A N 1
ATOM 2751 C CA . ASP A 1 341 ? -0.184 -14.253 -4.437 1.00 97.06 341 ASP A CA 1
ATOM 2752 C C . ASP A 1 341 ? -0.184 -13.902 -2.942 1.00 97.06 341 ASP A C 1
ATOM 2754 O O . ASP A 1 341 ? -1.036 -14.348 -2.160 1.00 97.06 341 ASP A O 1
ATOM 2758 N N . ARG A 1 342 ? 0.757 -13.045 -2.532 1.00 94.81 342 ARG A N 1
ATOM 2759 C CA . ARG A 1 342 ? 0.896 -12.604 -1.143 1.00 94.81 342 ARG A CA 1
ATOM 2760 C C . ARG A 1 342 ? -0.301 -11.780 -0.678 1.00 94.81 342 ARG A C 1
ATOM 2762 O O . ARG A 1 342 ? -0.788 -11.991 0.438 1.00 94.81 342 ARG A O 1
ATOM 2769 N N . TYR A 1 343 ? -0.767 -10.828 -1.483 1.00 95.56 343 TYR A N 1
ATOM 2770 C CA . TYR A 1 343 ? -1.930 -10.013 -1.137 1.00 95.56 343 TYR A CA 1
ATOM 2771 C C . TYR A 1 343 ? -3.204 -10.844 -1.097 1.00 95.56 343 TYR A C 1
ATOM 2773 O O . TYR A 1 343 ? -3.965 -10.687 -0.145 1.00 95.56 343 TYR A O 1
ATOM 2781 N N . THR A 1 344 ? -3.380 -11.780 -2.028 1.00 97.25 344 THR A N 1
ATOM 2782 C CA . THR A 1 344 ? -4.518 -12.708 -2.053 1.00 97.25 344 THR A CA 1
ATOM 2783 C C . THR A 1 344 ? -4.537 -13.569 -0.793 1.00 97.25 344 THR A C 1
ATOM 2785 O O . THR A 1 344 ? -5.528 -13.591 -0.070 1.00 97.25 344 THR A O 1
ATOM 2788 N N . THR A 1 345 ? -3.399 -14.160 -0.418 1.00 96.06 345 THR A N 1
ATOM 2789 C CA . THR A 1 345 ? -3.274 -14.936 0.830 1.00 96.06 345 THR A CA 1
ATOM 2790 C C . THR A 1 345 ? -3.577 -14.084 2.071 1.00 96.06 345 THR A C 1
ATOM 2792 O O . THR A 1 345 ? -4.255 -14.519 3.004 1.00 96.06 345 THR A O 1
ATOM 2795 N N . SER A 1 346 ? -3.082 -12.840 2.106 1.00 94.50 346 SER A N 1
ATOM 2796 C CA . SER A 1 346 ? -3.355 -11.905 3.204 1.00 94.50 346 SER A CA 1
ATOM 2797 C C . SER A 1 346 ? -4.835 -11.540 3.292 1.00 94.50 346 SER A C 1
ATOM 2799 O O . SER A 1 346 ? -5.370 -11.448 4.399 1.00 94.50 346 SER A O 1
ATOM 2801 N N . PHE A 1 347 ? -5.465 -11.317 2.138 1.00 95.62 347 PHE A N 1
ATOM 2802 C CA . PHE A 1 347 ? -6.879 -11.014 2.003 1.00 95.62 347 PHE A CA 1
ATOM 2803 C C . PHE A 1 347 ? -7.727 -12.169 2.520 1.00 95.62 347 PHE A C 1
ATOM 2805 O O . PHE A 1 347 ? -8.496 -11.933 3.444 1.00 95.62 347 PHE A O 1
ATOM 2812 N N . GLU A 1 348 ? -7.513 -13.404 2.062 1.00 96.81 348 GLU A N 1
ATOM 2813 C CA . GLU A 1 348 ? -8.296 -14.561 2.522 1.00 96.81 348 GLU A CA 1
ATOM 2814 C C . GLU A 1 348 ? -8.151 -14.794 4.032 1.00 96.81 348 GLU A C 1
ATOM 2816 O O . GLU A 1 348 ? -9.136 -14.948 4.753 1.00 96.81 348 GLU A O 1
ATOM 2821 N N . ARG A 1 349 ? -6.932 -14.691 4.579 1.00 95.31 349 ARG A N 1
ATOM 2822 C CA . ARG A 1 349 ? -6.724 -14.809 6.033 1.00 95.31 349 ARG A CA 1
ATOM 2823 C C . ARG A 1 349 ? -7.487 -13.741 6.825 1.00 95.31 349 ARG A C 1
ATOM 2825 O O . ARG A 1 349 ? -8.026 -14.032 7.891 1.00 95.31 349 ARG A O 1
ATOM 2832 N N . LYS A 1 350 ? -7.484 -12.493 6.349 1.00 93.19 350 LYS A N 1
ATOM 2833 C CA . LYS A 1 350 ? -8.193 -11.381 7.007 1.00 93.19 350 LYS A CA 1
ATOM 2834 C C . LYS A 1 350 ? -9.695 -11.479 6.813 1.00 93.19 350 LYS A C 1
ATOM 2836 O O . LYS A 1 350 ? -10.417 -11.156 7.743 1.00 93.19 350 LYS A O 1
ATOM 2841 N N . ARG A 1 351 ? -10.143 -11.964 5.657 1.00 93.88 351 ARG A N 1
ATOM 2842 C CA . ARG A 1 351 ? -11.538 -12.267 5.356 1.00 93.88 351 ARG A CA 1
ATOM 2843 C C . ARG A 1 351 ? -12.097 -13.238 6.388 1.00 93.88 351 ARG A C 1
ATOM 2845 O O . ARG A 1 351 ? -13.095 -12.930 7.023 1.00 93.88 351 ARG A O 1
ATOM 2852 N N . HIS A 1 352 ? -11.408 -14.350 6.638 1.00 93.50 352 HIS A N 1
ATOM 2853 C CA . HIS A 1 352 ? -11.837 -15.310 7.656 1.00 93.50 352 HIS A CA 1
ATOM 2854 C C . HIS A 1 352 ? -11.927 -14.699 9.059 1.00 93.50 352 HIS A C 1
ATOM 2856 O O . HIS A 1 352 ? -12.928 -14.896 9.738 1.00 93.50 352 HIS A O 1
ATOM 2862 N N . ARG A 1 353 ? -10.919 -13.927 9.491 1.00 92.00 353 ARG A N 1
ATOM 2863 C CA . ARG A 1 353 ? -10.966 -13.247 10.801 1.00 92.00 353 ARG A CA 1
ATOM 2864 C C . ARG A 1 353 ? -12.126 -12.263 10.891 1.00 92.00 353 ARG A C 1
ATOM 2866 O O . ARG A 1 353 ? -12.869 -12.304 11.857 1.00 92.00 353 ARG A O 1
ATOM 2873 N N . TYR A 1 354 ? -12.297 -11.457 9.849 1.00 92.38 354 TYR A N 1
ATOM 2874 C CA . TYR A 1 354 ? -13.358 -10.470 9.735 1.00 92.38 354 TYR A CA 1
ATOM 2875 C C . TYR A 1 354 ? -14.749 -11.091 9.912 1.00 92.38 354 TYR A C 1
ATOM 2877 O O . TYR A 1 354 ? -15.507 -10.647 10.766 1.00 92.38 354 TYR A O 1
ATOM 2885 N N . PHE A 1 355 ? -15.063 -12.152 9.160 1.00 92.50 355 PHE A N 1
ATOM 2886 C CA . PHE A 1 355 ? -16.362 -12.822 9.267 1.00 92.50 355 PHE A CA 1
ATOM 2887 C C . PHE A 1 355 ? -16.555 -13.535 10.612 1.00 92.50 355 PHE A C 1
ATOM 2889 O O . PHE A 1 355 ? -17.665 -13.550 11.133 1.00 92.50 355 PHE A O 1
ATOM 2896 N N . ASN A 1 356 ? -15.490 -14.084 11.204 1.00 92.81 356 ASN A N 1
ATOM 2897 C CA . ASN A 1 356 ? -15.573 -14.695 12.530 1.00 92.81 356 ASN A CA 1
ATOM 2898 C C . ASN A 1 356 ? -15.852 -13.653 13.624 1.00 92.81 356 ASN A C 1
ATOM 2900 O O . ASN A 1 356 ? -16.757 -13.856 14.429 1.00 92.81 356 ASN A O 1
ATOM 2904 N N . ASP A 1 357 ? -15.108 -12.540 13.629 1.00 91.31 357 ASP A N 1
ATOM 2905 C CA . ASP A 1 357 ? -15.307 -11.443 14.583 1.00 91.31 357 ASP A CA 1
ATOM 2906 C C . ASP A 1 357 ? -16.712 -10.833 14.397 1.00 91.31 357 ASP A C 1
ATOM 2908 O O . ASP A 1 357 ? -17.408 -10.584 15.378 1.00 91.31 357 ASP A O 1
ATOM 2912 N N . TRP A 1 358 ? -17.168 -10.655 13.149 1.00 91.88 358 TRP A N 1
ATOM 2913 C CA . TRP A 1 358 ? -18.529 -10.208 12.831 1.00 91.88 358 TRP A CA 1
ATOM 2914 C C . TRP A 1 358 ? -19.604 -11.107 13.451 1.00 91.88 358 TRP A C 1
ATOM 2916 O O . TRP A 1 358 ? -20.491 -10.627 14.154 1.00 91.88 358 TRP A O 1
ATOM 2926 N N . GLU A 1 359 ? -19.520 -12.419 13.218 1.00 93.31 359 GLU A N 1
ATOM 2927 C CA . GLU A 1 359 ? -20.478 -13.389 13.751 1.00 93.31 359 GLU A CA 1
ATOM 2928 C C . GLU A 1 359 ? -20.491 -13.420 15.283 1.00 93.31 359 GLU A C 1
ATOM 2930 O O . GLU A 1 359 ? -21.551 -13.571 15.891 1.00 93.31 359 GLU A O 1
ATOM 2935 N N . GLU A 1 360 ? -19.333 -13.253 15.922 1.00 92.50 360 GLU A N 1
ATOM 2936 C CA . GLU A 1 360 ? -19.229 -13.139 17.377 1.00 92.50 360 GLU A CA 1
ATOM 2937 C C . GLU A 1 360 ? -19.945 -11.886 17.896 1.00 92.50 360 GLU A C 1
ATOM 2939 O O . GLU A 1 360 ? -20.800 -11.991 18.776 1.00 92.50 360 GLU A O 1
ATOM 2944 N N . GLN A 1 361 ? -19.675 -10.714 17.313 1.00 91.62 361 GLN A N 1
ATOM 2945 C CA . GLN A 1 361 ? -20.338 -9.467 17.713 1.00 91.62 361 GLN A CA 1
ATOM 2946 C C . GLN A 1 361 ? -21.854 -9.509 17.458 1.00 91.62 361 GLN A C 1
ATOM 2948 O O . GLN A 1 361 ? -22.639 -9.020 18.272 1.00 91.62 361 GLN A O 1
ATOM 2953 N N . ARG A 1 362 ? -22.289 -10.151 16.367 1.00 92.50 362 ARG A N 1
ATOM 2954 C CA . ARG A 1 362 ? -23.711 -10.358 16.071 1.00 92.50 362 ARG A CA 1
ATOM 2955 C C . ARG A 1 362 ? -24.392 -11.224 17.133 1.00 92.50 362 ARG A C 1
ATOM 2957 O O . ARG A 1 362 ? -25.491 -10.899 17.570 1.00 92.50 362 ARG A O 1
ATOM 2964 N N . LYS A 1 363 ? -23.738 -12.293 17.604 1.00 92.88 363 LYS A N 1
ATOM 2965 C CA . LYS A 1 363 ? -24.252 -13.143 18.700 1.00 92.88 363 LYS A CA 1
ATOM 2966 C C . LYS A 1 363 ? -24.356 -12.403 20.031 1.00 92.88 363 LYS A C 1
ATOM 2968 O O . LYS A 1 363 ? -25.219 -12.737 20.834 1.00 92.88 363 LYS A O 1
ATOM 2973 N N . LEU A 1 364 ? -23.508 -11.401 20.248 1.00 90.06 364 LEU A N 1
ATOM 2974 C CA . LEU A 1 364 ? -23.573 -10.515 21.410 1.00 90.06 364 LEU A CA 1
ATOM 2975 C C . LEU A 1 364 ? -24.689 -9.458 21.304 1.00 90.06 364 LEU A C 1
ATOM 2977 O O . LEU A 1 364 ? -24.856 -8.670 22.229 1.00 90.06 364 LEU A O 1
ATOM 2981 N N . GLY A 1 365 ? -25.455 -9.430 20.205 1.00 91.50 365 GLY A N 1
ATOM 2982 C CA . GLY A 1 365 ? -26.549 -8.475 20.000 1.00 91.50 365 GLY A CA 1
ATOM 2983 C C . GLY A 1 365 ? -26.076 -7.048 19.719 1.00 91.50 365 GLY A C 1
ATOM 2984 O O . GLY A 1 365 ? -26.840 -6.102 19.884 1.00 91.50 365 GLY A O 1
ATOM 2985 N N . LEU A 1 366 ? -24.811 -6.877 19.326 1.00 89.00 366 LEU A N 1
ATOM 2986 C CA . LEU A 1 366 ? -24.232 -5.559 19.060 1.00 89.00 366 LEU A CA 1
ATOM 2987 C C . LEU A 1 366 ? -24.572 -5.042 17.663 1.00 89.00 366 LEU A C 1
ATOM 2989 O O . LEU A 1 366 ? -24.624 -3.831 17.460 1.00 89.00 366 LEU A O 1
ATOM 2993 N N . PHE A 1 367 ? -24.836 -5.948 16.727 1.00 90.44 367 PHE A N 1
ATOM 2994 C CA . PHE A 1 367 ? -25.313 -5.624 15.388 1.00 90.44 367 PHE A CA 1
ATOM 2995 C C . PHE A 1 367 ? -26.786 -6.001 15.244 1.00 90.44 367 PHE A C 1
ATOM 2997 O O . PHE A 1 367 ? -27.236 -7.006 15.805 1.00 90.44 367 PHE A O 1
ATOM 3004 N N . GLU A 1 368 ? -27.528 -5.182 14.507 1.00 91.00 368 GLU A N 1
ATOM 3005 C CA . GLU A 1 368 ? -28.924 -5.446 14.165 1.00 91.00 368 GLU A CA 1
ATOM 3006 C C . GLU A 1 368 ? -29.010 -6.638 13.197 1.00 91.00 368 GLU A C 1
ATOM 3008 O O . GLU A 1 368 ? -28.026 -7.029 12.562 1.00 91.00 368 GLU A O 1
ATOM 3013 N N . LYS A 1 369 ? -30.180 -7.277 13.095 1.00 92.38 369 LYS A N 1
ATOM 3014 C CA . LYS A 1 369 ? -30.327 -8.503 12.285 1.00 92.38 369 LYS A CA 1
ATOM 3015 C C . LYS A 1 369 ? -30.222 -8.217 10.786 1.00 92.38 369 LYS A C 1
ATOM 3017 O O . LYS A 1 369 ? -29.874 -9.111 10.017 1.00 92.38 369 LYS A O 1
ATOM 3022 N N . GLU A 1 370 ? -30.540 -6.990 10.406 1.00 93.88 370 GLU A N 1
ATOM 3023 C CA . GLU A 1 370 ? -30.563 -6.453 9.054 1.00 93.88 370 GLU A CA 1
ATOM 3024 C C . GLU A 1 370 ? -29.183 -5.941 8.619 1.00 93.88 370 GLU A C 1
ATOM 3026 O O . GLU A 1 370 ? -28.925 -5.801 7.422 1.00 93.88 370 GLU A O 1
ATOM 3031 N N . GLU A 1 371 ? -28.281 -5.681 9.572 1.00 92.12 371 GLU A N 1
ATOM 3032 C CA . GLU A 1 371 ? -26.922 -5.258 9.266 1.00 92.12 371 GLU A CA 1
ATOM 3033 C C . GLU A 1 371 ? -26.140 -6.418 8.641 1.00 92.12 371 GLU A C 1
ATOM 3035 O O . GLU A 1 371 ? -26.140 -7.560 9.107 1.00 92.12 371 GLU A O 1
ATOM 3040 N N . THR A 1 372 ? -25.435 -6.105 7.559 1.00 92.56 372 THR A N 1
ATOM 3041 C CA . THR A 1 372 ? -24.499 -7.016 6.908 1.00 92.56 372 THR A CA 1
ATOM 3042 C C . THR A 1 372 ? -23.070 -6.572 7.214 1.00 92.56 372 THR A C 1
ATOM 3044 O O . THR A 1 372 ? -22.822 -5.381 7.437 1.00 92.56 372 THR A O 1
ATOM 3047 N N . PRO A 1 373 ? -22.097 -7.495 7.176 1.00 87.50 373 PRO A N 1
ATOM 3048 C CA . PRO A 1 373 ? -20.694 -7.123 7.310 1.00 87.50 373 PRO A CA 1
ATOM 3049 C C . PRO A 1 373 ? -20.308 -6.029 6.297 1.00 87.50 373 PRO A C 1
ATOM 3051 O O . PRO A 1 373 ? -19.689 -5.015 6.623 1.00 87.50 373 PRO A O 1
ATOM 3054 N N . GLU A 1 374 ? -20.753 -6.177 5.051 1.00 86.69 374 GLU A N 1
ATOM 3055 C CA . GLU A 1 374 ? -20.503 -5.217 3.985 1.00 86.69 374 GLU A CA 1
ATOM 3056 C C . GLU A 1 374 ? -21.154 -3.853 4.244 1.00 86.69 374 GLU A C 1
ATOM 3058 O O . GLU A 1 374 ? -20.508 -2.837 3.976 1.00 86.69 374 GLU A O 1
ATOM 3063 N N . SER A 1 375 ? -22.381 -3.799 4.783 1.00 90.25 375 SER A N 1
ATOM 3064 C CA . SER A 1 375 ? -23.059 -2.528 5.076 1.00 90.25 375 SER A CA 1
ATOM 3065 C C . SER A 1 375 ? -22.350 -1.750 6.178 1.00 90.25 375 SER A C 1
ATOM 3067 O O . SER A 1 375 ? -22.204 -0.535 6.049 1.00 90.25 375 SER A O 1
ATOM 3069 N N . VAL A 1 376 ? -21.830 -2.430 7.203 1.00 87.62 376 VAL A N 1
ATOM 3070 C CA . VAL A 1 376 ? -21.076 -1.794 8.294 1.00 87.62 376 VAL A CA 1
ATOM 3071 C C . VAL A 1 376 ? -19.784 -1.146 7.802 1.00 87.62 376 VAL A C 1
ATOM 3073 O O . VAL A 1 376 ? -19.421 -0.073 8.266 1.00 87.62 376 VAL A O 1
ATOM 3076 N N . LEU A 1 377 ? -19.125 -1.725 6.797 1.00 83.81 377 LEU A N 1
ATOM 3077 C CA . LEU A 1 377 ? -17.905 -1.151 6.219 1.00 83.81 377 LEU A CA 1
ATOM 3078 C C . LEU A 1 377 ? -18.151 0.084 5.341 1.00 83.81 377 LEU A C 1
ATOM 3080 O O . LEU A 1 377 ? -17.190 0.747 4.932 1.00 83.81 377 LEU A O 1
ATOM 3084 N N . THR A 1 378 ? -19.406 0.389 5.007 1.00 86.25 378 THR A N 1
ATOM 3085 C CA . THR A 1 378 ? -19.737 1.599 4.250 1.00 86.25 378 THR A CA 1
ATOM 3086 C C . THR A 1 378 ? -19.604 2.845 5.122 1.00 86.25 378 THR A C 1
ATOM 3088 O O . THR A 1 378 ? -19.676 2.791 6.348 1.00 86.25 378 THR A O 1
ATOM 3091 N N . LYS A 1 379 ? -19.450 4.014 4.489 1.00 83.88 37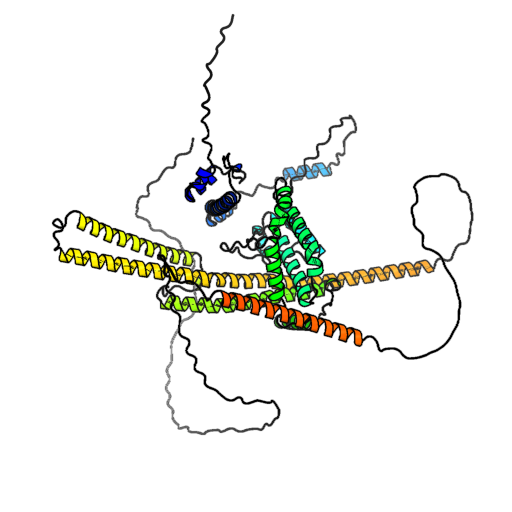9 LYS A N 1
ATOM 3092 C CA . LYS A 1 379 ? -19.458 5.297 5.208 1.00 83.88 379 LYS A CA 1
ATOM 3093 C C . LYS A 1 379 ? -20.755 5.487 6.010 1.00 83.88 379 LYS A C 1
ATOM 3095 O O . LYS A 1 379 ? -20.697 5.984 7.127 1.00 83.88 379 LYS A O 1
ATOM 3100 N N . ALA A 1 380 ? -21.891 5.063 5.450 1.00 89.19 380 ALA A N 1
ATOM 3101 C CA . ALA A 1 380 ? -23.192 5.133 6.107 1.00 89.19 380 ALA A CA 1
ATOM 3102 C C . ALA A 1 380 ? -23.284 4.180 7.309 1.00 89.19 380 ALA A C 1
ATOM 3104 O O . ALA A 1 380 ? -23.711 4.605 8.375 1.00 89.19 380 ALA A O 1
ATOM 3105 N N . GLY A 1 381 ? -22.814 2.936 7.169 1.00 87.50 381 GLY A N 1
ATOM 3106 C CA . GLY A 1 381 ? -22.757 1.973 8.273 1.00 87.50 381 GLY A CA 1
ATOM 3107 C C . GLY A 1 381 ? -21.854 2.440 9.414 1.00 87.50 381 GLY A C 1
ATOM 3108 O O . GLY A 1 381 ? -22.270 2.440 10.567 1.00 87.50 381 GLY A O 1
ATOM 3109 N N . ASN A 1 382 ? -20.659 2.949 9.096 1.00 84.75 382 ASN A N 1
ATOM 3110 C CA . ASN A 1 382 ? -19.769 3.546 10.095 1.00 84.75 382 ASN A CA 1
ATOM 3111 C C . ASN A 1 382 ? -20.428 4.730 10.818 1.00 84.75 382 ASN A C 1
ATOM 3113 O O . ASN A 1 382 ? -20.348 4.819 12.039 1.00 84.75 382 ASN A O 1
ATOM 3117 N N . ALA A 1 383 ? -21.094 5.624 10.078 1.00 89.00 383 ALA A N 1
ATOM 3118 C CA . ALA A 1 383 ? -21.807 6.756 10.665 1.00 89.00 383 ALA A CA 1
ATOM 3119 C C . ALA A 1 383 ? -22.972 6.302 11.559 1.00 89.00 383 ALA A C 1
ATOM 3121 O O . ALA A 1 383 ? -23.170 6.862 12.633 1.00 89.00 383 ALA A O 1
ATOM 3122 N N . HIS A 1 384 ? -23.708 5.268 11.149 1.00 89.88 384 HIS A N 1
ATOM 3123 C CA . HIS A 1 384 ? -24.796 4.690 11.932 1.00 89.88 384 HIS A CA 1
ATOM 3124 C C . HIS A 1 384 ? -24.295 4.087 13.252 1.00 89.88 384 HIS A C 1
ATOM 3126 O O . HIS A 1 384 ? -24.827 4.396 14.318 1.00 89.88 384 HIS A O 1
ATOM 3132 N N . LEU A 1 385 ? -23.223 3.292 13.212 1.00 87.75 385 LEU A N 1
ATOM 3133 C CA . LEU A 1 385 ? -22.637 2.719 14.423 1.00 87.75 385 LEU A CA 1
ATOM 3134 C C . LEU A 1 385 ? -22.047 3.788 15.349 1.00 87.75 385 LEU A C 1
ATOM 3136 O O . LEU A 1 385 ? -22.202 3.690 16.566 1.00 87.75 385 LEU A O 1
ATOM 3140 N N . GLN A 1 386 ? -21.413 4.823 14.789 1.00 88.88 386 GLN A N 1
ATOM 3141 C CA . GLN A 1 386 ? -20.935 5.963 15.569 1.00 88.88 386 GLN A CA 1
ATOM 3142 C C . GLN A 1 386 ? -22.102 6.687 16.252 1.00 88.88 386 GLN A C 1
ATOM 3144 O O . GLN A 1 386 ? -22.030 6.956 17.446 1.00 88.88 386 GLN A O 1
ATOM 3149 N N . ALA A 1 387 ? -23.210 6.919 15.543 1.00 92.75 387 ALA A N 1
ATOM 3150 C CA . ALA A 1 387 ? -24.399 7.533 16.124 1.00 92.75 387 ALA A CA 1
ATOM 3151 C C . ALA A 1 387 ? -24.979 6.697 17.277 1.00 92.75 387 ALA A C 1
ATOM 3153 O O . ALA A 1 387 ? -25.346 7.255 18.307 1.00 92.75 387 ALA A O 1
ATOM 3154 N N . ARG A 1 388 ? -25.011 5.362 17.155 1.00 91.75 388 ARG A N 1
ATOM 3155 C CA . ARG A 1 388 ? -25.429 4.459 18.245 1.00 91.75 388 ARG A CA 1
ATOM 3156 C C . ARG A 1 388 ? -24.497 4.548 19.452 1.00 91.75 388 ARG A C 1
ATOM 3158 O O . ARG A 1 388 ? -24.959 4.575 20.593 1.00 91.75 388 ARG A O 1
ATOM 3165 N N . PHE A 1 389 ? -23.191 4.610 19.209 1.00 92.00 389 PHE A N 1
ATOM 3166 C CA . PHE A 1 389 ? -22.200 4.823 20.259 1.00 92.00 389 PHE A CA 1
ATOM 3167 C C . PHE A 1 389 ? -22.418 6.162 20.978 1.00 92.00 389 PHE A C 1
ATOM 3169 O O . PHE A 1 389 ? -22.486 6.202 22.209 1.00 92.00 389 PHE A O 1
ATOM 3176 N N . ASP A 1 390 ? -22.618 7.238 20.219 1.00 93.12 390 ASP A N 1
ATOM 3177 C CA . ASP A 1 390 ? -22.867 8.575 20.753 1.00 93.12 390 ASP A CA 1
ATOM 3178 C C . ASP A 1 390 ? -24.182 8.629 21.545 1.00 93.12 390 ASP A C 1
ATOM 3180 O O . ASP A 1 390 ? -24.210 9.192 22.640 1.00 93.12 390 ASP A O 1
ATOM 3184 N N . GLN A 1 391 ? -25.246 7.985 21.052 1.00 95.62 391 GLN A N 1
ATOM 3185 C CA . GLN A 1 391 ? -26.534 7.845 21.742 1.00 95.62 391 GLN A CA 1
ATOM 3186 C C . GLN A 1 391 ? -26.397 7.109 23.077 1.00 95.62 391 GLN A C 1
ATOM 3188 O O . GLN A 1 391 ? -26.913 7.584 24.088 1.00 95.62 391 GLN A O 1
ATOM 3193 N N . ALA A 1 392 ? -25.656 5.999 23.126 1.00 95.44 392 ALA A N 1
ATOM 3194 C CA . ALA A 1 392 ? -25.377 5.306 24.383 1.00 95.44 392 ALA A CA 1
ATOM 3195 C C . ALA A 1 392 ? -24.610 6.211 25.366 1.00 95.44 392 ALA A C 1
ATOM 3197 O O . ALA A 1 392 ? -24.887 6.214 26.566 1.00 95.44 392 ALA A O 1
ATOM 3198 N N . GLY A 1 393 ? -23.682 7.029 24.860 1.00 96.06 393 GLY A N 1
ATOM 3199 C CA . GLY A 1 393 ? -22.982 8.035 25.654 1.00 96.06 393 GLY A CA 1
ATOM 3200 C C . GLY A 1 393 ? -23.899 9.151 26.171 1.00 96.06 393 GLY A C 1
ATOM 3201 O O . GLY A 1 393 ? -23.733 9.591 27.309 1.00 96.06 393 GLY A O 1
ATOM 3202 N N . ILE A 1 394 ? -24.864 9.609 25.365 1.00 97.19 394 ILE A N 1
ATOM 3203 C CA . ILE A 1 394 ? -25.898 10.578 25.769 1.00 97.19 394 ILE A CA 1
ATOM 3204 C C . ILE A 1 394 ? -26.751 9.990 26.895 1.00 97.19 394 ILE A C 1
ATOM 3206 O O . ILE A 1 394 ? -26.866 10.618 27.943 1.00 97.19 394 ILE A O 1
ATOM 3210 N N . HIS A 1 395 ? -27.246 8.764 26.731 1.00 97.00 395 HIS A N 1
ATOM 3211 C CA . HIS A 1 395 ? -28.100 8.105 27.717 1.00 97.00 395 HIS A CA 1
ATOM 3212 C C . HIS A 1 395 ? -27.422 7.955 29.090 1.00 97.00 395 HIS A C 1
ATOM 3214 O O . HIS A 1 395 ? -28.024 8.228 30.127 1.00 97.00 395 HIS A O 1
ATOM 3220 N N . VAL A 1 396 ? -26.125 7.613 29.115 1.00 98.00 396 VAL A N 1
ATOM 3221 C CA . VAL A 1 396 ? -25.336 7.591 30.361 1.00 98.00 396 VAL A CA 1
ATOM 3222 C C . VAL A 1 396 ? -25.301 8.969 31.027 1.00 98.00 396 VAL A C 1
ATOM 3224 O O . VAL A 1 396 ? -25.420 9.056 32.248 1.00 98.00 396 VAL A O 1
ATOM 3227 N N . ARG A 1 397 ? -25.139 10.051 30.252 1.00 98.12 397 ARG A N 1
ATOM 3228 C CA . ARG A 1 397 ? -25.116 11.423 30.789 1.00 98.12 397 ARG A CA 1
ATOM 3229 C C . ARG A 1 397 ? -26.479 11.864 31.314 1.00 98.12 397 ARG A C 1
ATOM 3231 O O . ARG A 1 397 ? -26.524 12.569 32.322 1.00 98.12 397 ARG A O 1
ATOM 3238 N N . GLU A 1 398 ? -27.560 11.460 30.658 1.00 97.75 398 GLU A N 1
ATOM 3239 C CA . GLU A 1 398 ? -28.932 11.740 31.091 1.00 97.75 398 GLU A CA 1
ATOM 3240 C C . GLU A 1 398 ? -29.220 11.081 32.440 1.00 97.75 398 GLU A C 1
ATOM 3242 O O . GLU A 1 398 ? -29.483 11.796 33.406 1.00 97.75 398 GLU A O 1
ATOM 3247 N N . ILE A 1 399 ? -29.028 9.760 32.557 1.00 97.25 399 ILE A N 1
ATOM 3248 C CA . ILE A 1 399 ? -29.241 9.039 33.824 1.00 97.25 399 ILE A CA 1
ATOM 3249 C C . ILE A 1 399 ? -28.317 9.581 34.921 1.00 97.25 399 ILE A C 1
ATOM 3251 O O . ILE A 1 399 ? -28.730 9.763 36.062 1.00 97.25 399 ILE A O 1
ATOM 3255 N N . GLN A 1 400 ? -27.063 9.907 34.595 1.00 98.12 400 GLN A N 1
ATOM 3256 C CA . GLN A 1 400 ? -26.148 10.513 35.565 1.00 98.12 400 GLN A CA 1
ATOM 3257 C C . GLN A 1 400 ? -26.645 11.878 36.067 1.00 98.12 400 GLN A C 1
ATOM 3259 O O . GLN A 1 400 ? -26.349 12.275 37.193 1.00 98.12 400 GLN A O 1
ATOM 3264 N N . SER A 1 401 ? -27.366 12.625 35.234 1.00 97.25 401 SER A N 1
ATOM 3265 C CA . SER A 1 401 ? -27.963 13.903 35.623 1.00 97.25 401 SER A CA 1
ATOM 3266 C C . SER A 1 401 ? -29.231 13.704 36.454 1.00 97.25 401 SER A C 1
ATOM 3268 O O . SER A 1 401 ? -29.464 14.485 37.367 1.00 97.25 401 SER A O 1
ATOM 3270 N N . GLU A 1 402 ? -30.013 12.653 36.200 1.00 96.81 402 GLU A N 1
ATOM 3271 C CA . GLU A 1 402 ? -31.144 12.255 37.054 1.00 96.81 402 GLU A CA 1
ATOM 3272 C C . GLU A 1 402 ? -30.687 11.834 38.453 1.00 96.81 402 GLU A C 1
ATOM 3274 O O . GLU A 1 402 ? -31.226 12.334 39.436 1.00 96.81 402 GLU A O 1
ATOM 3279 N N . VAL A 1 403 ? -29.654 10.987 38.549 1.00 97.00 403 VAL A N 1
ATOM 3280 C CA . VAL A 1 403 ? -29.066 10.575 39.837 1.00 97.00 403 VAL A CA 1
ATOM 3281 C C . VAL A 1 403 ? -28.600 11.797 40.628 1.00 97.00 403 VAL A C 1
ATOM 3283 O O . VAL A 1 403 ? -28.964 11.933 41.788 1.00 97.00 403 VAL A O 1
ATOM 3286 N N . ARG A 1 404 ? -27.883 12.733 39.989 1.00 97.25 404 ARG A N 1
ATOM 3287 C CA . ARG A 1 404 ? -27.438 13.970 40.654 1.00 97.25 404 ARG A CA 1
ATOM 3288 C C . ARG A 1 404 ? -28.592 14.832 41.160 1.00 97.25 404 ARG A C 1
ATOM 3290 O O . ARG A 1 404 ? -28.536 15.296 42.287 1.00 97.25 404 ARG A O 1
ATOM 3297 N N . LYS A 1 405 ? -29.653 15.004 40.367 1.00 95.25 405 LYS A N 1
ATOM 3298 C CA . LYS A 1 405 ? -30.844 15.753 40.802 1.00 95.25 405 LYS A CA 1
ATOM 3299 C C . LYS A 1 405 ? -31.527 15.101 42.001 1.00 95.25 405 LYS A C 1
ATOM 3301 O O . LYS A 1 405 ? -31.990 15.804 42.889 1.00 95.25 405 LYS A O 1
ATOM 3306 N N . LEU A 1 406 ? -31.615 13.769 42.025 1.00 94.00 406 LEU A N 1
ATOM 3307 C CA . LEU A 1 406 ? -32.161 13.049 43.176 1.00 94.00 406 LEU A CA 1
ATOM 3308 C C . LEU A 1 406 ? -31.279 13.235 44.417 1.00 94.00 406 LEU A C 1
ATOM 3310 O O . LEU A 1 406 ? -31.816 13.341 45.516 1.00 94.00 406 LEU A O 1
ATOM 3314 N N . GLU A 1 407 ? -29.953 13.277 44.252 1.00 94.19 407 GLU A N 1
ATOM 3315 C CA . GLU A 1 407 ? -29.002 13.516 45.348 1.00 94.19 407 GLU A CA 1
ATOM 3316 C C . GLU A 1 407 ? -29.152 14.940 45.903 1.00 94.19 407 GLU A C 1
ATOM 3318 O O . GLU A 1 407 ? -29.303 15.096 47.110 1.00 94.19 407 GLU A O 1
ATOM 3323 N N . GLU A 1 408 ? -29.242 15.952 45.035 1.00 94.25 408 GLU A N 1
ATOM 3324 C CA . GLU A 1 408 ? -29.496 17.352 45.416 1.00 94.25 408 GLU A CA 1
ATOM 3325 C C . GLU A 1 408 ? -30.824 17.510 46.179 1.00 94.25 408 GLU A C 1
ATOM 3327 O O . GLU A 1 408 ? -30.860 18.110 47.250 1.00 94.25 408 GLU A O 1
ATOM 3332 N N . ILE A 1 409 ? -31.913 16.907 45.681 1.00 89.94 409 ILE A N 1
ATOM 3333 C CA . ILE A 1 409 ? -33.226 16.933 46.351 1.00 89.94 409 ILE A CA 1
ATOM 3334 C C . ILE A 1 409 ? -33.153 16.299 47.754 1.00 89.94 409 ILE A C 1
ATOM 3336 O O . ILE A 1 409 ? -33.838 16.752 48.670 1.00 89.94 409 ILE A O 1
ATOM 3340 N N . PHE A 1 410 ? -32.327 15.264 47.931 1.00 88.50 410 PHE A N 1
ATOM 3341 C CA . PHE A 1 410 ? -32.148 14.582 49.213 1.00 88.50 410 PHE A CA 1
ATOM 3342 C C . PHE A 1 410 ? -31.272 15.374 50.198 1.00 88.50 410 PHE A C 1
ATOM 3344 O O . PHE A 1 410 ? -31.468 15.269 51.408 1.00 88.50 410 PHE A O 1
ATOM 3351 N N . GLU A 1 411 ? -30.313 16.156 49.694 1.00 92.31 411 GLU A N 1
ATOM 3352 C CA . GLU A 1 411 ? -29.453 17.029 50.501 1.00 92.31 411 GLU A CA 1
ATOM 3353 C C . GLU A 1 411 ? -30.171 18.304 50.968 1.00 92.31 411 GLU A C 1
ATOM 3355 O O . GLU A 1 411 ? -29.949 18.739 52.098 1.00 92.31 411 GLU A O 1
ATOM 3360 N N . GLU A 1 412 ? -31.022 18.902 50.128 1.00 92.00 412 GLU A N 1
ATOM 3361 C CA . GLU A 1 412 ? -31.639 20.202 50.421 1.00 92.00 412 GLU A CA 1
ATOM 3362 C C . GLU A 1 412 ? -32.738 20.145 51.490 1.00 92.00 412 GLU A C 1
ATOM 3364 O O . GLU A 1 412 ? -32.779 21.023 52.354 1.00 92.00 412 GLU A O 1
ATOM 3369 N N . ASP A 1 413 ? -33.649 19.166 51.441 1.00 82.69 413 ASP A N 1
ATOM 3370 C CA . ASP A 1 413 ? -34.766 19.101 52.392 1.00 82.69 413 ASP A CA 1
ATOM 3371 C C . ASP A 1 413 ? -35.396 17.692 52.466 1.00 82.69 413 ASP A C 1
ATOM 3373 O O . ASP A 1 413 ? -36.296 17.364 51.680 1.00 82.69 413 ASP A O 1
ATOM 3377 N N . PRO A 1 414 ? -34.959 16.849 53.424 1.00 75.25 414 PRO A N 1
ATOM 3378 C CA . PRO A 1 414 ? -35.473 15.490 53.596 1.00 75.25 414 PRO A CA 1
ATOM 3379 C C . PRO A 1 414 ? -36.983 15.424 53.864 1.00 75.25 414 PRO A C 1
ATOM 3381 O O . PRO A 1 414 ? -37.600 14.402 53.567 1.00 75.25 414 PRO A O 1
ATOM 3384 N N . ASP A 1 415 ? -37.573 16.493 54.415 1.00 78.94 415 ASP A N 1
ATOM 3385 C CA . ASP A 1 415 ? -38.982 16.548 54.825 1.00 78.94 415 ASP A CA 1
ATOM 3386 C C . ASP A 1 415 ? -39.898 17.129 53.728 1.00 78.94 415 ASP A C 1
ATOM 3388 O O . ASP A 1 415 ? -41.124 16.999 53.791 1.00 78.94 415 ASP A O 1
ATOM 3392 N N . ARG A 1 416 ? -39.329 17.758 52.690 1.00 74.25 416 ARG A N 1
ATOM 3393 C CA . ARG A 1 416 ? -40.079 18.386 51.583 1.00 74.25 416 ARG A CA 1
ATOM 3394 C C . ARG A 1 416 ? -40.614 17.390 50.569 1.00 74.25 416 ARG A C 1
ATOM 3396 O O . ARG A 1 416 ? -41.537 17.698 49.810 1.00 74.25 416 ARG A O 1
ATOM 3403 N N . ILE A 1 417 ? -40.030 16.202 50.535 1.00 74.31 417 ILE A N 1
ATOM 3404 C CA . ILE A 1 417 ? -40.475 15.131 49.667 1.00 74.31 417 ILE A CA 1
ATOM 3405 C C . ILE A 1 417 ? -41.655 14.460 50.373 1.00 74.31 417 ILE A C 1
ATOM 3407 O O . ILE A 1 417 ? -41.501 13.803 51.391 1.00 74.31 417 ILE A O 1
ATOM 3411 N N . SER A 1 418 ? -42.862 14.615 49.820 1.00 75.44 418 SER A N 1
ATOM 3412 C CA . SER A 1 418 ? -44.098 13.963 50.306 1.00 75.44 418 SER A CA 1
ATOM 3413 C C . SER A 1 418 ? -44.022 12.421 50.331 1.00 75.44 418 SER A C 1
ATOM 3415 O O . SER A 1 418 ? -44.976 11.750 50.731 1.00 75.44 418 SER A O 1
ATOM 3417 N N . THR A 1 419 ? -42.934 11.862 49.821 1.00 79.69 419 THR A N 1
ATOM 3418 C CA . THR A 1 419 ? -42.640 10.444 49.658 1.00 79.69 419 THR A CA 1
ATOM 3419 C C . THR A 1 419 ? -41.872 9.975 50.895 1.00 79.69 419 THR A C 1
ATOM 3421 O O . THR A 1 419 ? -41.041 10.710 51.423 1.00 79.69 419 THR A O 1
ATOM 3424 N N . SER A 1 420 ? -42.150 8.772 51.408 1.00 88.56 420 SER A N 1
ATOM 3425 C CA . SER A 1 420 ? -41.468 8.318 52.626 1.00 88.56 420 SER A CA 1
ATOM 3426 C C . SER A 1 420 ? -39.952 8.230 52.395 1.00 88.56 420 SER A C 1
ATOM 3428 O O . SER A 1 420 ? -39.495 7.930 51.290 1.00 88.56 420 SER A O 1
ATOM 3430 N N . ARG A 1 421 ? -39.148 8.448 53.444 1.00 86.50 421 ARG A N 1
ATOM 3431 C CA . ARG A 1 421 ? -37.680 8.311 53.376 1.00 86.50 421 ARG A CA 1
ATOM 3432 C C . ARG A 1 421 ? -37.246 6.983 52.742 1.00 86.50 421 ARG A C 1
ATOM 3434 O O . ARG A 1 421 ? -36.269 6.943 52.002 1.00 86.50 421 ARG A O 1
ATOM 3441 N N . GLU A 1 422 ? -37.983 5.913 53.023 1.00 90.38 422 GLU A N 1
ATOM 3442 C CA . GLU A 1 422 ? -37.764 4.576 52.462 1.00 90.38 422 GLU A CA 1
ATOM 3443 C C . GLU A 1 422 ? -37.965 4.554 50.941 1.00 90.38 422 GLU A C 1
ATOM 3445 O O . GLU A 1 422 ? -37.100 4.060 50.223 1.00 90.38 422 GLU A O 1
ATOM 3450 N N . GLN A 1 423 ? -39.041 5.166 50.441 1.00 89.94 423 GLN A N 1
ATOM 3451 C CA . GLN A 1 423 ? -39.310 5.277 49.005 1.00 89.94 423 GLN A CA 1
ATOM 3452 C C . GLN A 1 423 ? -38.253 6.124 48.280 1.00 89.94 423 GLN A C 1
ATOM 3454 O O . GLN A 1 423 ? -37.844 5.785 47.173 1.00 89.94 423 GLN A O 1
ATOM 3459 N N . CYS A 1 424 ? -37.756 7.199 48.902 1.00 88.31 424 CYS A N 1
ATOM 3460 C CA . CYS A 1 424 ? -36.653 7.983 48.337 1.00 88.31 424 CYS A CA 1
ATOM 3461 C C . CYS A 1 424 ? -35.356 7.174 48.218 1.00 88.31 424 CYS A C 1
ATOM 3463 O O . CYS A 1 424 ? -34.678 7.244 47.193 1.00 88.31 424 CYS A O 1
ATOM 3465 N N . MET A 1 425 ? -35.019 6.395 49.250 1.00 90.94 425 MET A N 1
ATOM 3466 C CA . MET A 1 425 ? -33.857 5.503 49.218 1.00 90.94 425 MET A CA 1
ATOM 3467 C C . MET A 1 425 ? -34.002 4.435 48.127 1.00 90.94 425 MET A C 1
ATOM 3469 O O . MET A 1 425 ? -33.037 4.161 47.417 1.00 90.94 425 MET A O 1
ATOM 3473 N N . GLU A 1 426 ? -35.203 3.878 47.954 1.00 95.12 426 GLU A N 1
ATOM 3474 C CA . GLU A 1 426 ? -35.511 2.920 46.887 1.00 95.12 426 GLU A CA 1
ATOM 3475 C C . GLU A 1 426 ? -35.339 3.542 45.491 1.00 95.12 426 GLU A C 1
ATOM 3477 O O . GLU A 1 426 ? -34.647 2.970 44.649 1.00 95.12 426 GLU A O 1
ATOM 3482 N N . MET A 1 427 ? -35.865 4.751 45.259 1.00 93.75 427 MET A N 1
ATOM 3483 C CA . MET A 1 427 ? -35.691 5.477 43.991 1.00 93.75 427 MET A CA 1
ATOM 3484 C C . MET A 1 427 ? -34.221 5.779 43.676 1.00 93.75 427 MET A C 1
ATOM 3486 O O . MET A 1 427 ? -33.798 5.671 42.523 1.00 93.75 427 MET A O 1
ATOM 3490 N N . MET A 1 428 ? -33.436 6.165 44.685 1.00 94.75 428 MET A N 1
ATOM 3491 C CA . MET A 1 428 ? -32.007 6.439 44.525 1.00 94.75 428 MET A CA 1
ATOM 3492 C C . MET A 1 428 ? -31.238 5.178 44.127 1.00 94.75 428 MET A C 1
ATOM 3494 O O . MET A 1 428 ? -30.410 5.209 43.214 1.00 94.75 428 MET A O 1
ATOM 3498 N N . GLU A 1 429 ? -31.516 4.068 44.809 1.00 96.38 429 GLU A N 1
ATOM 3499 C CA . GLU A 1 429 ? -30.896 2.779 44.523 1.00 96.38 429 GLU A CA 1
ATOM 3500 C C . GLU A 1 429 ? -31.259 2.303 43.112 1.00 96.38 429 GLU A C 1
ATOM 3502 O O . GLU A 1 429 ? -30.377 1.929 42.338 1.00 96.38 429 GLU A O 1
ATOM 3507 N N . GLU A 1 430 ? -32.527 2.422 42.717 1.00 96.81 430 GLU A N 1
ATOM 3508 C CA . GLU A 1 430 ? -32.965 2.097 41.361 1.00 96.81 430 GLU A CA 1
ATOM 3509 C C . GLU A 1 430 ? -32.257 2.968 40.306 1.00 96.81 430 GLU A C 1
ATOM 3511 O O . GLU A 1 430 ? -31.740 2.454 39.310 1.00 96.81 430 GLU A O 1
ATOM 3516 N N . ALA A 1 431 ? -32.163 4.283 40.524 1.00 96.25 431 ALA A N 1
ATOM 3517 C CA . ALA A 1 431 ? -31.487 5.198 39.605 1.00 96.25 431 ALA A CA 1
ATOM 3518 C C . ALA A 1 431 ? -29.986 4.877 39.466 1.00 96.25 431 ALA A C 1
ATOM 3520 O O . ALA A 1 431 ? -29.443 4.894 38.356 1.00 96.25 431 ALA A O 1
ATOM 3521 N N . ARG A 1 432 ? -29.313 4.510 40.565 1.00 97.62 432 ARG A N 1
ATOM 3522 C CA . ARG A 1 432 ? -27.911 4.059 40.554 1.00 97.62 432 ARG A CA 1
ATOM 3523 C C . ARG A 1 432 ? -27.737 2.743 39.802 1.00 97.62 432 ARG A C 1
ATOM 3525 O O . ARG A 1 432 ? -26.808 2.630 39.001 1.00 97.62 432 ARG A O 1
ATOM 3532 N N . GLN A 1 433 ? -28.643 1.784 39.984 1.00 97.81 433 GLN A N 1
ATOM 3533 C CA . GLN A 1 433 ? -28.634 0.530 39.227 1.00 97.81 433 GLN A CA 1
ATOM 3534 C C . GLN A 1 433 ? -28.823 0.771 37.725 1.00 97.81 433 GLN A C 1
ATOM 3536 O O . GLN A 1 433 ? -28.087 0.200 36.915 1.00 97.81 433 GLN A O 1
ATOM 3541 N N . ARG A 1 434 ? -29.743 1.666 37.336 1.00 97.69 434 ARG A N 1
ATOM 3542 C CA . ARG A 1 434 ? -29.917 2.080 35.932 1.00 97.69 434 ARG A CA 1
ATOM 3543 C C . ARG A 1 434 ? -28.653 2.738 35.378 1.00 97.69 434 ARG A C 1
ATOM 3545 O O . ARG A 1 434 ? -28.245 2.415 34.262 1.00 97.69 434 ARG A O 1
ATOM 3552 N N . LEU A 1 435 ? -28.005 3.615 36.149 1.00 98.06 435 LEU A N 1
ATOM 3553 C CA . LEU A 1 435 ? -26.759 4.270 35.739 1.00 98.06 435 LEU A CA 1
ATOM 3554 C C . LEU A 1 435 ? -25.641 3.253 35.500 1.00 98.06 435 LEU A C 1
ATOM 3556 O O . LEU A 1 435 ? -24.942 3.328 34.488 1.00 98.06 435 LEU A O 1
ATOM 3560 N N . GLU A 1 436 ? -25.474 2.297 36.411 1.00 97.94 436 GLU A N 1
ATOM 3561 C CA . GLU A 1 436 ? -24.449 1.263 36.291 1.00 97.94 436 GLU A CA 1
ATOM 3562 C C . GLU A 1 436 ? -24.720 0.339 35.097 1.00 97.94 436 GLU A C 1
ATOM 3564 O O . GLU A 1 436 ? -23.815 0.051 34.309 1.00 97.94 436 GLU A O 1
ATOM 3569 N N . ALA A 1 437 ? -25.981 -0.047 34.880 1.00 96.44 437 ALA A N 1
ATOM 3570 C CA . ALA A 1 437 ? -26.388 -0.808 33.704 1.00 96.44 437 ALA A CA 1
ATOM 3571 C C . ALA A 1 437 ? -26.091 -0.049 32.396 1.00 96.44 437 ALA A C 1
ATOM 3573 O O . ALA A 1 437 ? -25.492 -0.618 31.477 1.00 96.44 437 ALA A O 1
ATOM 3574 N N . ALA A 1 438 ? -26.429 1.243 32.323 1.00 97.19 438 ALA A N 1
ATOM 3575 C CA . ALA A 1 438 ? -26.159 2.084 31.158 1.00 97.19 438 ALA A CA 1
ATOM 3576 C C . ALA A 1 438 ? -24.653 2.255 30.901 1.00 97.19 438 ALA A C 1
ATOM 3578 O O . ALA A 1 438 ? -24.194 2.129 29.763 1.00 97.19 438 ALA A O 1
ATOM 3579 N N . ARG A 1 439 ? -23.850 2.474 31.953 1.00 97.69 439 ARG A N 1
ATOM 3580 C CA . ARG A 1 439 ? -22.382 2.555 31.855 1.00 97.69 439 ARG A CA 1
ATOM 3581 C C . ARG A 1 439 ? -21.778 1.255 31.350 1.00 97.69 439 ARG A C 1
ATOM 3583 O O . ARG A 1 439 ? -20.924 1.287 30.460 1.00 97.69 439 ARG A O 1
ATOM 3590 N N . LYS A 1 440 ? -22.234 0.117 31.876 1.00 95.94 440 LYS A N 1
ATOM 3591 C CA . LYS A 1 440 ? -21.797 -1.211 31.442 1.00 95.94 440 LYS A CA 1
ATOM 3592 C C . LYS A 1 440 ? -22.133 -1.451 29.971 1.00 95.94 440 LYS A C 1
ATOM 3594 O O . LYS A 1 440 ? -21.251 -1.883 29.231 1.00 95.94 440 LYS A O 1
ATOM 3599 N N . ALA A 1 441 ? -23.347 -1.115 29.534 1.00 92.50 441 ALA A N 1
ATOM 3600 C CA . ALA A 1 441 ? -23.765 -1.235 28.137 1.00 92.50 441 ALA A CA 1
ATOM 3601 C C . ALA A 1 441 ? -22.926 -0.342 27.206 1.00 92.50 441 ALA A C 1
ATOM 3603 O O . ALA A 1 441 ? -22.377 -0.821 26.214 1.00 92.50 441 ALA A O 1
ATOM 3604 N N . HIS A 1 442 ? -22.735 0.932 27.562 1.00 95.12 442 HIS A N 1
ATOM 3605 C CA . HIS A 1 442 ? -21.893 1.856 26.799 1.00 95.12 442 HIS A CA 1
ATOM 3606 C C . HIS A 1 442 ? -20.432 1.380 26.724 1.00 95.12 442 HIS A C 1
ATOM 3608 O O . HIS A 1 442 ? -19.818 1.428 25.660 1.00 95.12 442 HIS A O 1
ATOM 3614 N N . LEU A 1 443 ? -19.863 0.867 27.821 1.00 94.38 443 LEU A N 1
ATOM 3615 C CA . LEU A 1 443 ? -18.496 0.340 27.834 1.00 94.38 443 LEU A CA 1
ATOM 3616 C C . LEU A 1 443 ? -18.358 -0.944 27.008 1.00 94.38 443 LEU A C 1
ATOM 3618 O O . LEU A 1 443 ? -17.350 -1.115 26.321 1.00 94.38 443 LEU A O 1
ATOM 3622 N N . GLN A 1 444 ? -19.348 -1.838 27.057 1.00 90.19 444 GLN A N 1
ATOM 3623 C CA . GLN A 1 444 ? -19.392 -3.026 26.204 1.00 90.19 444 GLN A CA 1
ATOM 3624 C C . GLN A 1 444 ? -19.437 -2.632 24.729 1.00 90.19 444 GLN A C 1
ATOM 3626 O O . GLN A 1 444 ? -18.615 -3.126 23.960 1.00 90.19 444 GLN A O 1
ATOM 3631 N N . LEU A 1 445 ? -20.298 -1.678 24.359 1.00 91.88 445 LEU A N 1
ATOM 3632 C CA . LEU A 1 445 ? -20.367 -1.146 23.000 1.00 91.88 445 LEU A CA 1
ATOM 3633 C C . LEU A 1 445 ? -19.042 -0.492 22.588 1.00 91.88 445 LEU A C 1
ATOM 3635 O O . LEU A 1 445 ? -18.536 -0.778 21.510 1.00 91.88 445 LEU A O 1
ATOM 3639 N N . LYS A 1 446 ? -18.418 0.303 23.470 1.00 92.81 446 LYS A N 1
ATOM 3640 C CA . LYS A 1 446 ? -17.101 0.917 23.233 1.00 92.81 446 LYS A CA 1
ATOM 3641 C C . LYS A 1 446 ? -16.027 -0.123 22.933 1.00 92.81 446 LYS A C 1
ATOM 3643 O O . LYS A 1 446 ? -15.266 0.023 21.980 1.00 92.81 446 LYS A O 1
ATOM 3648 N N . ARG A 1 447 ? -15.936 -1.154 23.781 1.00 89.81 447 ARG A N 1
ATOM 3649 C CA . ARG A 1 447 ? -14.940 -2.227 23.665 1.00 89.81 447 ARG A CA 1
ATOM 3650 C C . ARG A 1 447 ? -15.170 -3.035 22.399 1.00 89.81 447 ARG A C 1
ATOM 3652 O O . ARG A 1 447 ? -14.216 -3.269 21.668 1.00 89.81 447 ARG A O 1
ATOM 3659 N N . ALA A 1 448 ? -16.416 -3.412 22.136 1.00 88.06 448 ALA A N 1
ATOM 3660 C CA . ALA A 1 448 ? -16.799 -4.124 20.931 1.00 88.06 448 ALA A CA 1
ATOM 3661 C C . ALA A 1 448 ? -16.475 -3.331 19.667 1.00 88.06 448 ALA A C 1
ATOM 3663 O O . ALA A 1 448 ? -15.844 -3.864 18.760 1.00 88.06 448 ALA A O 1
ATOM 3664 N N . PHE A 1 449 ? -16.848 -2.052 19.637 1.00 86.69 449 PHE A N 1
ATOM 3665 C CA . PHE A 1 449 ? -16.598 -1.163 18.515 1.00 86.69 449 PHE A CA 1
ATOM 3666 C C . PHE A 1 449 ? -15.096 -0.993 18.283 1.00 86.69 449 PHE A C 1
ATOM 3668 O O . PHE A 1 449 ? -14.612 -1.332 17.210 1.00 86.69 449 PHE A O 1
ATOM 3675 N N . GLY A 1 450 ? -14.329 -0.578 19.297 1.00 87.69 450 GLY A N 1
ATOM 3676 C CA . GLY A 1 450 ? -12.877 -0.418 19.163 1.00 87.69 450 GLY A CA 1
ATOM 3677 C C . GLY A 1 450 ? -12.196 -1.705 18.691 1.00 87.69 450 GLY A C 1
ATOM 3678 O O . GLY A 1 450 ? -11.484 -1.708 17.692 1.00 87.69 450 GLY A O 1
ATOM 3679 N N . HIS A 1 451 ? -12.505 -2.833 19.332 1.00 87.12 451 HIS A N 1
ATOM 3680 C CA . HIS A 1 451 ? -11.936 -4.129 18.976 1.00 87.12 451 HIS A CA 1
ATOM 3681 C C . HIS A 1 451 ? -12.327 -4.595 17.566 1.00 87.12 451 HIS A C 1
ATOM 3683 O O . HIS A 1 451 ? -11.475 -5.098 16.829 1.00 87.12 451 HIS A O 1
ATOM 3689 N N . PHE A 1 452 ? -13.593 -4.425 17.171 1.00 87.75 452 PHE A N 1
ATOM 3690 C CA . PHE A 1 452 ? -14.054 -4.747 15.826 1.00 87.75 452 PHE A CA 1
ATOM 3691 C C . PHE A 1 452 ? -13.341 -3.863 14.805 1.00 87.75 452 PHE A C 1
ATOM 3693 O O . PHE A 1 452 ? -12.729 -4.397 13.887 1.00 87.75 452 PHE A O 1
ATOM 3700 N N . PHE A 1 453 ? -13.321 -2.540 14.966 1.00 84.88 453 PHE A N 1
ATOM 3701 C CA . PHE A 1 453 ? -12.673 -1.633 14.013 1.00 84.88 453 PHE A CA 1
ATOM 3702 C C . PHE A 1 453 ? -11.168 -1.879 13.898 1.00 84.88 453 PHE A C 1
ATOM 3704 O O . PHE A 1 453 ? -10.652 -2.000 12.783 1.00 84.88 453 PHE A O 1
ATOM 3711 N N . ASP A 1 454 ? -10.470 -2.054 15.018 1.00 85.38 454 ASP A N 1
ATOM 3712 C CA . ASP A 1 454 ? -9.033 -2.323 15.022 1.00 85.38 454 ASP A CA 1
ATOM 3713 C C . ASP A 1 454 ? -8.708 -3.622 14.276 1.00 85.38 454 ASP A C 1
ATOM 3715 O O . ASP A 1 454 ? -7.822 -3.654 13.415 1.00 85.38 454 ASP A O 1
ATOM 3719 N N . LYS A 1 455 ? -9.467 -4.696 14.529 1.00 84.75 455 LYS A N 1
ATOM 3720 C CA . LYS A 1 455 ? -9.254 -5.990 13.865 1.00 84.75 455 LYS A CA 1
ATOM 3721 C C . LYS A 1 455 ? -9.684 -5.995 12.402 1.00 84.75 455 LYS A C 1
ATOM 3723 O O . LYS A 1 455 ? -9.035 -6.639 11.569 1.00 84.75 455 LYS A O 1
ATOM 3728 N N . THR A 1 456 ? -10.763 -5.292 12.075 1.00 83.69 456 THR A N 1
ATOM 3729 C CA . THR A 1 456 ? -11.420 -5.381 10.768 1.00 83.69 456 THR A CA 1
ATOM 3730 C C . THR A 1 456 ? -10.972 -4.329 9.764 1.00 83.69 456 THR A C 1
ATOM 3732 O O . THR A 1 456 ? -11.073 -4.575 8.560 1.00 83.69 456 THR A O 1
ATOM 3735 N N . SER A 1 457 ? -10.365 -3.224 10.210 1.00 84.25 457 SER A N 1
ATOM 3736 C CA . SER A 1 457 ? -9.815 -2.164 9.347 1.00 84.25 457 SER A CA 1
ATOM 3737 C C . SER A 1 457 ? -8.855 -2.695 8.271 1.00 84.25 457 SER A C 1
ATOM 3739 O O . SER A 1 457 ? -8.765 -2.164 7.158 1.00 84.25 457 SER A O 1
ATOM 3741 N N . TYR A 1 458 ? -8.167 -3.805 8.553 1.00 88.69 458 TYR A N 1
ATOM 3742 C CA . TYR A 1 458 ? -7.235 -4.428 7.620 1.00 88.69 458 TYR A CA 1
ATOM 3743 C C . TYR A 1 458 ? -7.899 -5.188 6.468 1.00 88.69 458 TYR A C 1
ATOM 3745 O O . TYR A 1 458 ? -7.233 -5.408 5.450 1.00 88.69 458 TYR A O 1
ATOM 3753 N N . TYR A 1 459 ? -9.155 -5.624 6.603 1.00 91.56 459 TYR A N 1
ATOM 3754 C CA . TYR A 1 459 ? -9.841 -6.408 5.573 1.00 91.56 459 TYR A CA 1
ATOM 3755 C C . TYR A 1 459 ? -10.134 -5.576 4.310 1.00 91.56 459 TYR A C 1
ATOM 3757 O O . TYR A 1 459 ? -9.652 -5.969 3.241 1.00 91.56 459 TYR A O 1
ATOM 3765 N N . PRO A 1 460 ? -10.776 -4.388 4.391 1.00 89.25 460 PRO A N 1
ATOM 3766 C CA . PRO A 1 460 ? -10.951 -3.512 3.231 1.00 89.25 460 PRO A CA 1
ATOM 3767 C C . PRO A 1 460 ? -9.623 -3.138 2.569 1.00 89.25 460 PRO A C 1
ATOM 3769 O O . PRO A 1 460 ? -9.510 -3.152 1.343 1.00 89.25 460 PRO A O 1
ATOM 3772 N N . ARG A 1 461 ? -8.582 -2.865 3.371 1.00 87.62 461 ARG A N 1
ATOM 3773 C CA . ARG A 1 461 ? -7.227 -2.599 2.864 1.00 87.62 461 ARG A CA 1
ATOM 3774 C C . ARG A 1 461 ? -6.676 -3.785 2.075 1.00 87.62 461 ARG A C 1
ATOM 3776 O O . ARG A 1 461 ? -6.137 -3.596 0.991 1.00 87.62 461 ARG A O 1
ATOM 3783 N N . ALA A 1 462 ? -6.813 -5.005 2.589 1.00 92.56 462 ALA A N 1
ATOM 3784 C CA . ALA A 1 462 ? -6.338 -6.197 1.893 1.00 92.56 462 ALA A CA 1
ATOM 3785 C C . ALA A 1 462 ? -7.101 -6.449 0.585 1.00 92.56 462 ALA A C 1
ATOM 3787 O O . ALA A 1 462 ? -6.464 -6.746 -0.422 1.00 92.56 462 ALA A O 1
ATOM 3788 N N . LYS A 1 463 ? -8.427 -6.248 0.576 1.00 93.31 463 LYS A N 1
ATOM 3789 C CA . LYS A 1 463 ? -9.261 -6.348 -0.633 1.00 93.31 463 LYS A CA 1
ATOM 3790 C C . LYS A 1 463 ? -8.793 -5.375 -1.717 1.00 93.31 463 LYS A C 1
ATOM 3792 O O . LYS A 1 463 ? -8.599 -5.770 -2.862 1.00 93.31 463 LYS A O 1
ATOM 3797 N N . ARG A 1 464 ? -8.555 -4.114 -1.340 1.00 90.25 464 ARG A N 1
ATOM 3798 C CA . ARG A 1 464 ? -8.034 -3.083 -2.252 1.00 90.25 464 ARG A CA 1
ATOM 3799 C C . ARG A 1 464 ? -6.642 -3.427 -2.767 1.00 90.25 464 ARG A C 1
ATOM 3801 O O . ARG A 1 464 ? -6.418 -3.322 -3.962 1.00 90.25 464 ARG A O 1
ATOM 3808 N N . ASN A 1 465 ? -5.739 -3.902 -1.907 1.00 91.69 465 ASN A N 1
ATOM 3809 C CA . ASN A 1 465 ? -4.400 -4.315 -2.336 1.00 91.69 465 ASN A CA 1
ATOM 3810 C C . ASN A 1 465 ? -4.449 -5.405 -3.417 1.00 91.69 465 ASN A C 1
ATOM 3812 O O . ASN A 1 465 ? -3.682 -5.322 -4.369 1.00 91.69 465 ASN A O 1
ATOM 3816 N N . VAL A 1 466 ? -5.349 -6.390 -3.294 1.00 95.62 466 VAL A N 1
ATOM 3817 C CA . VAL A 1 466 ? -5.556 -7.414 -4.334 1.00 95.62 466 VAL A CA 1
ATOM 3818 C C . VAL A 1 466 ? -6.039 -6.773 -5.633 1.00 95.62 466 VAL A C 1
ATOM 3820 O O . VAL A 1 466 ? -5.443 -7.016 -6.675 1.00 95.62 466 VAL A O 1
ATOM 3823 N N . ALA A 1 467 ? -7.058 -5.909 -5.578 1.00 94.75 467 ALA A N 1
ATOM 3824 C CA . ALA A 1 467 ? -7.595 -5.243 -6.767 1.00 94.75 467 ALA A CA 1
ATOM 3825 C C . ALA A 1 467 ? -6.553 -4.358 -7.481 1.00 94.75 467 ALA A C 1
ATOM 3827 O O . ALA A 1 467 ? -6.367 -4.475 -8.690 1.00 94.75 467 ALA A O 1
ATOM 3828 N N . CYS A 1 468 ? -5.825 -3.519 -6.738 1.00 92.75 468 CYS A N 1
ATOM 3829 C CA . CYS A 1 468 ? -4.758 -2.678 -7.286 1.00 92.75 468 CYS A CA 1
ATOM 3830 C C . CYS A 1 468 ? -3.645 -3.525 -7.909 1.00 92.75 468 CYS A C 1
ATOM 3832 O O . CYS A 1 468 ? -3.192 -3.249 -9.015 1.00 92.75 468 CYS A O 1
ATOM 3834 N N . GLN A 1 469 ? -3.229 -4.590 -7.220 1.00 96.44 469 GLN A N 1
ATOM 3835 C CA . GLN A 1 469 ? -2.194 -5.483 -7.724 1.00 96.44 469 GLN A CA 1
ATOM 3836 C C . GLN A 1 469 ? -2.650 -6.240 -8.976 1.00 96.44 469 GLN A C 1
ATOM 3838 O O . GLN A 1 469 ? -1.852 -6.431 -9.887 1.00 96.44 469 GLN A O 1
ATOM 3843 N N . GLN A 1 470 ? -3.926 -6.625 -9.057 1.00 97.25 470 GLN A N 1
ATOM 3844 C CA . GLN A 1 470 ? -4.496 -7.236 -10.255 1.00 97.25 470 GLN A CA 1
ATOM 3845 C C . GLN A 1 470 ? -4.469 -6.268 -11.443 1.00 97.25 470 GLN A C 1
ATOM 3847 O O . GLN A 1 470 ? -4.097 -6.672 -12.542 1.00 97.25 470 GLN A O 1
ATOM 3852 N N . ASN A 1 471 ? -4.810 -4.991 -11.235 1.00 96.06 471 ASN A N 1
ATOM 3853 C CA . ASN A 1 471 ? -4.723 -3.972 -12.286 1.00 96.06 471 ASN A CA 1
ATOM 3854 C C . ASN A 1 471 ? -3.283 -3.806 -12.787 1.00 96.06 471 ASN A C 1
ATOM 3856 O O . ASN A 1 471 ? -3.063 -3.767 -13.999 1.00 96.06 471 ASN A O 1
ATOM 3860 N N . LEU A 1 472 ? -2.310 -3.765 -11.870 1.00 96.50 472 LEU A N 1
ATOM 3861 C CA . LEU A 1 472 ? -0.891 -3.684 -12.210 1.00 96.50 472 LEU A CA 1
ATOM 3862 C C . LEU A 1 472 ? -0.430 -4.903 -13.014 1.00 96.50 472 LEU A C 1
ATOM 3864 O O . LEU A 1 472 ? 0.139 -4.748 -14.089 1.00 96.50 472 LEU A O 1
ATOM 3868 N N . VAL A 1 473 ? -0.725 -6.114 -12.536 1.00 97.88 473 VAL A N 1
ATOM 3869 C CA . VAL A 1 473 ? -0.390 -7.368 -13.230 1.00 97.88 473 VAL A CA 1
ATOM 3870 C C . VAL A 1 473 ? -1.004 -7.397 -14.626 1.00 97.88 473 VAL A C 1
ATOM 3872 O O . VAL A 1 473 ? -0.300 -7.670 -15.593 1.00 97.88 473 VAL A O 1
ATOM 3875 N N . ASN A 1 474 ? -2.287 -7.053 -14.761 1.00 97.81 474 ASN A N 1
ATOM 3876 C CA . ASN A 1 474 ? -2.962 -7.006 -16.057 1.00 97.81 474 ASN A CA 1
ATOM 3877 C C . ASN A 1 474 ? -2.283 -6.024 -17.020 1.00 97.81 474 ASN A C 1
ATOM 3879 O O . ASN A 1 474 ? -2.199 -6.293 -18.218 1.00 97.81 474 ASN A O 1
ATOM 3883 N N . TRP A 1 475 ? -1.800 -4.888 -16.514 1.00 97.81 475 TRP A N 1
ATOM 3884 C CA . TRP A 1 475 ? -1.022 -3.950 -17.313 1.00 97.81 475 TRP A CA 1
ATOM 3885 C C . TRP A 1 475 ? 0.332 -4.543 -17.722 1.00 97.81 475 TRP A C 1
ATOM 3887 O O . TRP A 1 475 ? 0.637 -4.522 -18.912 1.00 97.81 475 TRP A O 1
ATOM 3897 N N . VAL A 1 476 ? 1.099 -5.139 -16.799 1.00 98.12 476 VAL A N 1
ATOM 3898 C CA . VAL A 1 476 ? 2.406 -5.762 -17.101 1.00 98.12 476 VAL A CA 1
ATOM 3899 C C . VAL A 1 476 ? 2.265 -6.890 -18.126 1.00 98.12 476 VAL A C 1
ATOM 3901 O O . VAL A 1 476 ? 3.038 -6.939 -19.080 1.00 98.12 476 VAL A O 1
ATOM 3904 N N . VAL A 1 477 ? 1.246 -7.747 -17.999 1.00 98.25 477 VAL A N 1
ATOM 3905 C CA . VAL A 1 477 ? 0.950 -8.819 -18.969 1.00 98.25 477 VAL A CA 1
ATOM 3906 C C . VAL A 1 477 ? 0.762 -8.254 -20.380 1.00 98.25 477 VAL A C 1
ATOM 3908 O O . VAL A 1 477 ? 1.268 -8.831 -21.338 1.00 98.25 477 VAL A O 1
ATOM 3911 N N . LYS A 1 478 ? 0.096 -7.100 -20.524 1.00 98.06 478 LYS A N 1
ATOM 3912 C CA . LYS A 1 478 ? -0.068 -6.424 -21.823 1.00 98.06 478 LYS A CA 1
ATOM 3913 C C . LYS A 1 478 ? 1.237 -5.826 -22.362 1.00 98.06 478 LYS A C 1
ATOM 3915 O O . LYS A 1 478 ? 1.339 -5.640 -23.570 1.00 98.06 478 LYS A O 1
ATOM 3920 N N . GLN A 1 479 ? 2.218 -5.525 -21.507 1.00 97.69 479 GLN A N 1
ATOM 3921 C CA . GLN A 1 479 ? 3.510 -4.974 -21.935 1.00 97.69 479 GLN A CA 1
ATOM 3922 C C . GLN A 1 479 ? 4.450 -6.036 -22.511 1.00 97.69 479 GLN A C 1
ATOM 3924 O O . GLN A 1 479 ? 5.226 -5.720 -23.410 1.00 97.69 479 GLN A O 1
ATOM 3929 N N . VAL A 1 480 ? 4.382 -7.285 -22.039 1.00 97.88 480 VAL A N 1
ATOM 3930 C CA . VAL A 1 480 ? 5.315 -8.346 -22.465 1.00 97.88 480 VAL A CA 1
ATOM 3931 C C . VAL A 1 480 ? 5.324 -8.549 -23.994 1.00 97.88 480 VAL A C 1
ATOM 3933 O O . VAL A 1 480 ? 6.409 -8.475 -24.573 1.00 97.88 480 VAL A O 1
ATOM 3936 N N . PRO A 1 481 ? 4.176 -8.692 -24.693 1.00 98.19 481 PRO A N 1
ATOM 3937 C CA . PRO A 1 481 ? 4.171 -8.844 -26.153 1.00 98.19 481 PRO A CA 1
ATOM 3938 C C . PRO A 1 481 ? 4.695 -7.613 -26.903 1.00 98.19 481 PRO A C 1
ATOM 3940 O O . PRO A 1 481 ? 5.311 -7.746 -27.958 1.00 98.19 481 PRO A O 1
ATOM 3943 N N . VAL A 1 482 ? 4.462 -6.411 -26.363 1.00 97.88 482 VAL A N 1
ATOM 3944 C CA . VAL A 1 482 ? 4.950 -5.157 -26.957 1.00 97.88 482 VAL A CA 1
ATOM 3945 C C . VAL A 1 482 ? 6.475 -5.123 -26.914 1.00 97.88 482 VAL A C 1
ATOM 3947 O O . VAL A 1 482 ? 7.118 -4.845 -27.921 1.00 97.88 482 VAL A O 1
ATOM 3950 N N . ILE A 1 483 ? 7.059 -5.487 -25.774 1.00 97.75 483 ILE A N 1
ATOM 3951 C CA . ILE A 1 483 ? 8.512 -5.533 -25.582 1.00 97.75 483 ILE A CA 1
ATOM 3952 C C . ILE A 1 483 ? 9.147 -6.621 -26.448 1.00 97.75 483 ILE A C 1
ATOM 3954 O O . ILE A 1 483 ? 10.206 -6.403 -27.033 1.00 97.75 483 ILE A O 1
ATOM 3958 N N . GLU A 1 484 ? 8.488 -7.771 -26.582 1.00 97.62 484 GLU A N 1
ATOM 3959 C CA . GLU A 1 484 ? 8.932 -8.828 -27.487 1.00 97.62 484 GLU A CA 1
ATOM 3960 C C . GLU A 1 484 ? 8.976 -8.346 -28.948 1.00 97.62 484 GLU A C 1
ATOM 3962 O O . GLU A 1 484 ? 9.952 -8.602 -29.656 1.00 97.62 484 GLU A O 1
ATOM 3967 N N . ALA A 1 485 ? 7.952 -7.617 -29.402 1.00 97.81 485 ALA A N 1
ATOM 3968 C CA . ALA A 1 485 ? 7.908 -7.050 -30.749 1.00 97.81 485 ALA A CA 1
ATOM 3969 C C . ALA A 1 485 ? 8.970 -5.956 -30.965 1.00 97.81 485 ALA A C 1
ATOM 3971 O O . ALA A 1 485 ? 9.622 -5.937 -32.013 1.00 97.81 485 ALA A O 1
ATOM 3972 N N . GLU A 1 486 ? 9.183 -5.081 -29.975 1.00 97.06 486 GLU A N 1
ATOM 3973 C CA . GLU A 1 486 ? 10.256 -4.077 -29.977 1.00 97.06 486 GLU A CA 1
ATOM 3974 C C . GLU A 1 486 ? 11.627 -4.758 -30.142 1.00 97.06 486 GLU A C 1
ATOM 3976 O O . GLU A 1 486 ? 12.392 -4.403 -31.037 1.00 97.06 486 GLU A O 1
ATOM 3981 N N . GLN A 1 487 ? 11.909 -5.797 -29.347 1.00 96.56 487 GLN A N 1
ATOM 3982 C CA . GLN A 1 487 ? 13.181 -6.524 -29.383 1.00 96.56 487 GLN A CA 1
ATOM 3983 C C . GLN A 1 487 ? 13.402 -7.245 -30.719 1.00 96.56 487 GLN A C 1
ATOM 3985 O O . GLN A 1 487 ? 14.490 -7.154 -31.288 1.00 96.56 487 GLN A O 1
ATOM 3990 N N . LYS A 1 488 ? 12.368 -7.899 -31.265 1.00 96.81 488 LYS A N 1
ATOM 3991 C CA . LYS A 1 488 ? 12.415 -8.516 -32.603 1.00 96.81 488 LYS A CA 1
ATOM 3992 C C . LYS A 1 488 ? 12.711 -7.488 -33.697 1.00 96.81 488 LYS A C 1
ATOM 3994 O O . LYS A 1 488 ? 13.519 -7.752 -34.584 1.00 96.81 488 LYS A O 1
ATOM 3999 N N . SER A 1 489 ? 12.102 -6.307 -33.608 1.00 97.12 489 SER A N 1
ATOM 4000 C CA . SER A 1 489 ? 12.319 -5.219 -34.568 1.00 97.12 489 SER A CA 1
ATOM 4001 C C . SER A 1 489 ? 13.743 -4.663 -34.484 1.00 97.12 489 SER A C 1
ATOM 4003 O O . SER A 1 489 ? 14.383 -4.456 -35.512 1.00 97.12 489 SER A O 1
ATOM 4005 N N . SER A 1 490 ? 14.282 -4.482 -33.273 1.00 95.81 490 SER A N 1
ATOM 4006 C CA . SER A 1 490 ? 15.672 -4.052 -33.075 1.00 95.81 490 SER A CA 1
ATOM 4007 C C . SER A 1 490 ? 16.684 -5.067 -33.616 1.00 95.81 490 SER A C 1
ATOM 4009 O O . SER A 1 490 ? 17.670 -4.663 -34.232 1.00 95.81 490 SER A O 1
ATOM 4011 N N . MET A 1 491 ? 16.431 -6.370 -33.444 1.00 94.94 491 MET A N 1
ATOM 4012 C CA . MET A 1 491 ? 17.286 -7.421 -34.010 1.00 94.94 491 MET A CA 1
ATOM 4013 C C . MET A 1 491 ? 17.281 -7.382 -35.543 1.00 94.94 491 MET A C 1
ATOM 4015 O O . MET A 1 491 ? 18.351 -7.310 -36.146 1.00 94.94 491 MET A O 1
ATOM 4019 N N . ALA A 1 492 ? 16.102 -7.306 -36.168 1.00 95.81 492 ALA A N 1
ATOM 4020 C CA . ALA A 1 492 ? 15.986 -7.209 -37.625 1.00 95.81 492 ALA A CA 1
ATOM 4021 C C . ALA A 1 492 ? 16.703 -5.965 -38.191 1.00 95.81 492 ALA A C 1
ATOM 4023 O O . ALA A 1 492 ? 17.410 -6.047 -39.196 1.00 95.81 492 ALA A O 1
ATOM 4024 N N . LEU A 1 493 ? 16.592 -4.815 -37.517 1.00 95.62 493 LEU A N 1
ATOM 4025 C CA . LEU A 1 493 ? 17.304 -3.595 -37.911 1.00 95.62 493 LEU A CA 1
ATOM 4026 C C . LEU A 1 493 ? 18.830 -3.766 -37.825 1.00 95.62 493 LEU A C 1
ATOM 4028 O O . LEU A 1 493 ? 19.540 -3.376 -38.751 1.00 95.62 493 LEU A O 1
ATOM 4032 N N . SER A 1 494 ? 19.344 -4.401 -36.768 1.00 94.81 494 SER A N 1
ATOM 4033 C CA . SER A 1 494 ? 20.788 -4.647 -36.624 1.00 94.81 494 SER A CA 1
ATOM 4034 C C . SER A 1 494 ? 21.350 -5.616 -37.677 1.00 94.81 494 SER A C 1
ATOM 4036 O O . SER A 1 494 ? 22.466 -5.425 -38.171 1.00 94.81 494 SER A O 1
ATOM 4038 N N . GLU A 1 495 ? 20.558 -6.606 -38.098 1.00 94.50 495 GLU A N 1
ATOM 4039 C CA . GLU A 1 495 ? 20.928 -7.544 -39.163 1.00 94.50 495 GLU A CA 1
ATOM 4040 C C . GLU A 1 495 ? 21.011 -6.837 -40.524 1.00 94.50 495 GLU A C 1
ATOM 4042 O O . GLU A 1 495 ? 22.000 -7.001 -41.243 1.00 94.50 495 GLU A O 1
ATOM 4047 N N . THR A 1 496 ? 20.039 -5.975 -40.850 1.00 93.88 496 THR A N 1
ATOM 4048 C CA . THR A 1 496 ? 20.051 -5.209 -42.115 1.00 93.88 496 THR A CA 1
ATOM 4049 C C . THR A 1 496 ? 21.210 -4.212 -42.205 1.00 93.88 496 THR A C 1
ATOM 4051 O O . THR A 1 496 ? 21.826 -4.080 -43.264 1.00 93.88 496 THR A O 1
ATOM 4054 N N . GLN A 1 497 ? 21.577 -3.553 -41.099 1.00 90.88 497 GLN A N 1
ATOM 4055 C CA . GLN A 1 497 ? 22.741 -2.656 -41.067 1.00 90.88 497 GLN A CA 1
ATOM 4056 C C . GLN A 1 497 ? 24.057 -3.414 -41.273 1.00 90.88 497 GLN A C 1
ATOM 4058 O O . GLN A 1 497 ? 24.943 -2.939 -41.987 1.00 90.88 497 GLN A O 1
ATOM 4063 N N . THR A 1 498 ? 24.175 -4.614 -40.702 1.00 89.88 498 THR A N 1
ATOM 4064 C CA . THR A 1 498 ? 25.375 -5.446 -40.859 1.00 89.88 498 THR A CA 1
ATOM 4065 C C . THR A 1 498 ? 25.519 -5.943 -42.301 1.00 89.88 498 THR A C 1
ATOM 4067 O O . THR A 1 498 ? 26.619 -5.910 -42.854 1.00 89.88 498 THR A O 1
ATOM 4070 N N . GLN A 1 499 ? 24.412 -6.325 -42.946 1.00 86.19 499 GLN A N 1
ATOM 4071 C CA . GLN A 1 499 ? 24.402 -6.734 -44.356 1.00 86.19 499 GLN A CA 1
ATOM 4072 C C . GLN A 1 499 ? 24.754 -5.575 -45.299 1.00 86.19 499 GLN A C 1
ATOM 4074 O O . GLN A 1 499 ? 25.614 -5.733 -46.162 1.00 86.19 499 GLN A O 1
ATOM 4079 N N . SER A 1 500 ? 24.190 -4.381 -45.082 1.00 86.50 500 SER A N 1
ATOM 4080 C CA . SER A 1 500 ? 24.527 -3.205 -45.896 1.00 86.50 500 SER A CA 1
ATOM 4081 C C . SER A 1 500 ? 26.000 -2.801 -45.772 1.00 86.50 500 SER A C 1
ATOM 4083 O O . SER A 1 500 ? 26.580 -2.332 -46.749 1.00 86.50 500 SER A O 1
ATOM 4085 N N . SER A 1 501 ? 26.615 -2.962 -44.596 1.00 84.50 501 SER A N 1
ATOM 4086 C CA . SER A 1 501 ? 28.041 -2.668 -44.399 1.00 84.50 501 SER A CA 1
ATOM 4087 C C . SER A 1 501 ? 28.939 -3.682 -45.121 1.00 84.50 501 SER A C 1
ATOM 4089 O O . SER A 1 501 ? 29.919 -3.302 -45.764 1.00 84.50 501 SER A O 1
ATOM 4091 N N . ALA A 1 502 ? 28.568 -4.967 -45.099 1.00 83.19 502 ALA A N 1
ATOM 4092 C CA . ALA A 1 502 ? 29.282 -6.014 -45.828 1.00 83.19 502 ALA A CA 1
ATOM 4093 C C . ALA A 1 502 ? 29.221 -5.811 -47.355 1.00 83.19 502 ALA A C 1
ATOM 4095 O O . ALA A 1 502 ? 30.237 -5.971 -48.031 1.00 83.19 502 ALA A O 1
ATOM 4096 N N . ASP A 1 503 ? 28.075 -5.383 -47.892 1.00 79.12 503 ASP A N 1
ATOM 4097 C CA . ASP A 1 503 ? 27.918 -5.103 -49.326 1.00 79.12 503 ASP A CA 1
ATOM 4098 C C . ASP A 1 503 ? 28.710 -3.868 -49.785 1.00 79.12 503 ASP A C 1
ATOM 4100 O O . ASP A 1 503 ? 29.225 -3.837 -50.907 1.00 79.12 503 ASP A O 1
ATOM 4104 N N . VAL A 1 504 ? 28.854 -2.854 -48.923 1.00 83.44 504 VAL A N 1
ATOM 4105 C CA . VAL A 1 504 ? 29.723 -1.696 -49.195 1.00 83.44 504 VAL A CA 1
ATOM 4106 C C . VAL A 1 504 ? 31.194 -2.118 -49.186 1.00 83.44 504 VAL A C 1
ATOM 4108 O O . VAL A 1 504 ? 31.923 -1.776 -50.117 1.00 83.44 504 VAL A O 1
ATOM 4111 N N . ALA A 1 505 ? 31.619 -2.927 -48.211 1.00 77.00 505 ALA A N 1
ATOM 4112 C CA . ALA A 1 505 ? 32.986 -3.444 -48.156 1.00 77.00 505 ALA A CA 1
ATOM 4113 C C . ALA A 1 505 ? 33.324 -4.349 -49.357 1.00 77.00 505 ALA A C 1
ATOM 4115 O O . ALA A 1 505 ? 34.430 -4.283 -49.889 1.00 77.00 505 ALA A O 1
ATOM 4116 N N . ALA A 1 506 ? 32.372 -5.153 -49.842 1.00 77.31 506 ALA A N 1
ATOM 4117 C CA . ALA A 1 506 ? 32.572 -6.009 -51.011 1.00 77.31 506 ALA A CA 1
ATOM 4118 C C . ALA A 1 506 ? 32.690 -5.222 -52.332 1.00 77.31 506 ALA A C 1
ATOM 4120 O O . ALA A 1 506 ? 33.360 -5.681 -53.258 1.00 77.31 506 ALA A O 1
ATOM 4121 N N . ARG A 1 507 ? 32.078 -4.033 -52.435 1.00 73.38 507 ARG A N 1
ATOM 4122 C CA . ARG A 1 507 ? 32.170 -3.179 -53.634 1.00 73.38 507 ARG A CA 1
ATOM 4123 C C . ARG A 1 507 ? 33.461 -2.363 -53.716 1.00 73.38 507 ARG A C 1
ATOM 4125 O O . ARG A 1 507 ? 33.860 -2.010 -54.823 1.00 73.38 507 ARG A O 1
ATOM 4132 N N . ASP A 1 508 ? 34.134 -2.109 -52.595 1.00 67.88 508 ASP A N 1
ATOM 4133 C CA . ASP A 1 508 ? 35.360 -1.295 -52.566 1.00 67.88 508 ASP A CA 1
ATOM 4134 C C . ASP A 1 508 ? 36.637 -2.088 -52.925 1.00 67.88 508 ASP A C 1
ATOM 4136 O O . ASP A 1 508 ? 37.639 -1.527 -53.357 1.00 67.88 508 ASP A O 1
ATOM 4140 N N . VAL A 1 509 ? 36.590 -3.424 -52.873 1.00 68.94 509 VAL A N 1
ATOM 4141 C CA . VAL A 1 509 ? 37.729 -4.296 -53.245 1.00 68.94 509 VAL A CA 1
ATOM 4142 C C . VAL A 1 509 ? 37.891 -4.443 -54.774 1.00 68.94 509 VAL A C 1
ATOM 4144 O O . VAL A 1 509 ? 38.843 -5.049 -55.258 1.00 68.94 509 VAL A O 1
ATOM 4147 N N . GLY A 1 510 ? 36.988 -3.858 -55.567 1.00 61.44 510 GLY A N 1
ATOM 4148 C CA . GLY A 1 510 ? 36.958 -4.014 -57.022 1.00 61.44 510 GLY A CA 1
ATOM 4149 C C . GLY A 1 510 ? 37.544 -2.870 -57.851 1.00 61.44 510 GLY A C 1
ATOM 4150 O O . GLY A 1 510 ? 37.511 -2.988 -59.074 1.00 61.44 510 GLY A O 1
ATOM 4151 N N . ARG A 1 511 ? 38.039 -1.765 -57.269 1.00 56.41 511 ARG A N 1
ATOM 4152 C CA . ARG A 1 511 ? 38.544 -0.633 -58.073 1.00 56.41 511 ARG A CA 1
ATOM 4153 C C . ARG A 1 511 ? 40.005 -0.873 -58.490 1.00 56.41 511 ARG A C 1
ATOM 4155 O O . ARG A 1 511 ? 40.888 -0.796 -57.637 1.00 56.41 511 ARG A O 1
ATOM 4162 N N . PRO A 1 512 ? 40.301 -1.139 -59.779 1.00 57.19 512 PRO A N 1
ATOM 4163 C CA . PRO A 1 512 ? 41.672 -1.301 -60.244 1.00 57.19 512 PRO A CA 1
ATOM 4164 C C . PRO A 1 512 ? 42.389 0.045 -60.131 1.00 57.19 512 PRO A C 1
ATOM 4166 O O . PRO A 1 512 ? 41.877 1.067 -60.594 1.00 57.19 512 PRO A O 1
ATOM 4169 N N . GLY A 1 513 ? 43.559 0.043 -59.494 1.00 49.47 513 GLY A N 1
ATOM 4170 C CA . GLY A 1 513 ? 44.396 1.226 -59.344 1.00 49.47 513 GLY A CA 1
ATOM 4171 C C . GLY A 1 513 ? 44.754 1.829 -60.701 1.00 49.47 513 GLY A C 1
ATOM 4172 O O . GLY A 1 513 ? 45.355 1.166 -61.544 1.00 49.47 513 GLY A O 1
ATOM 4173 N N . ILE A 1 514 ? 44.394 3.097 -60.886 1.00 55.88 514 ILE A N 1
ATOM 4174 C CA . ILE A 1 514 ? 44.990 3.958 -61.905 1.00 55.88 514 ILE A CA 1
ATOM 4175 C C . ILE A 1 514 ? 46.327 4.448 -61.319 1.00 55.88 514 ILE A C 1
ATOM 4177 O O . ILE A 1 514 ? 46.307 5.056 -60.246 1.00 55.88 514 ILE A O 1
ATOM 4181 N N . PRO A 1 515 ? 47.480 4.171 -61.953 1.00 55.91 515 PRO A N 1
ATOM 4182 C CA . PRO A 1 515 ? 48.775 4.691 -61.527 1.00 55.91 515 PRO A CA 1
ATOM 4183 C C . PRO A 1 515 ? 49.066 6.068 -62.150 1.00 55.91 515 PRO A C 1
ATOM 4185 O O . PRO A 1 515 ? 48.836 6.263 -63.341 1.00 55.91 515 PRO A O 1
ATOM 4188 N N . GLY A 1 516 ? 49.647 6.975 -61.357 1.00 47.53 516 GLY A N 1
ATOM 4189 C CA . GLY A 1 516 ? 50.163 8.295 -61.770 1.00 47.53 516 GLY A CA 1
ATOM 4190 C C . GLY A 1 516 ? 49.435 9.436 -61.047 1.00 47.53 516 GLY A C 1
ATOM 4191 O O . GLY A 1 516 ? 48.224 9.379 -60.898 1.00 47.53 516 GLY A O 1
ATOM 4192 N N . GLU A 1 517 ? 50.060 10.484 -60.519 1.00 43.28 517 GLU A N 1
ATOM 4193 C CA . GLU A 1 517 ? 51.404 11.032 -60.696 1.00 43.28 517 GLU A CA 1
ATOM 4194 C C . GLU A 1 517 ? 51.749 11.916 -59.482 1.00 43.28 517 GLU A C 1
ATOM 4196 O O . GLU A 1 517 ? 50.873 12.410 -58.772 1.00 43.28 517 GLU A O 1
ATOM 4201 N N . HIS A 1 518 ? 53.051 12.075 -59.257 1.00 50.50 518 HIS A N 1
ATOM 4202 C CA . HIS A 1 518 ? 53.682 12.997 -58.318 1.00 50.50 518 HIS A CA 1
ATOM 4203 C C . HIS A 1 518 ? 53.219 14.453 -58.503 1.00 50.50 518 HIS A C 1
ATOM 4205 O O . HIS A 1 518 ? 53.148 14.911 -59.635 1.00 50.50 518 HIS A O 1
ATOM 4211 N N . ASP A 1 519 ? 53.087 15.214 -57.407 1.00 44.66 519 ASP A N 1
ATOM 4212 C CA . ASP A 1 519 ? 53.963 16.382 -57.248 1.00 44.66 519 ASP A CA 1
ATOM 4213 C C . ASP A 1 519 ? 54.054 16.939 -55.820 1.00 44.66 519 ASP A C 1
ATOM 4215 O O . ASP A 1 519 ? 53.127 16.899 -55.011 1.00 44.66 519 ASP A O 1
ATOM 4219 N N . MET A 1 520 ? 55.260 17.420 -55.533 1.00 44.38 520 MET A N 1
ATOM 4220 C CA . MET A 1 520 ? 55.752 17.987 -54.280 1.00 44.38 520 MET A CA 1
ATOM 4221 C C . MET A 1 520 ? 55.373 19.469 -54.149 1.00 44.38 520 MET A C 1
ATOM 4223 O O . MET A 1 520 ? 55.497 20.197 -55.125 1.00 44.38 520 MET A O 1
ATOM 4227 N N . ASN A 1 521 ? 55.059 19.959 -52.939 1.00 38.38 521 ASN A N 1
ATOM 4228 C CA . ASN A 1 521 ? 55.947 20.878 -52.193 1.00 38.38 521 ASN A CA 1
ATOM 4229 C C . ASN A 1 521 ? 55.375 21.267 -50.803 1.00 38.38 521 ASN A C 1
ATOM 4231 O O . ASN A 1 521 ? 54.159 21.403 -50.665 1.00 38.38 521 ASN A O 1
ATOM 4235 N N . PRO A 1 522 ? 56.226 21.513 -49.783 1.00 61.88 522 PRO A N 1
ATOM 4236 C CA . PRO A 1 522 ? 55.838 21.925 -48.434 1.00 61.88 522 PRO A CA 1
ATOM 4237 C C . PRO A 1 522 ? 56.085 23.426 -48.186 1.00 61.88 522 PRO A C 1
ATOM 4239 O O . PRO A 1 522 ? 56.923 24.022 -48.860 1.00 61.88 522 PRO A O 1
ATOM 4242 N N . SER A 1 523 ? 55.444 24.015 -47.161 1.00 39.41 523 SER A N 1
ATOM 4243 C CA . SER A 1 523 ? 56.051 25.004 -46.234 1.00 39.41 523 SER A CA 1
ATOM 4244 C C . SER A 1 523 ? 55.051 25.673 -45.271 1.00 39.41 523 SER A C 1
ATOM 4246 O O . SER A 1 523 ? 54.031 26.186 -45.710 1.00 39.41 523 SER A O 1
ATOM 4248 N N . GLN A 1 524 ? 55.488 25.774 -43.999 1.00 39.31 524 GLN A N 1
ATOM 4249 C CA . GLN A 1 524 ? 55.122 26.740 -42.929 1.00 39.31 524 GLN A CA 1
ATOM 4250 C C . GLN A 1 524 ? 53.744 26.543 -42.247 1.00 39.31 524 GLN A C 1
ATOM 4252 O O . GLN A 1 524 ? 52.749 26.324 -42.913 1.00 39.31 524 GLN A O 1
ATOM 4257 N N . SER A 1 525 ? 53.560 26.588 -40.919 1.00 37.31 525 SER A N 1
ATOM 4258 C CA . SER A 1 525 ? 54.301 27.189 -39.800 1.00 37.31 525 SER A CA 1
ATOM 4259 C C . SER A 1 525 ? 53.910 26.516 -38.463 1.00 37.31 525 SER A C 1
ATOM 4261 O O . SER A 1 525 ? 52.775 26.088 -38.283 1.00 37.31 525 SER A O 1
ATOM 4263 N N . ALA A 1 526 ? 54.869 26.499 -37.527 1.00 37.06 526 ALA A N 1
ATOM 4264 C CA . ALA A 1 526 ? 54.779 26.289 -36.071 1.00 37.06 526 ALA A CA 1
ATOM 4265 C C . ALA A 1 526 ? 53.688 27.160 -35.393 1.00 37.06 526 ALA A C 1
ATOM 4267 O O . ALA A 1 526 ? 53.222 28.115 -36.002 1.00 37.06 526 ALA A O 1
ATOM 4268 N N . ALA A 1 527 ? 53.239 27.007 -34.145 1.00 34.81 527 ALA A N 1
ATOM 4269 C CA . ALA A 1 527 ? 53.537 26.222 -32.942 1.00 34.81 527 ALA A CA 1
ATOM 4270 C C . ALA A 1 527 ? 52.172 26.069 -32.215 1.00 34.81 527 ALA A C 1
ATOM 4272 O O . ALA A 1 527 ? 51.247 26.820 -32.495 1.00 34.81 527 ALA A O 1
ATOM 4273 N N . GLN A 1 528 ? 51.928 25.156 -31.282 1.00 37.25 528 GLN A N 1
ATOM 4274 C CA . GLN A 1 528 ? 52.296 25.266 -29.868 1.00 37.25 528 GLN A CA 1
ATOM 4275 C C . GLN A 1 528 ? 51.381 24.253 -29.151 1.00 37.25 528 GLN A C 1
ATOM 4277 O O . GLN A 1 528 ? 50.200 24.194 -29.469 1.00 37.25 528 GLN A O 1
ATOM 4282 N N . VAL A 1 529 ? 51.910 23.469 -28.210 1.00 36.91 529 VAL A N 1
ATOM 4283 C CA . VAL A 1 529 ? 51.282 23.020 -26.945 1.00 36.91 529 VAL A CA 1
ATOM 4284 C C . VAL A 1 529 ? 51.938 21.717 -26.482 1.00 36.91 529 VAL A C 1
ATOM 4286 O O . VAL A 1 529 ? 52.265 20.810 -27.238 1.00 36.91 529 VAL A O 1
ATOM 4289 N N . ARG A 1 530 ? 52.243 21.747 -25.190 1.00 39.38 530 ARG A N 1
ATOM 4290 C CA . ARG A 1 530 ? 53.230 20.971 -24.455 1.00 39.38 530 ARG A CA 1
ATOM 4291 C C . ARG A 1 530 ? 52.834 19.517 -24.214 1.00 39.38 530 ARG A C 1
ATOM 4293 O O . ARG A 1 530 ? 51.678 19.177 -23.999 1.00 39.38 530 ARG A O 1
ATOM 4300 N N . ALA A 1 531 ? 53.888 18.717 -24.134 1.00 39.72 531 ALA A N 1
ATOM 4301 C CA . ALA A 1 531 ? 53.942 17.325 -23.733 1.00 39.72 531 ALA A CA 1
ATOM 4302 C C . ALA A 1 531 ? 53.517 17.059 -22.277 1.00 39.72 531 ALA A C 1
ATOM 4304 O O . ALA A 1 531 ? 53.817 17.851 -21.383 1.00 39.72 531 ALA A O 1
ATOM 4305 N N . ARG A 1 532 ? 52.990 15.850 -22.044 1.00 36.47 532 ARG A N 1
ATOM 4306 C CA . ARG A 1 532 ? 53.483 14.891 -21.035 1.00 36.47 532 ARG A CA 1
ATOM 4307 C C . ARG A 1 532 ? 52.880 13.508 -21.314 1.00 36.47 532 ARG A C 1
ATOM 4309 O O . ARG A 1 532 ? 51.721 13.262 -21.015 1.00 36.47 532 ARG A O 1
ATOM 4316 N N . ALA A 1 533 ? 53.694 12.611 -21.869 1.00 34.84 533 ALA A N 1
ATOM 4317 C CA . ALA A 1 533 ? 53.430 11.177 -21.921 1.00 34.84 533 ALA A CA 1
ATOM 4318 C C . ALA A 1 533 ? 54.590 10.449 -21.228 1.00 34.84 533 ALA A C 1
ATOM 4320 O O . ALA A 1 533 ? 55.758 10.680 -21.549 1.00 34.84 533 ALA A O 1
ATOM 4321 N N . HIS A 1 534 ? 54.255 9.594 -20.262 1.00 40.41 534 HIS A N 1
ATOM 4322 C CA . HIS A 1 534 ? 55.167 8.611 -19.691 1.00 40.41 534 HIS A CA 1
ATOM 4323 C C . HIS A 1 534 ? 55.196 7.357 -20.579 1.00 40.41 534 HIS A C 1
ATOM 4325 O O . HIS A 1 534 ? 54.164 6.870 -21.031 1.00 40.41 534 HIS A O 1
ATOM 4331 N N . LYS A 1 535 ? 56.422 6.878 -20.813 1.00 44.44 535 LYS A N 1
ATOM 4332 C CA . LYS A 1 535 ? 56.824 5.655 -21.526 1.00 44.44 535 LYS A CA 1
ATOM 4333 C C . LYS A 1 535 ? 56.116 4.388 -21.018 1.00 44.44 535 LYS A C 1
ATOM 4335 O O . LYS A 1 535 ? 55.837 4.290 -19.825 1.00 44.44 535 LYS A O 1
ATOM 4340 N N . PRO A 1 536 ? 56.096 3.337 -21.855 1.00 42.78 536 PRO A N 1
ATOM 4341 C CA . PRO A 1 536 ? 56.700 2.085 -21.410 1.00 42.78 536 PRO A CA 1
ATOM 4342 C C . PRO A 1 536 ? 57.774 1.552 -22.369 1.00 42.78 536 PRO A C 1
ATOM 4344 O O . PRO A 1 536 ? 57.888 1.936 -23.530 1.00 42.78 536 PRO A O 1
ATOM 4347 N N . SER A 1 537 ? 58.620 0.714 -21.782 1.00 37.25 537 SER A N 1
ATOM 4348 C CA . SER A 1 537 ? 59.895 0.203 -22.270 1.00 37.25 537 SER A CA 1
ATOM 4349 C C . SER A 1 537 ? 59.749 -0.978 -23.240 1.00 37.25 537 SER A C 1
ATOM 4351 O O . SER A 1 537 ? 59.007 -1.915 -22.968 1.00 37.25 537 SER A O 1
ATOM 4353 N N . SER A 1 538 ? 60.553 -0.937 -24.310 1.00 38.16 538 SER A N 1
ATOM 4354 C CA . SER A 1 538 ? 61.159 -2.063 -25.060 1.00 38.16 538 SER A CA 1
ATOM 4355 C C . SER A 1 538 ? 61.807 -3.093 -24.110 1.00 38.16 538 SER A C 1
ATOM 4357 O O . SER A 1 538 ? 62.161 -2.720 -22.995 1.00 38.16 538 SER A O 1
ATOM 4359 N N . GLY A 1 539 ? 62.079 -4.364 -24.415 1.00 34.56 539 GLY A N 1
ATOM 4360 C CA . GLY A 1 539 ? 62.091 -5.237 -25.605 1.00 34.56 539 GLY A CA 1
ATOM 4361 C C . GLY A 1 539 ? 62.228 -6.686 -25.061 1.00 34.56 539 GLY A C 1
ATOM 4362 O O . GLY A 1 539 ? 62.291 -6.859 -23.847 1.00 34.56 539 GLY A O 1
ATOM 4363 N N . VAL A 1 540 ? 62.254 -7.787 -25.812 1.00 39.19 540 VAL A N 1
ATOM 4364 C CA . VAL A 1 540 ? 63.225 -8.203 -26.839 1.00 39.19 540 VAL A CA 1
ATOM 4365 C C . VAL A 1 540 ? 62.673 -9.482 -27.521 1.00 39.19 540 VAL A C 1
ATOM 4367 O O . VAL A 1 540 ? 62.002 -10.288 -26.880 1.00 39.19 540 VAL A O 1
ATOM 4370 N N . ALA A 1 541 ? 62.962 -9.603 -28.822 1.00 37.16 541 ALA A N 1
ATOM 4371 C CA . ALA A 1 541 ? 62.843 -10.736 -29.762 1.00 37.16 541 ALA A CA 1
ATOM 4372 C C . ALA A 1 541 ? 63.466 -12.065 -29.251 1.00 37.16 541 ALA A C 1
ATOM 4374 O O . ALA A 1 541 ? 64.133 -12.058 -28.228 1.00 37.16 541 ALA A O 1
ATOM 4375 N N . ALA A 1 542 ? 63.433 -13.245 -29.872 1.00 41.66 542 ALA A N 1
ATOM 4376 C CA . ALA A 1 542 ? 62.762 -13.946 -30.971 1.00 41.66 542 ALA A CA 1
ATOM 4377 C C . ALA A 1 542 ? 63.151 -15.436 -30.766 1.00 41.66 542 ALA A C 1
ATOM 4379 O O . ALA A 1 542 ? 64.190 -15.696 -30.165 1.00 41.66 542 ALA A O 1
ATOM 4380 N N . ASP A 1 543 ? 62.336 -16.397 -31.210 1.00 34.53 543 ASP A N 1
ATOM 4381 C CA . ASP A 1 543 ? 62.742 -17.416 -32.201 1.00 34.53 543 ASP A CA 1
ATOM 4382 C C . ASP A 1 543 ? 61.756 -18.587 -32.320 1.00 34.53 543 ASP A C 1
ATOM 4384 O O . ASP A 1 543 ? 61.065 -18.993 -31.384 1.00 34.53 543 ASP A O 1
ATOM 4388 N N . LEU A 1 544 ? 61.697 -19.067 -33.561 1.00 45.38 544 LEU A N 1
ATOM 4389 C CA . LEU A 1 544 ? 60.931 -20.177 -34.109 1.00 45.38 544 LEU A CA 1
ATOM 4390 C C . LEU A 1 544 ? 61.357 -21.547 -33.545 1.00 45.38 544 LEU A C 1
ATOM 4392 O O . LEU A 1 544 ? 62.534 -21.783 -33.311 1.00 45.38 544 LEU A O 1
ATOM 4396 N N . GLU A 1 545 ? 60.406 -22.481 -33.414 1.00 35.41 545 GLU A N 1
ATOM 4397 C CA . GLU A 1 545 ? 60.172 -23.608 -34.349 1.00 35.41 545 GLU A CA 1
ATOM 4398 C C . GLU A 1 545 ? 59.531 -24.842 -33.662 1.00 35.41 545 GLU A C 1
ATOM 4400 O O . GLU A 1 545 ? 59.937 -25.285 -32.595 1.00 35.41 545 GLU A O 1
ATOM 4405 N N . THR A 1 546 ? 58.503 -25.385 -34.330 1.00 39.00 546 THR A N 1
ATOM 4406 C CA . THR A 1 546 ? 58.016 -26.787 -34.387 1.00 39.00 546 THR A CA 1
ATOM 4407 C C . THR A 1 546 ? 58.035 -27.722 -33.162 1.00 39.00 546 THR A C 1
ATOM 4409 O O . THR A 1 546 ? 59.082 -28.067 -32.632 1.00 39.00 546 THR A O 1
ATOM 4412 N N . GLY A 1 547 ? 56.892 -28.386 -32.906 1.00 29.98 547 GLY A N 1
ATOM 4413 C CA . GLY A 1 547 ? 56.923 -29.776 -32.418 1.00 29.98 547 GLY A CA 1
ATOM 4414 C C . GLY A 1 547 ? 55.751 -30.259 -31.557 1.00 29.98 547 GLY A C 1
ATOM 4415 O O . GLY A 1 547 ? 55.650 -29.941 -30.383 1.00 29.98 547 GLY A O 1
ATOM 4416 N N . ARG A 1 548 ? 54.905 -31.096 -32.169 1.00 37.16 548 ARG A N 1
ATOM 4417 C CA . ARG A 1 548 ? 54.020 -32.144 -31.611 1.00 37.16 548 ARG A CA 1
ATOM 4418 C C . ARG A 1 548 ? 54.009 -32.392 -30.083 1.00 37.16 548 ARG A C 1
ATOM 4420 O O . ARG A 1 548 ? 54.978 -32.879 -29.522 1.00 37.16 548 ARG A O 1
ATOM 4427 N N . GLY A 1 549 ? 52.790 -32.323 -29.533 1.00 31.69 549 GLY A N 1
ATOM 4428 C CA . GLY A 1 549 ? 52.145 -33.386 -28.742 1.00 31.69 549 GLY A CA 1
ATOM 4429 C C . GLY A 1 549 ? 52.629 -33.640 -27.310 1.00 31.69 549 GLY A C 1
ATOM 4430 O O . GLY A 1 549 ? 53.691 -34.204 -27.119 1.00 31.69 549 GLY A O 1
ATOM 4431 N N . SER A 1 550 ? 51.770 -33.392 -26.313 1.00 32.50 550 SER A N 1
ATOM 4432 C CA . SER A 1 550 ? 51.544 -34.338 -25.205 1.00 32.50 550 SER A CA 1
ATOM 4433 C C . SER A 1 550 ? 50.384 -33.899 -24.306 1.00 32.50 550 SER A C 1
ATOM 4435 O O . SER A 1 550 ? 50.211 -32.731 -23.965 1.00 32.50 550 SER A O 1
ATOM 4437 N N . THR A 1 551 ? 49.587 -34.887 -23.934 1.00 45.44 551 THR A N 1
ATOM 4438 C CA . THR A 1 551 ? 48.500 -34.891 -22.960 1.00 45.44 551 THR A CA 1
ATOM 4439 C C . THR A 1 551 ? 48.979 -34.672 -21.515 1.00 45.44 551 THR A C 1
ATOM 4441 O O . THR A 1 551 ? 50.080 -35.075 -21.165 1.00 45.44 551 THR A O 1
ATOM 4444 N N . HIS A 1 552 ? 48.064 -34.170 -20.668 1.00 36.44 552 HIS A N 1
ATOM 4445 C CA . HIS A 1 552 ? 48.059 -34.132 -19.185 1.00 36.44 552 HIS A CA 1
ATOM 4446 C C . HIS A 1 552 ? 48.391 -32.796 -18.494 1.00 36.44 552 HIS A C 1
ATOM 4448 O O . HIS A 1 552 ? 49.548 -32.464 -18.269 1.00 36.44 552 HIS A O 1
ATOM 4454 N N . LYS A 1 553 ? 47.342 -32.127 -17.980 1.00 38.75 553 LYS A N 1
ATOM 4455 C CA . LYS A 1 553 ? 47.204 -31.706 -16.562 1.00 38.75 553 LYS A CA 1
ATOM 4456 C C . LYS A 1 553 ? 45.864 -30.987 -16.346 1.00 38.75 553 LYS A C 1
ATOM 4458 O O . LYS A 1 553 ? 45.747 -29.780 -16.505 1.00 38.75 553 LYS A O 1
ATOM 4463 N N . LYS A 1 554 ? 44.837 -31.743 -15.948 1.00 48.31 554 LYS A N 1
ATOM 4464 C CA . LYS A 1 554 ? 43.553 -31.220 -15.453 1.00 48.31 554 LYS A CA 1
ATOM 4465 C C . LYS A 1 554 ? 43.303 -31.835 -14.078 1.00 48.31 554 LYS A C 1
ATOM 4467 O O . LYS A 1 554 ? 42.652 -32.863 -13.967 1.00 48.31 554 LYS A O 1
ATOM 4472 N N . ARG A 1 555 ? 43.931 -31.274 -13.042 1.00 50.09 555 ARG A N 1
ATOM 4473 C CA . ARG A 1 555 ? 43.706 -31.619 -11.624 1.00 50.09 555 ARG A CA 1
ATOM 4474 C C . ARG A 1 555 ? 44.320 -30.528 -10.743 1.00 50.09 555 ARG A C 1
ATOM 4476 O O . ARG A 1 555 ? 45.438 -30.668 -10.265 1.00 50.09 555 ARG A O 1
ATOM 4483 N N . LYS A 1 556 ? 43.613 -29.403 -10.611 1.00 48.19 556 LYS A N 1
ATOM 4484 C CA . LYS A 1 556 ? 43.854 -28.420 -9.535 1.00 48.19 556 LYS A CA 1
ATOM 4485 C C . LYS A 1 556 ? 42.679 -27.475 -9.232 1.00 48.19 556 LYS A C 1
ATOM 4487 O O . LYS A 1 556 ? 42.849 -26.568 -8.439 1.00 48.19 556 LYS A O 1
ATOM 4492 N N . ALA A 1 557 ? 41.494 -27.706 -9.807 1.00 49.03 557 ALA A N 1
ATOM 4493 C CA . ALA A 1 557 ? 40.319 -26.846 -9.601 1.00 49.03 557 ALA A CA 1
ATOM 4494 C C . ALA A 1 557 ? 39.306 -27.388 -8.568 1.00 49.03 557 ALA A C 1
ATOM 4496 O O . ALA A 1 557 ? 38.356 -26.699 -8.222 1.00 49.03 557 ALA A O 1
ATOM 4497 N N . THR A 1 558 ? 39.474 -28.616 -8.066 1.00 50.84 558 THR A N 1
ATOM 4498 C CA . THR A 1 558 ? 38.545 -29.210 -7.083 1.00 50.84 558 THR A CA 1
ATOM 4499 C C . THR A 1 558 ? 38.895 -28.861 -5.635 1.00 50.84 558 THR A C 1
ATOM 4501 O O . THR A 1 558 ? 37.999 -28.781 -4.805 1.00 50.84 558 THR A O 1
ATOM 4504 N N . THR A 1 559 ? 40.167 -28.583 -5.335 1.00 54.94 559 THR A N 1
ATOM 4505 C CA . THR A 1 559 ? 40.626 -28.305 -3.963 1.00 54.94 559 THR A CA 1
ATOM 4506 C C . THR A 1 559 ? 40.267 -26.886 -3.501 1.00 54.94 559 THR A C 1
ATOM 4508 O O . THR A 1 559 ? 39.885 -26.700 -2.353 1.00 54.94 559 THR A O 1
ATOM 4511 N N . GLU A 1 560 ? 40.265 -25.897 -4.403 1.00 61.38 560 GLU A N 1
ATOM 4512 C CA . GLU A 1 560 ? 39.844 -24.522 -4.067 1.00 61.38 560 GLU A CA 1
ATOM 4513 C C . GLU A 1 560 ? 38.341 -24.414 -3.767 1.00 61.38 560 GLU A C 1
ATOM 4515 O O . GLU A 1 560 ? 37.927 -23.612 -2.930 1.00 61.38 560 GLU A O 1
ATOM 4520 N N . ILE A 1 561 ? 37.510 -25.249 -4.402 1.00 63.00 561 ILE A N 1
ATOM 4521 C CA . ILE A 1 561 ? 36.063 -25.278 -4.144 1.00 63.00 561 ILE A CA 1
ATOM 4522 C C . ILE A 1 561 ? 35.777 -25.907 -2.772 1.00 63.00 561 ILE A C 1
ATOM 4524 O O . ILE A 1 561 ? 34.932 -25.400 -2.032 1.00 63.00 561 ILE A O 1
ATOM 4528 N N . GLU A 1 562 ? 36.502 -26.962 -2.392 1.00 65.88 562 GLU A N 1
ATOM 4529 C CA . GLU A 1 562 ? 36.379 -27.576 -1.064 1.00 65.88 562 GLU A CA 1
ATOM 4530 C C . GLU A 1 562 ? 36.842 -26.625 0.051 1.00 65.88 562 GLU A C 1
ATOM 4532 O O . GLU A 1 562 ? 36.137 -26.485 1.054 1.00 65.88 562 GLU A O 1
ATOM 4537 N N . ASP A 1 563 ? 37.930 -25.876 -0.153 1.00 69.38 563 ASP A N 1
ATOM 4538 C CA . ASP A 1 563 ? 38.406 -24.874 0.811 1.00 69.38 563 ASP A CA 1
ATOM 4539 C C . ASP A 1 563 ? 37.434 -23.692 0.971 1.00 69.38 563 ASP A C 1
ATOM 4541 O O . ASP A 1 563 ? 37.229 -23.184 2.084 1.00 69.38 563 ASP A O 1
ATOM 4545 N N . LEU A 1 564 ? 36.751 -23.283 -0.106 1.00 69.62 564 LEU A N 1
ATOM 4546 C CA . LEU A 1 564 ? 35.719 -22.243 -0.049 1.00 69.62 564 LEU A CA 1
ATOM 4547 C C . LEU A 1 564 ? 34.466 -22.723 0.707 1.00 69.62 564 LEU A C 1
ATOM 4549 O O . LEU A 1 564 ? 33.874 -21.969 1.491 1.00 69.62 564 LEU A O 1
ATOM 4553 N N . VAL A 1 565 ? 34.070 -23.986 0.513 1.00 75.62 565 VAL A N 1
ATOM 4554 C CA . VAL A 1 565 ? 32.942 -24.617 1.219 1.00 75.62 565 VAL A CA 1
ATOM 4555 C C . VAL A 1 565 ? 33.260 -24.789 2.706 1.00 75.62 565 VAL A C 1
ATOM 4557 O O . VAL A 1 565 ? 32.438 -24.416 3.549 1.00 75.62 565 VAL A O 1
ATOM 4560 N N . GLN A 1 566 ? 34.463 -25.251 3.052 1.00 79.25 566 GLN A N 1
ATOM 4561 C CA . GLN A 1 566 ? 34.911 -25.381 4.443 1.00 79.25 566 GLN A CA 1
ATOM 4562 C C . GLN A 1 566 ? 35.010 -24.018 5.141 1.00 79.25 566 GLN A C 1
ATOM 4564 O O . GLN A 1 566 ? 34.551 -23.863 6.276 1.00 79.25 566 GLN A O 1
ATOM 4569 N N . SER A 1 567 ? 35.497 -22.987 4.446 1.00 74.94 567 SER A N 1
ATOM 4570 C CA . SER A 1 567 ? 35.542 -21.614 4.968 1.00 74.94 567 SER A CA 1
ATOM 4571 C C . SER A 1 567 ? 34.145 -21.045 5.252 1.00 74.94 567 SER A C 1
ATOM 4573 O O . SER A 1 567 ? 33.935 -20.384 6.275 1.00 74.94 567 SER A O 1
ATOM 4575 N N . ARG A 1 568 ? 33.151 -21.343 4.401 1.00 67.69 568 ARG A N 1
ATOM 4576 C CA . ARG A 1 568 ? 31.745 -20.951 4.619 1.00 67.69 568 ARG A CA 1
ATOM 4577 C C . ARG A 1 568 ? 31.097 -21.710 5.779 1.00 67.69 568 ARG A C 1
ATOM 4579 O O . ARG A 1 568 ? 30.376 -21.097 6.570 1.00 67.69 568 ARG A O 1
ATOM 4586 N N . LEU A 1 569 ? 31.374 -23.007 5.928 1.00 75.44 569 LEU A N 1
ATOM 4587 C CA . LEU A 1 569 ? 30.897 -23.806 7.064 1.00 75.44 569 LEU A CA 1
ATOM 4588 C C . LEU A 1 569 ? 31.500 -23.319 8.390 1.00 75.44 569 LEU A C 1
ATOM 4590 O O . LEU A 1 569 ? 30.772 -23.168 9.373 1.00 75.44 569 LEU A O 1
ATOM 4594 N N . LYS A 1 570 ? 32.791 -22.965 8.404 1.00 79.06 570 LYS A N 1
ATOM 4595 C CA . LYS A 1 570 ? 33.482 -22.428 9.586 1.00 79.06 570 LYS A CA 1
ATOM 4596 C C . LYS A 1 570 ? 32.940 -21.054 10.003 1.00 79.06 570 LYS A C 1
ATOM 4598 O O . LYS A 1 570 ? 32.699 -20.837 11.189 1.00 79.06 570 LYS A O 1
ATOM 4603 N N . ARG A 1 571 ? 32.636 -20.157 9.049 1.00 69.50 571 ARG A N 1
ATOM 4604 C CA . ARG A 1 571 ? 31.944 -18.881 9.343 1.00 69.50 571 ARG A CA 1
ATOM 4605 C C . ARG A 1 571 ? 30.532 -19.091 9.889 1.00 69.50 571 ARG A C 1
ATOM 4607 O O . ARG A 1 571 ? 30.138 -18.401 10.825 1.00 69.50 571 ARG A O 1
ATOM 4614 N N . ARG A 1 572 ? 29.776 -20.061 9.358 1.00 70.56 572 ARG A N 1
ATOM 4615 C CA . ARG A 1 572 ? 28.453 -20.411 9.904 1.00 70.56 572 ARG A CA 1
ATOM 4616 C C . ARG A 1 572 ? 28.548 -20.902 11.345 1.00 70.56 572 ARG A C 1
ATOM 4618 O O . ARG A 1 572 ? 27.783 -20.413 12.169 1.00 70.56 572 ARG A O 1
ATOM 4625 N N . ALA A 1 573 ? 29.505 -21.781 11.652 1.00 75.19 573 ALA A N 1
ATOM 4626 C CA . ALA A 1 573 ? 29.728 -22.285 13.006 1.00 75.19 573 ALA A CA 1
ATOM 4627 C C . ALA A 1 573 ? 30.038 -21.152 14.003 1.00 75.19 573 ALA A C 1
ATOM 4629 O O . ALA A 1 573 ? 29.425 -21.095 15.072 1.00 75.19 573 ALA A O 1
ATOM 4630 N N . LEU A 1 574 ? 30.904 -20.205 13.620 1.00 77.62 574 LEU A N 1
ATOM 4631 C CA . LEU A 1 574 ? 31.248 -19.030 14.433 1.00 77.62 574 LEU A CA 1
ATOM 4632 C C . LEU A 1 574 ? 30.041 -18.110 14.677 1.00 77.62 574 LEU A C 1
ATOM 4634 O O . LEU A 1 574 ? 29.806 -17.695 15.810 1.00 77.62 574 LEU A O 1
ATOM 4638 N N . ASN A 1 575 ? 29.214 -17.864 13.659 1.00 56.19 575 ASN A N 1
ATOM 4639 C CA . ASN A 1 575 ? 28.016 -17.028 13.802 1.00 56.19 575 ASN A CA 1
ATOM 4640 C C . ASN A 1 575 ? 26.942 -17.691 14.681 1.00 56.19 575 ASN A C 1
ATOM 4642 O O . ASN A 1 575 ? 26.291 -17.021 15.488 1.00 56.19 575 ASN A O 1
ATOM 4646 N N . SER A 1 576 ? 26.777 -19.014 14.584 1.00 70.75 576 SER A N 1
ATOM 4647 C CA . SER A 1 576 ? 25.891 -19.763 15.482 1.00 70.75 576 SER A CA 1
ATOM 4648 C C . SER A 1 576 ? 26.408 -19.813 16.923 1.00 70.75 576 SER A C 1
ATOM 4650 O O . SER A 1 576 ? 25.601 -19.732 17.849 1.00 70.75 576 SER A O 1
ATOM 4652 N N . ALA A 1 577 ? 27.727 -19.886 17.129 1.00 71.25 577 ALA A N 1
ATOM 4653 C CA . ALA A 1 577 ? 28.336 -19.827 18.456 1.00 71.25 577 ALA A CA 1
ATOM 4654 C C . ALA A 1 577 ? 28.172 -18.436 19.091 1.00 71.25 577 ALA A C 1
ATOM 4656 O O . ALA A 1 577 ? 27.746 -18.350 20.239 1.00 71.25 577 ALA A O 1
ATOM 4657 N N . SER A 1 578 ? 28.387 -17.364 18.320 1.00 73.25 578 SER A N 1
ATOM 4658 C CA . SER A 1 578 ? 28.153 -15.979 18.752 1.00 73.25 578 SER A CA 1
ATOM 4659 C C . SER A 1 578 ? 26.688 -15.743 19.145 1.00 73.25 578 SER A C 1
ATOM 4661 O O . SER A 1 578 ? 26.398 -15.279 20.243 1.00 73.25 578 SER A O 1
ATOM 4663 N N . THR A 1 579 ? 25.737 -16.212 18.328 1.00 64.81 579 THR A N 1
ATOM 4664 C CA . THR A 1 579 ? 24.297 -16.105 18.637 1.00 64.81 579 THR A CA 1
ATOM 4665 C C . THR A 1 579 ? 23.912 -16.887 19.900 1.00 64.81 579 THR A C 1
ATOM 4667 O O . THR A 1 579 ? 23.040 -16.464 20.664 1.00 64.81 579 THR A O 1
ATOM 4670 N N . ARG A 1 580 ? 24.546 -18.042 20.142 1.00 75.31 580 ARG A N 1
ATOM 4671 C CA . ARG A 1 580 ? 24.320 -18.848 21.349 1.00 75.31 580 ARG A CA 1
ATOM 4672 C C . ARG A 1 580 ? 24.927 -18.188 22.590 1.00 75.31 580 ARG A C 1
ATOM 4674 O O . ARG A 1 580 ? 24.266 -18.192 23.624 1.00 75.31 580 ARG A O 1
ATOM 4681 N N . ALA A 1 581 ? 26.104 -17.575 22.462 1.00 70.44 581 ALA A N 1
ATOM 4682 C CA . ALA A 1 581 ? 26.755 -16.808 23.520 1.00 70.44 581 ALA A CA 1
ATOM 4683 C C . ALA A 1 581 ? 25.933 -15.567 23.904 1.00 70.44 581 ALA A C 1
ATOM 4685 O O . ALA A 1 581 ? 25.643 -15.385 25.081 1.00 70.44 581 ALA A O 1
ATOM 4686 N N . SER A 1 582 ? 25.427 -14.793 22.934 1.00 70.25 582 SER A N 1
ATOM 4687 C CA . SER A 1 582 ? 24.537 -13.654 23.217 1.00 70.25 582 SER A CA 1
ATOM 4688 C C . SER A 1 582 ? 23.232 -14.086 23.890 1.00 70.25 582 SER A C 1
ATOM 4690 O O . SER A 1 582 ? 22.764 -13.425 24.810 1.00 70.25 582 SER A O 1
ATOM 4692 N N . ARG A 1 583 ? 22.648 -15.229 23.497 1.00 70.44 583 ARG A N 1
ATOM 4693 C CA . ARG A 1 583 ? 21.456 -15.774 24.175 1.00 70.44 583 ARG A CA 1
ATOM 4694 C C . ARG A 1 583 ? 21.747 -16.253 25.594 1.00 70.44 583 ARG A C 1
ATOM 4696 O O . ARG A 1 583 ? 20.888 -16.093 26.451 1.00 70.44 583 ARG A O 1
ATOM 4703 N N . GLN A 1 584 ? 22.918 -16.836 25.846 1.00 77.25 584 GLN A N 1
ATOM 4704 C CA . GLN A 1 584 ? 23.340 -17.213 27.198 1.00 77.25 584 GLN A CA 1
ATOM 4705 C C . GLN A 1 584 ? 23.630 -15.986 28.065 1.00 77.25 584 GLN A C 1
ATOM 4707 O O . GLN A 1 584 ? 23.251 -15.991 29.228 1.00 77.25 584 GLN A O 1
ATOM 4712 N N . GLN A 1 585 ? 24.202 -14.922 27.498 1.00 68.75 585 GLN A N 1
ATOM 4713 C CA . GLN A 1 585 ? 24.451 -13.662 28.198 1.00 68.75 585 GLN A CA 1
ATOM 4714 C C . GLN A 1 585 ? 23.144 -12.951 28.581 1.00 68.75 585 GLN A C 1
ATOM 4716 O O . GLN A 1 585 ? 23.001 -12.514 29.717 1.00 68.75 585 GLN A O 1
ATOM 4721 N N . VAL A 1 586 ? 22.148 -12.924 27.686 1.00 71.44 586 VAL A N 1
ATOM 4722 C CA . VAL A 1 586 ? 20.806 -12.392 27.995 1.00 71.44 586 VAL A CA 1
ATOM 4723 C C . VAL A 1 586 ? 20.098 -13.230 29.066 1.00 71.44 586 VAL A C 1
ATOM 4725 O O . VAL A 1 586 ? 19.407 -12.678 29.914 1.00 71.44 586 VAL A O 1
ATOM 4728 N N . ARG A 1 587 ? 20.294 -14.556 29.070 1.00 67.94 587 ARG A N 1
ATOM 4729 C CA . ARG A 1 587 ? 19.734 -15.440 30.105 1.00 67.94 587 ARG A CA 1
ATOM 4730 C C . ARG A 1 587 ? 20.408 -15.239 31.464 1.00 67.94 587 ARG A C 1
ATOM 4732 O O . ARG A 1 587 ? 19.714 -15.107 32.457 1.00 67.94 587 ARG A O 1
ATOM 4739 N N . ALA A 1 588 ? 21.735 -15.119 31.488 1.00 64.44 588 ALA A N 1
ATOM 4740 C CA . ALA A 1 588 ? 22.494 -14.843 32.705 1.00 64.44 588 ALA A CA 1
ATOM 4741 C C . ALA A 1 588 ? 22.169 -13.460 33.302 1.00 64.44 588 ALA A C 1
ATOM 4743 O O . ALA A 1 588 ? 22.135 -13.318 34.518 1.00 64.44 588 ALA A O 1
ATOM 4744 N N . MET A 1 589 ? 21.878 -12.456 32.466 1.00 63.56 589 MET A N 1
ATOM 4745 C CA . MET A 1 589 ? 21.413 -11.140 32.925 1.00 63.56 589 MET A CA 1
ATOM 4746 C C . MET A 1 589 ? 19.974 -11.160 33.459 1.00 63.56 589 MET A C 1
ATOM 4748 O O . MET A 1 589 ? 19.652 -10.383 34.351 1.00 63.56 589 MET A O 1
ATOM 4752 N N . ALA A 1 590 ? 19.115 -12.046 32.947 1.00 56.22 590 ALA A N 1
ATOM 4753 C CA . ALA A 1 590 ? 17.768 -12.234 33.482 1.00 56.22 590 ALA A CA 1
ATOM 4754 C C . ALA A 1 590 ? 17.786 -12.952 34.843 1.00 56.22 590 ALA A C 1
ATOM 4756 O O . ALA A 1 590 ? 17.040 -12.567 35.738 1.00 56.22 590 ALA A O 1
ATOM 4757 N N . ASP A 1 591 ? 18.677 -13.932 35.016 1.00 56.97 591 ASP A N 1
ATOM 4758 C CA . ASP A 1 591 ? 18.810 -14.691 36.266 1.00 56.97 591 ASP A CA 1
ATOM 4759 C C . ASP A 1 591 ? 19.536 -13.885 37.369 1.00 56.97 591 ASP A C 1
ATOM 4761 O O . ASP A 1 591 ? 19.252 -14.059 38.552 1.00 56.97 591 ASP A O 1
ATOM 4765 N N . ALA A 1 592 ? 20.426 -12.951 37.005 1.00 52.84 592 ALA A N 1
ATOM 4766 C CA . ALA A 1 592 ? 21.125 -12.077 37.957 1.00 52.84 592 ALA A CA 1
ATOM 4767 C C . ALA A 1 592 ? 20.233 -10.984 38.582 1.00 52.84 592 ALA A C 1
ATOM 4769 O O . ALA A 1 592 ? 20.594 -10.429 39.614 1.00 52.84 592 ALA A O 1
ATOM 4770 N N . ASN A 1 593 ? 19.063 -10.700 38.001 1.00 45.22 593 ASN A N 1
ATOM 4771 C CA . ASN A 1 593 ? 18.126 -9.688 38.504 1.00 45.22 593 ASN A CA 1
ATOM 4772 C C . ASN A 1 593 ? 17.052 -10.256 39.452 1.00 45.22 593 ASN A C 1
ATOM 4774 O O . ASN A 1 593 ? 16.084 -9.560 39.753 1.00 45.22 593 ASN A O 1
ATOM 4778 N N . GLN A 1 594 ? 17.183 -11.509 39.910 1.00 43.09 594 GLN A N 1
ATOM 4779 C CA . GLN A 1 594 ? 16.154 -12.180 40.718 1.00 43.09 594 GLN A CA 1
ATOM 4780 C C . GLN A 1 594 ? 16.522 -12.406 42.196 1.00 43.09 594 GLN A C 1
ATOM 4782 O O . GLN A 1 594 ? 15.775 -13.075 42.906 1.00 43.09 594 GLN A O 1
ATOM 4787 N N . VAL A 1 595 ? 17.627 -11.838 42.689 1.00 45.59 595 VAL A N 1
ATOM 4788 C CA . VAL A 1 595 ? 18.032 -11.955 44.101 1.00 45.59 595 VAL A CA 1
ATOM 4789 C C . VAL A 1 595 ? 18.516 -10.601 44.618 1.00 45.59 595 VAL A C 1
ATOM 4791 O O . VAL A 1 595 ? 19.674 -10.261 44.424 1.00 45.59 595 VAL A O 1
ATOM 4794 N N . ASP A 1 596 ? 17.600 -9.816 45.192 1.00 37.28 596 ASP A N 1
ATOM 4795 C CA . ASP A 1 596 ? 17.775 -9.011 46.418 1.00 37.28 596 ASP A CA 1
ATOM 4796 C C . ASP A 1 596 ? 16.674 -7.942 46.542 1.00 37.28 596 ASP A C 1
ATOM 4798 O O . ASP A 1 596 ? 16.354 -7.243 45.583 1.00 37.28 596 ASP A O 1
ATOM 4802 N N . GLY A 1 597 ? 16.143 -7.777 47.760 1.00 32.97 597 GLY A N 1
ATOM 4803 C CA . GLY A 1 597 ? 15.612 -6.485 48.210 1.00 32.97 597 GLY A CA 1
ATOM 4804 C C . GLY A 1 597 ? 14.109 -6.382 48.463 1.00 32.97 597 GLY A C 1
ATOM 4805 O O . GLY A 1 597 ? 13.367 -5.822 47.664 1.00 32.97 597 GLY A O 1
ATOM 4806 N N . HIS A 1 598 ? 13.699 -6.850 49.641 1.00 34.00 598 HIS A N 1
ATOM 4807 C CA . HIS A 1 598 ? 12.521 -6.395 50.381 1.00 34.00 598 HIS A CA 1
ATOM 4808 C C . HIS A 1 598 ? 12.677 -4.920 50.823 1.00 34.00 598 HIS A C 1
ATOM 4810 O O . HIS A 1 598 ? 13.736 -4.570 51.337 1.00 34.00 598 HIS A O 1
ATOM 4816 N N . ASP A 1 599 ? 11.625 -4.105 50.641 1.00 33.84 599 ASP A N 1
ATOM 4817 C CA . ASP A 1 599 ? 10.967 -3.219 51.637 1.00 33.84 599 ASP A CA 1
ATOM 4818 C C . ASP A 1 599 ? 10.516 -1.837 51.116 1.00 33.84 599 ASP A C 1
ATOM 4820 O O . ASP A 1 599 ? 11.311 -1.029 50.646 1.00 33.84 599 ASP A O 1
ATOM 4824 N N . GLY A 1 600 ? 9.220 -1.550 51.333 1.00 30.81 600 GLY A N 1
ATOM 4825 C CA . GLY A 1 600 ? 8.682 -0.202 51.570 1.00 30.81 600 GLY A CA 1
ATOM 4826 C C . GLY A 1 600 ? 7.823 0.442 50.467 1.00 30.81 600 GLY A C 1
ATOM 4827 O O . GLY A 1 600 ? 8.377 0.949 49.506 1.00 30.81 600 GLY A O 1
ATOM 4828 N N . HIS A 1 601 ? 6.491 0.463 50.690 1.00 29.83 601 HIS A N 1
ATOM 4829 C CA . HIS A 1 601 ? 5.506 1.557 50.453 1.00 29.83 601 HIS A CA 1
ATOM 4830 C C . HIS A 1 601 ? 5.597 2.371 49.126 1.00 29.83 601 HIS A C 1
ATOM 4832 O O . HIS A 1 601 ? 6.625 2.939 48.812 1.00 29.83 601 HIS A O 1
ATOM 4838 N N . GLU A 1 602 ? 4.576 2.604 48.289 1.00 30.28 602 GLU A N 1
ATOM 4839 C CA . GLU A 1 602 ? 3.138 2.806 48.490 1.00 30.28 602 GLU A CA 1
ATOM 4840 C C . GLU A 1 602 ? 2.469 3.037 47.105 1.00 30.28 602 GLU A C 1
ATOM 4842 O O . GLU A 1 602 ? 3.056 3.646 46.218 1.00 30.28 602 GLU A O 1
ATOM 4847 N N . ALA A 1 603 ? 1.250 2.508 46.942 1.00 37.16 603 ALA A N 1
ATOM 4848 C CA . ALA A 1 603 ? 0.181 2.829 45.980 1.00 37.16 603 ALA A CA 1
ATOM 4849 C C . ALA A 1 603 ? 0.507 3.319 44.541 1.00 37.16 603 ALA A C 1
ATOM 4851 O O . ALA A 1 603 ? 0.824 4.484 44.334 1.00 37.16 603 ALA A O 1
ATOM 4852 N N . GLN A 1 604 ? 0.160 2.506 43.523 1.00 30.23 604 GLN A N 1
ATOM 4853 C CA . GLN A 1 604 ? -0.921 2.816 42.555 1.00 30.23 604 GLN A CA 1
ATOM 4854 C C . GLN A 1 604 ? -1.059 1.783 41.410 1.00 30.23 604 GLN A C 1
ATOM 4856 O O . GLN A 1 604 ? -0.103 1.455 40.718 1.00 30.23 604 GLN A O 1
ATOM 4861 N N . ARG A 1 605 ? -2.328 1.413 41.155 1.00 30.75 605 ARG A N 1
ATOM 4862 C CA . ARG A 1 605 ? -2.930 0.849 39.923 1.00 30.75 605 ARG A CA 1
ATOM 4863 C C . ARG A 1 605 ? -2.588 -0.598 39.543 1.00 30.75 605 ARG A C 1
ATOM 4865 O O . ARG A 1 605 ? -1.737 -0.876 38.705 1.00 30.75 605 ARG A O 1
ATOM 4872 N N . THR A 1 606 ? -3.406 -1.503 40.071 1.00 27.31 606 THR A N 1
ATOM 4873 C CA . THR A 1 606 ? -3.634 -2.853 39.554 1.00 27.31 606 THR A CA 1
ATOM 4874 C C . THR A 1 606 ? -4.412 -2.809 38.229 1.00 27.31 606 THR A C 1
ATOM 4876 O O . THR A 1 606 ? -5.482 -2.210 38.136 1.00 27.31 606 THR A O 1
ATOM 4879 N N . TYR A 1 607 ? -3.875 -3.461 37.197 1.00 27.91 607 TYR A N 1
ATOM 4880 C CA . TYR A 1 607 ? -4.666 -4.049 36.117 1.00 27.91 607 TYR A CA 1
ATOM 4881 C C . TYR A 1 607 ? -4.616 -5.561 36.318 1.00 27.91 607 TYR A C 1
ATOM 4883 O O . TYR A 1 607 ? -3.561 -6.172 36.149 1.00 27.91 607 TYR A O 1
ATOM 4891 N N . ASP A 1 608 ? -5.750 -6.144 36.696 1.00 26.72 608 ASP A N 1
ATOM 4892 C CA . ASP A 1 608 ? -5.921 -7.590 36.779 1.00 26.72 608 ASP A CA 1
ATOM 4893 C C . ASP A 1 608 ? -5.774 -8.212 35.389 1.00 26.72 608 ASP A C 1
ATOM 4895 O O . ASP A 1 608 ? -6.520 -7.911 34.454 1.00 26.72 608 ASP A O 1
ATOM 4899 N N . THR A 1 609 ? -4.799 -9.108 35.263 1.00 31.61 609 THR A N 1
ATOM 4900 C CA . THR A 1 609 ? -4.767 -10.117 34.205 1.00 31.61 609 THR A CA 1
ATOM 4901 C C . THR A 1 609 ? -4.533 -11.459 34.884 1.00 31.61 609 THR A C 1
ATOM 4903 O O . THR A 1 609 ? -3.412 -11.771 35.277 1.00 31.61 609 THR A O 1
ATOM 4906 N N . ASP A 1 610 ? -5.602 -12.237 35.046 1.00 29.41 610 ASP A N 1
ATOM 4907 C CA . ASP A 1 610 ? -5.513 -13.620 35.510 1.00 29.41 610 ASP A CA 1
ATOM 4908 C C . ASP A 1 610 ? -4.857 -14.518 34.442 1.00 29.41 610 ASP A C 1
ATOM 4910 O O . ASP A 1 610 ? -5.192 -14.418 33.253 1.00 29.41 610 ASP A O 1
ATOM 4914 N N . PRO A 1 611 ? -3.956 -15.440 34.833 1.00 37.19 611 PRO A N 1
ATOM 4915 C CA . PRO A 1 611 ? -3.360 -16.409 33.930 1.00 37.19 611 PRO A CA 1
ATOM 4916 C C . PRO A 1 611 ? -4.203 -17.691 33.854 1.00 37.19 611 PRO A C 1
ATOM 4918 O O . PRO A 1 611 ? -4.480 -18.362 34.848 1.00 37.19 611 PRO A O 1
ATOM 4921 N N . ILE A 1 612 ? -4.552 -18.087 32.630 1.00 30.23 612 ILE A N 1
ATOM 4922 C CA . ILE A 1 612 ? -5.137 -19.397 32.334 1.00 30.23 612 ILE A CA 1
ATOM 4923 C C . ILE A 1 612 ? -4.083 -20.487 32.573 1.00 30.23 612 ILE A C 1
ATOM 4925 O O . ILE A 1 612 ? -3.049 -20.539 31.906 1.00 30.23 612 ILE A O 1
ATOM 4929 N N . SER A 1 613 ? -4.398 -21.388 33.505 1.00 30.53 613 SER A N 1
ATOM 4930 C CA . SER A 1 613 ? -3.717 -22.665 33.729 1.00 30.53 613 SER A CA 1
ATOM 4931 C C . SER A 1 613 ? -3.657 -23.507 32.452 1.00 30.53 613 SER A C 1
ATOM 4933 O O . SER A 1 613 ? -4.689 -23.896 31.907 1.00 30.53 613 SER A O 1
ATOM 4935 N N . GLN A 1 614 ? -2.450 -23.874 32.020 1.00 31.09 614 GLN A N 1
ATOM 4936 C CA . GLN A 1 614 ? -2.233 -25.029 31.149 1.00 31.09 614 GLN A CA 1
ATOM 4937 C C . GLN A 1 614 ? -1.608 -26.151 31.976 1.00 31.09 614 GLN A C 1
ATOM 4939 O O . GLN A 1 614 ? -0.413 -26.154 32.260 1.00 31.09 614 GLN A O 1
ATOM 4944 N N . SER A 1 615 ? -2.445 -27.108 32.376 1.00 29.77 615 SER A N 1
ATOM 4945 C CA . SER A 1 615 ? -2.006 -28.378 32.938 1.00 29.77 615 SER A CA 1
ATOM 4946 C C . SER A 1 615 ? -1.480 -29.281 31.824 1.00 29.77 615 SER A C 1
ATOM 4948 O O . SER A 1 615 ? -2.213 -29.651 30.905 1.00 29.77 615 SER A O 1
ATOM 4950 N N . SER A 1 616 ? -0.220 -29.676 31.944 1.00 33.31 616 SER A N 1
ATOM 4951 C CA . SER A 1 616 ? 0.387 -30.765 31.190 1.00 33.31 616 SER A CA 1
ATOM 4952 C C . SER A 1 616 ? -0.312 -32.091 31.502 1.00 33.31 616 SER A C 1
ATOM 4954 O O . SER A 1 616 ? -0.293 -32.543 32.645 1.00 33.31 616 SER A O 1
ATOM 4956 N N . GLN A 1 617 ? -0.854 -32.762 30.485 1.00 30.88 617 GLN A N 1
ATOM 4957 C CA . GLN A 1 617 ? -1.002 -34.215 30.507 1.00 30.88 617 GLN A CA 1
ATOM 4958 C C . GLN A 1 617 ? -0.269 -34.819 29.313 1.00 30.88 617 GLN A C 1
ATOM 4960 O O . GLN A 1 617 ? -0.654 -34.701 28.153 1.00 30.88 617 GLN A O 1
ATOM 4965 N N . THR A 1 618 ? 0.841 -35.456 29.651 1.00 34.44 618 THR A N 1
ATOM 4966 C CA . THR A 1 618 ? 1.603 -36.401 28.854 1.00 34.44 618 THR A CA 1
ATOM 4967 C C . THR A 1 618 ? 0.769 -37.665 28.656 1.00 34.44 618 THR A C 1
ATOM 4969 O O . THR A 1 618 ? 0.379 -38.316 29.623 1.00 34.44 618 THR A O 1
ATOM 4972 N N . THR A 1 619 ? 0.552 -38.087 27.413 1.00 30.45 619 THR A N 1
ATOM 4973 C CA . THR A 1 619 ? 0.265 -39.499 27.129 1.00 30.45 619 THR A CA 1
ATOM 4974 C C . THR A 1 619 ? 0.950 -39.908 25.836 1.00 30.45 619 THR A C 1
ATOM 4976 O O . THR A 1 619 ? 0.780 -39.308 24.778 1.00 30.45 619 THR A O 1
ATOM 4979 N N . ALA A 1 620 ? 1.803 -40.915 25.973 1.00 36.41 620 ALA A N 1
ATOM 4980 C CA . ALA A 1 620 ? 2.616 -41.495 24.928 1.00 36.41 620 ALA A CA 1
ATOM 4981 C C . ALA A 1 620 ? 1.761 -42.283 23.931 1.00 36.41 620 ALA A C 1
ATOM 4983 O O . ALA A 1 620 ? 1.008 -43.163 24.342 1.00 36.41 620 ALA A O 1
ATOM 4984 N N . ILE A 1 621 ? 1.971 -42.074 22.628 1.00 31.66 621 ILE A N 1
ATOM 4985 C CA . ILE A 1 621 ? 1.667 -43.094 21.618 1.00 31.66 621 ILE A CA 1
ATOM 4986 C C . ILE A 1 621 ? 2.866 -43.262 20.681 1.00 31.66 621 ILE A C 1
ATOM 4988 O O . ILE A 1 621 ? 3.244 -42.383 19.910 1.00 31.66 621 ILE A O 1
ATOM 4992 N N . ARG A 1 622 ? 3.453 -44.453 20.829 1.00 30.38 622 ARG A N 1
ATOM 4993 C CA . ARG A 1 622 ? 4.295 -45.227 19.913 1.00 30.38 622 ARG A CA 1
ATOM 4994 C C . ARG A 1 622 ? 4.213 -44.815 18.442 1.00 30.38 622 ARG A C 1
ATOM 4996 O O . ARG A 1 622 ? 3.146 -44.798 17.837 1.00 30.38 622 ARG A O 1
ATOM 5003 N N . GLY A 1 623 ? 5.392 -44.634 17.851 1.00 33.28 623 GLY A N 1
ATOM 5004 C CA . GLY A 1 623 ? 5.561 -44.506 16.413 1.00 33.28 623 GLY A CA 1
ATOM 5005 C C . GLY A 1 623 ? 5.233 -45.785 15.647 1.00 33.28 623 GLY A C 1
ATOM 5006 O O . GLY A 1 623 ? 5.345 -46.890 16.171 1.00 33.28 623 GLY A O 1
ATOM 5007 N N . LEU A 1 624 ? 4.908 -45.618 14.368 1.00 29.56 624 LEU A N 1
ATOM 5008 C CA . LEU A 1 624 ? 5.052 -46.658 13.359 1.00 29.56 624 LEU A CA 1
ATOM 5009 C C . LEU A 1 624 ? 5.315 -46.012 11.998 1.00 29.56 624 LEU A C 1
ATOM 5011 O O . LEU A 1 624 ? 4.538 -45.212 11.481 1.00 29.56 624 LEU A O 1
ATOM 5015 N N . ARG A 1 625 ? 6.481 -46.379 11.465 1.00 39.69 625 ARG A N 1
ATOM 5016 C CA . ARG A 1 625 ? 6.981 -46.113 10.118 1.00 39.69 625 ARG A CA 1
ATOM 5017 C C . ARG A 1 625 ? 5.934 -46.496 9.068 1.00 39.69 625 ARG A C 1
ATOM 5019 O O . ARG A 1 625 ? 5.350 -47.572 9.159 1.00 39.69 625 ARG A O 1
ATOM 5026 N N . ARG A 1 626 ? 5.804 -45.704 8.001 1.00 32.34 626 ARG A N 1
ATOM 5027 C CA . ARG A 1 626 ? 5.275 -46.198 6.722 1.00 32.34 626 ARG A CA 1
ATOM 5028 C C . ARG A 1 626 ? 6.278 -45.943 5.608 1.00 32.34 626 ARG A C 1
ATOM 5030 O O . ARG A 1 626 ? 6.510 -44.809 5.205 1.00 32.34 626 ARG A O 1
ATOM 5037 N N . SER A 1 627 ? 6.876 -47.042 5.158 1.00 33.97 627 SER A N 1
ATOM 5038 C CA . SER A 1 627 ? 7.578 -47.164 3.890 1.00 33.97 627 SER A CA 1
ATOM 5039 C C . SER A 1 627 ? 6.576 -47.299 2.749 1.00 33.97 627 SER A C 1
ATOM 5041 O O . SER A 1 627 ? 5.570 -47.999 2.860 1.00 33.97 627 SER A O 1
ATOM 5043 N N . SER A 1 628 ? 6.911 -46.682 1.633 1.00 35.53 628 SER A N 1
ATOM 5044 C CA . SER A 1 628 ? 6.291 -46.820 0.326 1.00 35.53 628 SER A CA 1
ATOM 5045 C C . SER A 1 628 ? 6.888 -48.011 -0.436 1.00 35.53 628 SER A C 1
ATOM 5047 O O . SER A 1 628 ? 8.110 -48.110 -0.525 1.00 35.53 628 SER A O 1
ATOM 5049 N N . ARG A 1 629 ? 6.041 -48.883 -1.018 1.00 33.31 629 ARG A N 1
ATOM 5050 C CA . ARG A 1 629 ? 6.254 -49.538 -2.333 1.00 33.31 629 ARG A CA 1
ATOM 5051 C C . ARG A 1 629 ? 5.093 -50.464 -2.769 1.00 33.31 629 ARG A C 1
ATOM 5053 O O . ARG A 1 629 ? 4.808 -51.446 -2.104 1.00 33.31 629 ARG A O 1
ATOM 5060 N N . LEU A 1 630 ? 4.554 -50.117 -3.947 1.00 32.41 630 LEU A N 1
ATOM 5061 C CA . LEU A 1 630 ? 4.208 -50.914 -5.145 1.00 32.41 630 LEU A CA 1
ATOM 5062 C C . LEU A 1 630 ? 3.098 -52.000 -5.188 1.00 32.41 630 LEU A C 1
ATOM 5064 O O . LEU A 1 630 ? 3.128 -52.982 -4.463 1.00 32.41 630 LEU A O 1
ATOM 5068 N N . ALA A 1 631 ? 2.304 -51.846 -6.268 1.00 30.98 631 ALA A N 1
ATOM 5069 C CA . ALA A 1 631 ? 1.841 -52.833 -7.268 1.00 30.98 631 ALA A CA 1
ATOM 5070 C C . ALA A 1 631 ? 0.370 -53.321 -7.258 1.00 30.98 631 ALA A C 1
ATOM 5072 O O . ALA A 1 631 ? -0.072 -54.031 -6.368 1.00 30.98 631 ALA A O 1
ATOM 5073 N N . ALA A 1 632 ? -0.318 -52.917 -8.342 1.00 34.72 632 ALA A N 1
ATOM 5074 C CA . ALA A 1 632 ? -1.229 -53.635 -9.250 1.00 34.72 632 ALA A CA 1
ATOM 5075 C C . ALA A 1 632 ? -2.096 -54.809 -8.750 1.00 34.72 632 ALA A C 1
ATOM 5077 O O . ALA A 1 632 ? -1.576 -55.785 -8.227 1.00 34.72 632 ALA A O 1
ATOM 5078 N N . LEU A 1 633 ? -3.392 -54.770 -9.108 1.00 30.78 633 LEU A N 1
ATOM 5079 C CA . LEU A 1 633 ? -4.092 -55.748 -9.969 1.00 30.78 633 LEU A CA 1
ATOM 5080 C C . LEU A 1 633 ? -5.586 -55.362 -10.112 1.00 30.78 633 LEU A C 1
ATOM 5082 O O . LEU A 1 633 ? -6.251 -55.049 -9.131 1.00 30.78 633 LEU A O 1
ATOM 5086 N N . ALA A 1 634 ? -6.103 -55.389 -11.345 1.00 35.44 634 ALA A N 1
ATOM 5087 C CA . ALA A 1 634 ? -7.540 -55.479 -11.653 1.00 35.44 634 ALA A CA 1
ATOM 5088 C C . ALA A 1 634 ? -7.988 -56.958 -11.547 1.00 35.44 634 ALA A C 1
ATOM 5090 O O . ALA A 1 634 ? -7.110 -57.823 -11.642 1.00 35.44 634 ALA A O 1
ATOM 5091 N N . PRO A 1 635 ? -9.294 -57.299 -11.398 1.00 48.91 635 PRO A N 1
ATOM 5092 C CA . PRO A 1 635 ? -10.184 -57.363 -12.575 1.00 48.91 635 PRO A CA 1
ATOM 5093 C C . PRO A 1 635 ? -11.715 -57.161 -12.348 1.00 48.91 635 PRO A C 1
ATOM 5095 O O . PRO A 1 635 ? -12.240 -57.273 -11.250 1.00 48.91 635 PRO A O 1
ATOM 5098 N N . LYS A 1 636 ? -12.394 -56.883 -13.477 1.00 33.81 636 LYS A N 1
ATOM 5099 C CA . LYS A 1 636 ? -13.744 -57.266 -13.975 1.00 33.81 636 LYS A CA 1
ATOM 5100 C C . LYS A 1 636 ? -14.919 -57.672 -13.039 1.00 33.81 636 LYS A C 1
ATOM 5102 O O . LYS A 1 636 ? -14.879 -58.715 -12.406 1.00 33.81 636 LYS A O 1
ATOM 5107 N N . ALA A 1 637 ? -16.036 -56.974 -13.307 1.00 33.25 637 ALA A N 1
ATOM 5108 C CA . ALA A 1 637 ? -17.367 -57.458 -13.740 1.00 33.25 637 ALA A CA 1
ATOM 5109 C C . ALA A 1 637 ? -18.479 -57.861 -12.735 1.00 33.25 637 ALA A C 1
ATOM 5111 O O . ALA A 1 637 ? -18.257 -58.526 -11.735 1.00 33.25 637 ALA A O 1
ATOM 5112 N N . GLU A 1 638 ? -19.694 -57.506 -13.185 1.00 29.73 638 GLU A N 1
ATOM 5113 C CA . GLU A 1 638 ? -21.026 -58.105 -12.980 1.00 29.73 638 GLU A CA 1
ATOM 5114 C C . GLU A 1 638 ? -22.102 -57.433 -12.101 1.00 29.73 638 GLU A C 1
ATOM 5116 O O . GLU A 1 638 ? -21.884 -56.847 -11.047 1.00 29.73 638 GLU A O 1
ATOM 5121 N N . VAL A 1 639 ? -23.298 -57.518 -12.693 1.00 40.12 639 VAL A N 1
ATOM 5122 C CA . VAL A 1 639 ? -24.621 -56.930 -12.444 1.00 40.12 639 VAL A CA 1
ATOM 5123 C C . VAL A 1 639 ? -25.376 -57.748 -11.382 1.00 40.12 639 VAL A C 1
ATOM 5125 O O . VAL A 1 639 ? -25.067 -58.922 -11.190 1.00 40.12 639 VAL A O 1
ATOM 5128 N N . PRO A 1 640 ? -26.446 -57.209 -10.762 1.00 45.66 640 PRO A N 1
ATOM 5129 C CA . PRO A 1 640 ? -27.694 -57.967 -10.869 1.00 45.66 640 PRO A CA 1
ATOM 5130 C C . PRO A 1 640 ? -28.958 -57.129 -11.114 1.00 45.66 640 PRO A C 1
ATOM 5132 O O . PRO A 1 640 ? -29.219 -56.093 -10.508 1.00 45.66 640 PRO A O 1
ATOM 5135 N N . SER A 1 641 ? -29.762 -57.709 -12.002 1.00 31.95 641 SER A N 1
ATOM 5136 C CA . SER A 1 641 ? -31.156 -57.444 -12.343 1.00 31.95 641 SER A CA 1
ATOM 5137 C C . SER A 1 641 ? -32.104 -57.950 -11.245 1.00 31.95 641 SER A C 1
ATOM 5139 O O . SER A 1 641 ? -31.849 -58.988 -10.631 1.00 31.95 641 SER A O 1
ATOM 5141 N N . ARG A 1 642 ? -33.241 -57.269 -11.035 1.00 37.94 642 ARG A N 1
ATOM 5142 C CA . ARG A 1 642 ? -34.418 -57.828 -10.348 1.00 37.94 642 ARG A CA 1
ATOM 5143 C C . ARG A 1 642 ? -35.690 -57.557 -11.150 1.00 37.94 642 ARG A C 1
ATOM 5145 O O . ARG A 1 642 ? -35.925 -56.460 -11.640 1.00 37.94 642 ARG A O 1
ATOM 5152 N N . HIS A 1 643 ? -36.469 -58.624 -11.276 1.00 37.28 643 HIS A N 1
ATOM 5153 C CA . HIS A 1 643 ? -37.651 -58.814 -12.106 1.00 37.28 643 HIS A CA 1
ATOM 5154 C C . HIS A 1 643 ? -38.971 -58.416 -11.415 1.00 37.28 643 HIS A C 1
ATOM 5156 O O . HIS A 1 643 ? -39.153 -58.674 -10.230 1.00 37.28 643 HIS A O 1
ATOM 5162 N N . ASN A 1 644 ? -39.898 -57.940 -12.259 1.00 34.81 644 ASN A N 1
ATOM 5163 C CA . ASN A 1 644 ? -41.333 -58.254 -12.393 1.00 34.81 644 ASN A CA 1
ATOM 5164 C C . ASN A 1 644 ? -42.311 -58.051 -11.219 1.00 34.81 644 ASN A C 1
ATOM 5166 O O . ASN A 1 644 ? -42.249 -58.751 -10.214 1.00 34.81 644 ASN A O 1
ATOM 5170 N N . LYS A 1 645 ? -43.407 -57.325 -11.495 1.00 34.78 645 LYS A N 1
ATOM 5171 C CA . LYS A 1 645 ? -44.671 -57.926 -11.990 1.00 34.78 645 LYS A CA 1
ATOM 5172 C C . LYS A 1 645 ? -45.708 -56.857 -12.363 1.00 34.78 645 LYS A C 1
ATOM 5174 O O . LYS A 1 645 ? -45.918 -55.898 -11.630 1.00 34.78 645 LYS A O 1
ATOM 5179 N N . SER A 1 646 ? -46.364 -57.082 -13.499 1.00 36.22 646 SER A N 1
ATOM 5180 C CA . SER A 1 646 ? -47.568 -56.399 -13.964 1.00 36.22 646 SER A CA 1
ATOM 5181 C C . SER A 1 646 ? -48.820 -57.215 -13.620 1.00 36.22 646 SER A C 1
ATOM 5183 O O . SER A 1 646 ? -48.774 -58.443 -13.613 1.00 36.22 646 SER A O 1
ATOM 5185 N N . VAL A 1 647 ? -49.927 -56.507 -13.388 1.00 36.34 647 VAL A N 1
ATOM 5186 C CA . VAL A 1 647 ? -51.345 -56.866 -13.607 1.00 36.34 647 VAL A CA 1
ATOM 5187 C C . VAL A 1 647 ? -52.039 -55.494 -13.745 1.00 36.34 647 VAL A C 1
ATOM 5189 O O . VAL A 1 647 ? -51.741 -54.616 -12.947 1.00 36.34 647 VAL A O 1
ATOM 5192 N N . GLY A 1 648 ? -52.892 -55.133 -14.702 1.00 31.77 648 GLY A N 1
ATOM 5193 C CA . GLY A 1 648 ? -53.644 -55.860 -15.717 1.00 31.77 648 GLY A CA 1
ATOM 5194 C C . GLY A 1 648 ? -55.097 -55.349 -15.713 1.00 31.77 648 GLY A C 1
ATOM 5195 O O . GLY A 1 648 ? -55.792 -55.549 -14.725 1.00 31.77 648 GLY A O 1
ATOM 5196 N N . GLY A 1 649 ? -55.546 -54.740 -16.821 1.00 28.50 649 GLY A N 1
ATOM 5197 C CA . GLY A 1 649 ? -56.960 -54.448 -17.145 1.00 28.50 649 GLY A CA 1
ATOM 5198 C C . GLY A 1 649 ? -57.472 -53.060 -16.720 1.00 28.50 649 GLY A C 1
ATOM 5199 O O . GLY A 1 649 ? -57.008 -52.499 -15.743 1.00 28.50 649 GLY A O 1
ATOM 5200 N N . SER A 1 650 ? -58.445 -52.427 -17.374 1.00 30.44 650 SER A N 1
ATOM 5201 C CA . SER A 1 650 ? -59.235 -52.735 -18.569 1.00 30.44 650 SER A CA 1
ATOM 5202 C C . SER A 1 650 ? -60.012 -51.461 -18.965 1.00 30.44 650 SER A C 1
ATOM 5204 O O . SER A 1 650 ? -60.153 -50.530 -18.177 1.00 30.44 650 SER A O 1
ATOM 5206 N N . ALA A 1 651 ? -60.502 -51.442 -20.199 1.00 35.50 651 ALA A N 1
ATOM 5207 C CA . ALA A 1 651 ? -61.167 -50.362 -20.924 1.00 35.50 651 ALA A CA 1
ATOM 5208 C C . ALA A 1 651 ? -62.442 -49.767 -20.283 1.00 35.50 651 ALA A C 1
ATOM 5210 O O . ALA A 1 651 ? -63.250 -50.508 -19.732 1.00 35.50 651 ALA A O 1
ATOM 5211 N N . ARG A 1 652 ? -62.738 -48.481 -20.566 1.00 31.17 652 ARG A N 1
ATOM 5212 C CA . ARG A 1 652 ? -63.937 -48.076 -21.342 1.00 31.17 652 ARG A CA 1
ATOM 5213 C C . ARG A 1 652 ? -63.966 -46.586 -21.706 1.00 31.17 652 ARG A C 1
ATOM 5215 O O . ARG A 1 652 ? -63.569 -45.720 -20.941 1.00 31.17 652 ARG A O 1
ATOM 5222 N N . ALA A 1 653 ? -64.494 -46.346 -22.901 1.00 35.31 653 ALA A N 1
ATOM 5223 C CA . ALA A 1 653 ? -64.715 -45.074 -23.569 1.00 35.31 653 ALA A CA 1
ATOM 5224 C C . ALA A 1 653 ? -65.888 -44.250 -23.004 1.00 35.31 653 ALA A C 1
ATOM 5226 O O . ALA A 1 653 ? -66.900 -44.832 -22.613 1.00 35.31 653 ALA A O 1
ATOM 5227 N N . ARG A 1 654 ? -65.829 -42.917 -23.149 1.00 30.77 654 ARG A N 1
ATOM 5228 C CA . ARG A 1 654 ? -66.854 -42.129 -23.867 1.00 30.77 654 ARG A CA 1
ATOM 5229 C C . ARG A 1 654 ? -66.419 -40.677 -24.086 1.00 30.77 654 ARG A C 1
ATOM 5231 O O . ARG A 1 654 ? -65.764 -40.073 -23.249 1.00 30.77 654 ARG A O 1
ATOM 5238 N N . ALA A 1 655 ? -66.801 -40.188 -25.260 1.00 37.47 655 ALA A N 1
ATOM 5239 C CA . ALA A 1 655 ? -66.598 -38.857 -25.810 1.00 37.47 655 ALA A CA 1
ATOM 5240 C C . ALA A 1 655 ? -67.333 -37.747 -25.042 1.00 37.47 655 ALA A C 1
ATOM 5242 O O . ALA A 1 655 ? -68.326 -38.037 -24.379 1.00 37.47 655 ALA A O 1
ATOM 5243 N N . VAL A 1 656 ? -66.880 -36.499 -25.231 1.00 31.16 656 VAL A N 1
ATOM 5244 C CA . VAL A 1 656 ? -67.639 -35.310 -25.696 1.00 31.16 656 VAL A CA 1
ATOM 5245 C C . VAL A 1 656 ? -66.695 -34.092 -25.605 1.00 31.16 656 VAL A C 1
ATOM 5247 O O . VAL A 1 656 ? -66.146 -33.802 -24.549 1.00 31.16 656 VAL A O 1
ATOM 5250 N N . ALA A 1 657 ? -66.484 -33.404 -26.729 1.00 38.16 657 ALA A N 1
ATOM 5251 C CA . ALA A 1 657 ? -66.005 -32.013 -26.805 1.00 38.16 657 ALA A CA 1
ATOM 5252 C C . ALA A 1 657 ? -67.239 -31.097 -27.038 1.00 38.16 657 ALA A C 1
ATOM 5254 O O . ALA A 1 657 ? -68.316 -31.668 -27.237 1.00 38.16 657 ALA A O 1
ATOM 5255 N N . PRO A 1 658 ? -67.163 -29.748 -27.150 1.00 57.81 658 PRO A N 1
ATOM 5256 C CA . PRO A 1 658 ? -66.011 -28.829 -27.082 1.00 57.81 658 PRO A CA 1
ATOM 5257 C C . PRO A 1 658 ? -66.296 -27.513 -26.295 1.00 57.81 658 PRO A C 1
ATOM 5259 O O . PRO A 1 658 ? -67.398 -27.319 -25.793 1.00 57.81 658 PRO A O 1
ATOM 5262 N N . ALA A 1 659 ? -65.318 -26.590 -26.246 1.00 31.22 659 ALA A N 1
ATOM 5263 C CA . ALA A 1 659 ? -65.421 -25.202 -26.759 1.00 31.22 659 ALA A CA 1
ATOM 5264 C C . ALA A 1 659 ? -64.533 -24.179 -26.007 1.00 31.22 659 ALA A C 1
ATOM 5266 O O . ALA A 1 659 ? -64.697 -24.002 -24.807 1.00 31.22 659 ALA A O 1
ATOM 5267 N N . SER A 1 660 ? -63.714 -23.460 -26.799 1.00 31.17 660 SER A N 1
ATOM 5268 C CA . SER A 1 660 ? -63.368 -22.018 -26.707 1.00 31.17 660 SER A CA 1
ATOM 5269 C C . SER A 1 660 ? -62.591 -21.504 -25.476 1.00 31.17 660 SER A C 1
ATOM 5271 O O . SER A 1 660 ? -62.814 -21.952 -24.368 1.00 31.17 660 SER A O 1
ATOM 5273 N N . ALA A 1 661 ? -61.725 -20.488 -25.509 1.00 32.75 661 ALA A N 1
ATOM 5274 C CA . ALA A 1 661 ? -61.037 -19.667 -26.510 1.00 32.75 661 ALA A CA 1
ATOM 5275 C C . ALA A 1 661 ? -60.071 -18.726 -25.725 1.00 32.75 661 ALA A C 1
ATOM 5277 O O . ALA A 1 661 ? -60.241 -18.578 -24.517 1.00 32.75 661 ALA A O 1
ATOM 5278 N N . LEU A 1 662 ? -59.176 -18.026 -26.448 1.00 33.72 662 LEU A N 1
ATOM 5279 C CA . LEU A 1 662 ? -58.347 -16.857 -26.046 1.00 33.72 662 LEU A CA 1
ATOM 5280 C C . LEU A 1 662 ? -57.052 -17.210 -25.269 1.00 33.72 662 LEU A C 1
ATOM 5282 O O . LEU A 1 662 ? -57.114 -17.831 -24.218 1.00 33.72 662 LEU A O 1
ATOM 5286 N N . GLY A 1 663 ? -55.824 -16.923 -25.730 1.00 28.45 663 GLY A N 1
ATOM 5287 C CA . GLY A 1 663 ? -55.318 -15.791 -26.533 1.00 28.45 663 GLY A CA 1
ATOM 5288 C C . GLY A 1 663 ? -54.730 -14.741 -25.573 1.00 28.45 663 GLY A C 1
ATOM 5289 O O . GLY A 1 663 ? -55.502 -14.003 -24.982 1.00 28.45 663 GLY A O 1
ATOM 5290 N N . SER A 1 664 ? -53.479 -14.870 -25.118 1.00 32.47 664 SER A N 1
ATOM 5291 C CA . SER A 1 664 ? -52.217 -14.358 -25.702 1.00 32.47 664 SER A CA 1
ATOM 5292 C C . SER A 1 664 ? -52.053 -12.829 -25.649 1.00 32.47 664 SER A C 1
ATOM 5294 O O . SER A 1 664 ? -52.769 -12.106 -26.329 1.00 32.47 664 SER A O 1
ATOM 5296 N N . ASP A 1 665 ? -51.025 -12.428 -24.891 1.00 30.73 665 ASP A N 1
ATOM 5297 C CA . ASP A 1 665 ? -50.089 -11.307 -25.099 1.00 30.73 665 ASP A CA 1
ATOM 5298 C C . ASP A 1 665 ? -50.360 -9.871 -24.590 1.00 30.73 665 ASP A C 1
ATOM 5300 O O . ASP A 1 665 ? -51.256 -9.160 -25.026 1.00 30.73 665 ASP A O 1
ATOM 5304 N N . PHE A 1 666 ? -49.452 -9.474 -23.679 1.00 33.72 666 PHE A N 1
ATOM 5305 C CA . PHE A 1 666 ? -48.601 -8.266 -23.642 1.00 33.72 666 PHE A CA 1
ATOM 5306 C C . PHE A 1 666 ? -49.159 -6.882 -24.022 1.00 33.72 666 PHE A C 1
ATOM 5308 O O . PHE A 1 666 ? -49.450 -6.627 -25.184 1.00 33.72 666 PHE A O 1
ATOM 5315 N N . VAL A 1 667 ? -49.037 -5.924 -23.081 1.00 29.84 667 VAL A N 1
ATOM 5316 C CA . VAL A 1 667 ? -48.832 -4.477 -23.339 1.00 29.84 667 VAL A CA 1
ATOM 5317 C C . VAL A 1 667 ? -47.932 -3.862 -22.230 1.00 29.84 667 VAL A C 1
ATOM 5319 O O . VAL A 1 667 ? -48.060 -4.282 -21.076 1.00 29.84 667 VAL A O 1
ATOM 5322 N N . PRO A 1 668 ? -47.017 -2.911 -22.548 1.00 38.62 668 PRO A N 1
ATOM 5323 C CA . PRO A 1 668 ? -46.043 -2.303 -21.631 1.00 38.62 668 PRO A CA 1
ATOM 5324 C C . PRO A 1 668 ? -46.510 -0.954 -21.039 1.00 38.62 668 PRO A C 1
ATOM 5326 O O . PRO A 1 668 ? -47.526 -0.400 -21.452 1.00 38.62 668 PRO A O 1
ATOM 5329 N N . VAL A 1 669 ? -45.750 -0.426 -20.071 1.00 29.14 669 VAL A N 1
ATOM 5330 C CA . VAL A 1 669 ? -46.053 0.808 -19.320 1.00 29.14 669 VAL A CA 1
ATOM 5331 C C . VAL A 1 669 ? -45.087 1.935 -19.704 1.00 29.14 669 VAL A C 1
ATOM 5333 O O . VAL A 1 669 ? -43.895 1.827 -19.429 1.00 29.14 669 VAL A O 1
ATOM 5336 N N . GLU A 1 670 ? -45.631 3.030 -20.242 1.00 35.12 670 GLU A N 1
ATOM 5337 C CA . GLU A 1 670 ? -45.066 4.385 -20.180 1.00 35.12 670 GLU A CA 1
ATOM 5338 C C . GLU A 1 670 ? -46.145 5.379 -19.695 1.00 35.12 670 GLU A C 1
ATOM 5340 O O . GLU A 1 670 ? -47.279 5.373 -20.167 1.00 35.12 670 GLU A O 1
ATOM 5345 N N . GLU A 1 671 ? -45.755 6.153 -18.677 1.00 34.22 671 GLU A N 1
ATOM 5346 C CA . GLU A 1 671 ? -45.955 7.598 -18.461 1.00 34.22 671 GLU A CA 1
ATOM 5347 C C . GLU A 1 671 ? -47.299 8.285 -18.804 1.00 34.22 671 GLU A C 1
ATOM 5349 O O . GLU A 1 671 ? -47.606 8.483 -19.969 1.00 34.22 671 GLU A O 1
ATOM 5354 N N . VAL A 1 672 ? -48.004 8.827 -17.787 1.00 29.58 672 VAL A N 1
ATOM 5355 C CA . VAL A 1 672 ? -48.720 10.127 -17.867 1.00 29.58 672 VAL A CA 1
ATOM 5356 C C . VAL A 1 672 ? -48.788 10.809 -16.486 1.00 29.58 672 VAL A C 1
ATOM 5358 O O . VAL A 1 672 ? -49.247 10.248 -15.493 1.00 29.58 672 VAL A O 1
ATOM 5361 N N . VAL A 1 673 ? -48.351 12.068 -16.486 1.00 32.75 673 VAL A N 1
ATOM 5362 C CA . VAL A 1 673 ? -48.465 13.136 -15.480 1.00 32.75 673 VAL A CA 1
ATOM 5363 C C . VAL A 1 673 ? -49.903 13.679 -15.379 1.00 32.75 673 VAL A C 1
ATOM 5365 O O . VAL A 1 673 ? -50.536 13.900 -16.406 1.00 32.75 673 VAL A O 1
ATOM 5368 N N . GLY A 1 674 ? -50.390 14.026 -14.173 1.00 28.83 674 GLY A N 1
ATOM 5369 C CA . GLY A 1 674 ? -51.595 14.867 -14.039 1.00 28.83 674 GLY A CA 1
ATOM 5370 C C . GLY A 1 674 ? -52.204 15.051 -12.637 1.00 28.83 674 GLY A C 1
ATOM 5371 O O . GLY A 1 674 ? -53.087 14.301 -12.254 1.00 28.83 674 GLY A O 1
ATOM 5372 N N . GLN A 1 675 ? -51.758 16.106 -11.936 1.00 30.62 675 GLN A N 1
ATOM 5373 C CA . GLN A 1 675 ? -52.504 17.039 -11.054 1.00 30.62 675 GLN A CA 1
ATOM 5374 C C . GLN A 1 675 ? -53.559 16.556 -10.024 1.00 30.62 675 GLN A C 1
ATOM 5376 O O . GLN A 1 675 ? -54.661 16.167 -10.389 1.00 30.62 675 GLN A O 1
ATOM 5381 N N . ALA A 1 676 ? -53.319 16.889 -8.740 1.00 29.17 676 ALA A N 1
ATOM 5382 C CA . ALA A 1 676 ? -54.248 17.685 -7.910 1.00 29.17 676 ALA A CA 1
ATOM 5383 C C . ALA A 1 676 ? -53.562 18.303 -6.659 1.00 29.17 676 ALA A C 1
ATOM 5385 O O . ALA A 1 676 ? -52.898 17.623 -5.883 1.00 29.17 676 ALA A O 1
ATOM 5386 N N . HIS A 1 677 ? -53.748 19.620 -6.511 1.00 32.12 677 HIS A N 1
ATOM 5387 C CA . HIS A 1 677 ? -53.528 20.534 -5.367 1.00 32.12 677 HIS A CA 1
ATOM 5388 C C . HIS A 1 677 ? -54.247 20.083 -4.064 1.00 32.12 677 HIS A C 1
ATOM 5390 O O . HIS A 1 677 ? -55.145 19.261 -4.152 1.00 32.12 677 HIS A O 1
ATOM 5396 N N . SER A 1 678 ? -54.060 20.587 -2.831 1.00 32.69 678 SER A N 1
ATOM 5397 C CA . SER A 1 678 ? -53.304 21.663 -2.153 1.00 32.69 678 SER A CA 1
ATOM 5398 C C . SER A 1 678 ? -53.570 21.514 -0.632 1.00 32.69 678 SER A C 1
ATOM 5400 O O . SER A 1 678 ? -54.665 21.085 -0.276 1.00 32.69 678 SER A O 1
ATOM 5402 N N . GLN A 1 679 ? -52.608 21.880 0.231 1.00 32.50 679 GLN A N 1
ATOM 5403 C CA . GLN A 1 679 ? -52.748 22.613 1.521 1.00 32.50 679 GLN A CA 1
ATOM 5404 C C . GLN A 1 679 ? -51.382 22.557 2.250 1.00 32.50 679 GLN A C 1
ATOM 5406 O O . GLN A 1 679 ? -50.933 21.493 2.650 1.00 32.50 679 GLN A O 1
ATOM 5411 N N . ALA A 1 680 ? -50.539 23.591 2.158 1.00 32.97 680 ALA A N 1
ATOM 5412 C CA . ALA A 1 680 ? -50.483 24.812 2.983 1.00 32.97 680 ALA A CA 1
ATOM 5413 C C . ALA A 1 680 ? -49.844 24.602 4.378 1.00 32.97 680 ALA A C 1
ATOM 5415 O O . ALA A 1 680 ? -50.418 23.953 5.243 1.00 32.97 680 ALA A O 1
ATOM 5416 N N . GLY A 1 681 ? -48.665 25.209 4.591 1.00 30.08 681 GLY A N 1
ATOM 5417 C CA . GLY A 1 681 ? -47.936 25.213 5.867 1.00 30.08 681 GLY A CA 1
ATOM 5418 C C . GLY A 1 681 ? -46.596 25.967 5.815 1.00 30.08 681 GLY A C 1
ATOM 5419 O O . GLY A 1 681 ? -45.538 25.356 5.787 1.00 30.08 681 GLY A O 1
ATOM 5420 N N . THR A 1 682 ? -46.683 27.299 5.730 1.00 33.50 682 THR A N 1
ATOM 5421 C CA . THR A 1 682 ? -45.723 28.357 6.137 1.00 33.50 682 THR A CA 1
ATOM 5422 C C . THR A 1 682 ? -44.260 27.993 6.459 1.00 33.50 682 THR A C 1
ATOM 5424 O O . THR A 1 682 ? -43.974 27.395 7.495 1.00 33.50 682 THR A O 1
ATOM 5427 N N . ARG A 1 683 ? -43.312 28.528 5.667 1.00 29.97 683 ARG A N 1
ATOM 5428 C CA . ARG A 1 683 ? -41.878 28.608 6.002 1.00 29.97 683 ARG A CA 1
ATOM 5429 C C . ARG A 1 683 ? -41.409 30.066 5.963 1.00 29.97 683 ARG A C 1
ATOM 5431 O O . ARG A 1 683 ? -41.560 30.750 4.955 1.00 29.97 683 ARG A O 1
ATOM 5438 N N . THR A 1 684 ? -40.881 30.533 7.086 1.00 34.31 684 THR A N 1
ATOM 5439 C CA . THR A 1 684 ? -40.313 31.865 7.319 1.00 34.31 684 THR A CA 1
ATOM 5440 C C . THR A 1 684 ? -38.953 32.022 6.633 1.00 34.31 684 THR A C 1
ATOM 5442 O O . THR A 1 684 ? -38.084 31.157 6.732 1.00 34.31 684 THR A O 1
ATOM 5445 N N . HIS A 1 685 ? -38.768 33.148 5.939 1.00 29.34 685 HIS A N 1
ATOM 5446 C CA . HIS A 1 685 ? -37.499 33.577 5.351 1.00 29.34 685 HIS A CA 1
ATOM 5447 C C . HIS A 1 685 ? -36.597 34.213 6.418 1.00 29.34 685 HIS A C 1
ATOM 5449 O O . HIS A 1 685 ? -36.992 35.195 7.043 1.00 29.34 685 HIS A O 1
ATOM 5455 N N . TYR A 1 686 ? -35.366 33.715 6.565 1.00 28.02 686 TYR A N 1
ATOM 5456 C CA . TYR A 1 686 ? -34.277 34.467 7.191 1.00 28.02 686 TYR A CA 1
ATOM 5457 C C . TYR A 1 686 ? -33.432 35.145 6.110 1.00 28.02 686 TYR A C 1
ATOM 5459 O O . TYR A 1 686 ? -32.984 34.519 5.151 1.00 28.02 686 TYR A O 1
ATOM 5467 N N . ARG A 1 687 ? -33.267 36.456 6.283 1.00 31.12 687 ARG A N 1
ATOM 5468 C CA . ARG A 1 687 ? -32.520 37.393 5.443 1.00 31.12 687 ARG A CA 1
ATOM 5469 C C . ARG A 1 687 ? -31.121 37.541 6.047 1.00 31.12 687 ARG A C 1
ATOM 5471 O O . ARG A 1 687 ? -31.011 37.938 7.203 1.00 31.12 687 ARG A O 1
ATOM 5478 N N . VAL A 1 688 ? -30.078 37.222 5.286 1.00 34.88 688 VAL A N 1
ATOM 5479 C CA . VAL A 1 688 ? -28.674 37.469 5.661 1.00 34.88 688 VAL A CA 1
ATOM 5480 C C . VAL A 1 688 ? -28.261 38.840 5.101 1.00 34.88 688 VAL A C 1
ATOM 5482 O O . VAL A 1 688 ? -28.531 39.085 3.923 1.00 34.88 688 VAL A O 1
ATOM 5485 N N . PRO A 1 689 ? -27.662 39.752 5.891 1.00 43.97 689 PRO A N 1
ATOM 5486 C CA . PRO A 1 689 ? -27.149 41.021 5.386 1.00 43.97 689 PRO A CA 1
ATOM 5487 C C . PRO A 1 689 ? -25.688 40.921 4.920 1.00 43.97 689 PRO A C 1
ATOM 5489 O O . PRO A 1 689 ? -24.872 40.221 5.517 1.00 43.97 689 PRO A O 1
ATOM 5492 N N . SER A 1 690 ? -25.395 41.653 3.842 1.00 28.92 690 SER A N 1
ATOM 5493 C CA . SER A 1 690 ? -24.073 41.843 3.237 1.00 28.92 690 SER A CA 1
ATOM 5494 C C . SER A 1 690 ? -23.098 42.602 4.152 1.00 28.92 690 SER A C 1
ATOM 5496 O O . SER A 1 690 ? -23.550 43.417 4.961 1.00 28.92 690 SER A O 1
ATOM 5498 N N . PRO A 1 691 ? -21.779 42.385 4.001 1.00 47.78 691 PRO A N 1
ATOM 5499 C CA . PRO A 1 691 ? -20.768 42.990 4.858 1.00 47.78 691 PRO A CA 1
ATOM 5500 C C . PRO A 1 691 ? -20.348 44.387 4.375 1.00 47.78 691 PRO A C 1
ATOM 5502 O O . PRO A 1 691 ? -20.314 44.655 3.171 1.00 47.78 691 PRO A O 1
ATOM 5505 N N . ILE A 1 692 ? -20.024 45.243 5.347 1.00 42.00 692 ILE A N 1
ATOM 5506 C CA . ILE A 1 692 ? -19.126 46.400 5.210 1.00 42.00 692 ILE A CA 1
ATOM 5507 C C . ILE A 1 692 ? -17.728 45.924 5.589 1.00 42.00 692 ILE A C 1
ATOM 5509 O O . ILE A 1 692 ? -17.646 45.170 6.588 1.00 42.00 692 ILE A O 1
#

Secondary structure (DSSP, 8-state):
------PPPPPP------PPPHHHHHHS-HHHHHHHHHHTB-TTS-B----S-GGG--HHHHHHHHHHHHHHHHHHHHHHSPPHHHHHHHH--TTSS-----HHHHHHHHHHHHT----------------PPPPP---HHHHHHHHHHHHHHHTT---SS-HHHHHHHHH-TTTTHHHHTTT-PPP-TT---TT----GGGHHHHHHHHHHHHHHHHHHHHT--THHHHSSHHHHHHHHHHHHHHHHH-HHHHHHHHHHTHHHHHSTTSHHHHHHHHHHHHHHHSSPTT--SHHHHHHHHHHHHHHTT--------SSGGGS-HHHHHHHHHHHHHHHHHHHHHHHHHHHHHHHHHHHHHHHTT-S-TT--HHHHTSHHHHHHHHHHHHHHHHHHHHHHHHHHHHHHHHHH-TTT-SS-HHHHHHHHHHHHHHHHHHHHHHHHHHHHHHHHHHHHTHHHHHHHHHHHHHHHHHHHHHHHHHHHHHHHHHHHHHHHHHHHHHHHHHHHTT-PPPP----------------------------------------SSHHHHHHHHHHHHHHHHHHHHHHHHHHHHHHHHHHTTSS--------------PPPP----------------------------------------------------------------------PPPPPPPP-

pLDDT: mean 72.46, std 24.26, range [26.72, 98.56]

Sequence (692 aa):
MSQTNHSPDSPGQIVPSEDVTVADIFSMSDGQLIEFMKKHWKSDNSISLPVNDFGALSEDELGRLSQRLLFVFISLSLSLSPPLSVQHAMLEDPSANSRPLDLSKLDSLLHAVASGQDSFARDGSCTSERETPPPLAVDPNVRSETAAYNHL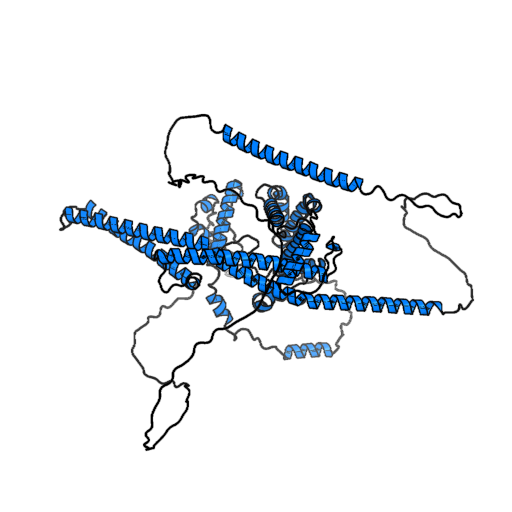VNDGGRPLYSIDVLETVTKDPYAHQELLKPYARPFLSYVSSYVDGIDYSNIAQMQWHRWQKFRKWQLDNRGIDDQAQFQEDSFQAFVEGLKDAWLGAWPDKAAAGIEAGIVDFKEPGGIWHRIQRDRNWQRRYQREPECMGFLDYEKALTIRLARHGFTQLFRLADDPKQQDKLTTWIEYLGFEYWWLDRYTTSFERKRHRYFNDWEEQRKLGLFEKEETPESVLTKAGNAHLQARFDQAGIHVREIQSEVRKLEEIFEEDPDRISTSREQCMEMMEEARQRLEAARKAHLQLKRAFGHFFDKTSYYPRAKRNVACQQNLVNWVVKQVPVIEAEQKSSMALSETQTQSSADVAARDVGRPGIPGEHDMNPSQSAAQVRARAHKPSSGVAADLETGRGSTHKKRKATTEIEDLVQSRLKRRALNSASTRASRQQVRAMADANQVDGHDGHEAQRTYDTDPISQSSQTTAIRGLRRSSRLAALAPKAEVPSRHNKSVGGSARARAVAPASALGSDFVPVEEVVGQAHSQAGTRTHYRVPSPI

Organism: NCBI:txid123648